Protein AF-A0A1V5UG12-F1 (afdb_monomer_lite)

Sequence (425 aa):
MTKGMKNSVKLSVIAFLTVFFVYCSAYAETGGLNLKAPSNLKEAYNMMQTAYKACMQSVTDFNEGKIDGGELDKKLQIYTYYKQQYEKIAKAGQSEAQASEAFRPAQQSETSAAPAVSADPKLQKKLDAILKYDPSVSAEPKITGGVGKFFRNLFGTHTMADIMSDGYVEFQKGNYAAASAKFEQARAKDPKNKNILYYLSLSKIKEGKSAEAEPIINSMHNQLKDEKWDSVFRSFTDPWVEADVAFKIGGFDSLDQYKQKIAAGNRKELHGDEYYEKYVNPRTYQYYSESARKEFESIAGIDCGGFVQRVYMDMCKKNGITPPFSYKVPGRQLQNYGIQLKDDGMIPPMTAKPGDFILLK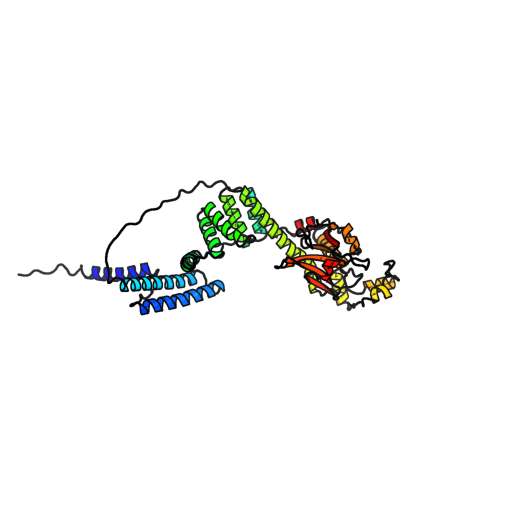EHDGWGHAFYFAGRDKDGTPLIVEASGEGKVLARPMPDRYYQWYQGTYKFKDMDKIREKMSQPN

Secondary structure (DSSP, 8-state):
-----S-SSSHHHHHHHHHHHHHHHHHHHHTT--PPPPSSHHHHHHHHHHHHHHHHHHHHHHHTTSS-HHHHHHHHHHHHHHHHHHHHHHHHTTTTS------PPPP-------------HHHHHHHHHHTTT-GGGGPPP---HHHHHHHHHHH----HHHHHHHHHHHHHTT-HHHHHHHHHHHHHH-TT-HHHHHHHHHHHHHTT-HHHHHHHHHHHHHHHHHHHHHHHHHHHHHHHHHTTPBB-TT-B--HHHHHHHHHTT------TTHIIIIIB-TTT--BS-HHHHHHHHHS--B-HHHHHHHHHHHHHHHTT---S-SS---GGGGGGGEEEPPP-SSSS-TT--TT-EEEE--TTSS-EEEEEEEE-TT-PEEEEEEETTTEEEEEEPPHHHHHHEEEEEEETTHHHHHHHHTS--

Radius of gyration: 35.94 Å; chains: 1; bounding box: 90×72×110 Å

pLDDT: mean 77.95, std 21.27, range [24.39, 97.81]

Structure (mmCIF, N/CA/C/O backbone):
data_AF-A0A1V5UG12-F1
#
_entry.id   AF-A0A1V5UG12-F1
#
loop_
_atom_site.group_PDB
_atom_site.id
_atom_site.type_symbol
_atom_site.label_atom_id
_atom_site.label_alt_id
_atom_site.label_comp_id
_atom_site.label_asym_id
_atom_site.label_entity_id
_atom_site.label_seq_id
_atom_site.pdbx_PDB_ins_code
_atom_site.Cartn_x
_atom_site.Cartn_y
_atom_site.Cartn_z
_atom_site.occupancy
_atom_site.B_iso_or_equiv
_atom_site.auth_seq_id
_atom_site.auth_comp_id
_atom_site.auth_asym_id
_atom_site.auth_atom_id
_atom_site.pdbx_PDB_model_num
ATOM 1 N N . MET A 1 1 ? -61.075 -52.792 74.453 1.00 34.62 1 MET A N 1
ATOM 2 C CA . MET A 1 1 ? -59.961 -53.484 73.768 1.00 34.62 1 MET A CA 1
ATOM 3 C C . MET A 1 1 ? -59.910 -53.034 72.308 1.00 34.62 1 MET A C 1
ATOM 5 O O . MET A 1 1 ? -60.938 -53.103 71.654 1.00 34.62 1 MET A O 1
ATOM 9 N N . THR A 1 2 ? -58.752 -52.478 71.904 1.00 30.69 2 THR A N 1
ATOM 10 C CA . THR A 1 2 ? -58.155 -52.301 70.542 1.00 30.69 2 THR A CA 1
ATOM 11 C C . THR A 1 2 ? -59.092 -51.993 69.356 1.00 30.69 2 THR A C 1
ATOM 13 O O . THR A 1 2 ? -59.850 -52.855 68.943 1.00 30.69 2 THR A O 1
ATOM 16 N N . LYS A 1 3 ? -59.143 -50.801 68.736 1.00 35.16 3 LYS A N 1
ATOM 17 C CA . LYS A 1 3 ? -58.109 -49.861 68.227 1.00 35.16 3 LYS A CA 1
ATOM 18 C C . LYS A 1 3 ? -57.291 -50.430 67.052 1.00 35.16 3 LYS A C 1
ATOM 20 O O . LYS A 1 3 ? -56.476 -51.317 67.263 1.00 35.16 3 LYS A O 1
ATOM 25 N N . GLY A 1 4 ? -57.431 -49.809 65.872 1.00 31.41 4 GLY A N 1
ATOM 26 C CA . GLY A 1 4 ? -56.395 -49.774 64.830 1.00 31.41 4 GLY A CA 1
ATOM 27 C C . GLY A 1 4 ? -56.895 -49.942 63.393 1.00 31.41 4 GLY A C 1
ATOM 28 O O . GLY A 1 4 ? -57.108 -51.066 62.979 1.00 31.41 4 GLY A O 1
ATOM 29 N N . MET A 1 5 ? -57.028 -48.839 62.636 1.00 30.72 5 MET A N 1
ATOM 30 C CA . MET A 1 5 ? -56.679 -48.730 61.198 1.00 30.72 5 MET A CA 1
ATOM 31 C C . MET A 1 5 ? -57.152 -47.385 60.616 1.00 30.72 5 MET A C 1
ATOM 33 O O . MET A 1 5 ? -58.231 -47.286 60.048 1.00 30.72 5 MET A O 1
ATOM 37 N N . LYS A 1 6 ? -56.319 -46.343 60.736 1.00 35.03 6 LYS A N 1
ATOM 38 C CA . LYS A 1 6 ? -56.279 -45.173 59.833 1.00 35.03 6 LYS A CA 1
ATOM 39 C C . LYS A 1 6 ? -54.870 -44.572 59.894 1.00 35.03 6 LYS A C 1
ATOM 41 O O . LYS A 1 6 ? -54.670 -43.611 60.621 1.00 35.03 6 LYS A O 1
ATOM 46 N N . ASN A 1 7 ? -53.877 -45.178 59.229 1.00 36.78 7 ASN A N 1
ATOM 47 C CA . ASN A 1 7 ? -52.569 -44.520 59.026 1.00 36.78 7 ASN A CA 1
ATOM 48 C C . ASN A 1 7 ? -51.673 -45.073 57.894 1.00 36.78 7 ASN A C 1
ATOM 50 O O . ASN A 1 7 ? -50.529 -44.650 57.778 1.00 36.78 7 ASN A O 1
ATOM 54 N N . SER A 1 8 ? -52.150 -45.955 57.012 1.00 34.28 8 SER A N 1
ATOM 55 C CA . SER A 1 8 ? -51.285 -46.574 55.988 1.00 34.28 8 SER A CA 1
ATOM 56 C C . SER A 1 8 ? -51.140 -45.795 54.671 1.00 34.28 8 SER A C 1
ATOM 58 O O . SER A 1 8 ? -50.310 -46.167 53.853 1.00 34.28 8 SER A O 1
ATOM 60 N N . VAL A 1 9 ? -51.865 -44.689 54.456 1.00 33.62 9 VAL A N 1
ATOM 61 C CA . VAL A 1 9 ? -51.801 -43.933 53.179 1.00 33.62 9 VAL A CA 1
ATOM 62 C C . VAL A 1 9 ? -50.837 -42.732 53.236 1.00 33.62 9 VAL A C 1
ATOM 64 O O . VAL A 1 9 ? -50.451 -42.194 52.205 1.00 33.62 9 VAL A O 1
ATOM 67 N N . LYS A 1 10 ? -50.364 -42.327 54.426 1.00 33.31 10 LYS A N 1
ATOM 68 C CA . LYS A 1 10 ? -49.471 -41.157 54.572 1.00 33.31 10 LYS A CA 1
ATOM 69 C C . LYS A 1 10 ? -47.968 -41.467 54.506 1.00 33.31 10 LYS A C 1
ATOM 71 O O . LYS A 1 10 ? -47.196 -40.541 54.285 1.00 33.31 10 LYS A O 1
ATOM 76 N N . LEU A 1 11 ? -47.534 -42.726 54.645 1.00 30.56 11 LEU A N 1
ATOM 77 C CA . LEU A 1 11 ? -46.097 -43.054 54.662 1.00 30.56 11 LEU A CA 1
ATOM 78 C C . LEU A 1 11 ? -45.460 -43.203 53.267 1.00 30.56 11 LEU A C 1
ATOM 80 O O . LEU A 1 11 ? -44.299 -42.839 53.102 1.00 30.56 11 LEU A O 1
ATOM 84 N N . SER A 1 12 ? -46.195 -43.656 52.245 1.00 31.23 12 SER A N 1
ATOM 85 C CA . SER A 1 12 ? -45.611 -43.842 50.901 1.00 31.23 12 SER A CA 1
ATOM 86 C C . SER A 1 12 ? -45.416 -42.539 50.120 1.00 31.23 12 SER A C 1
ATOM 88 O O . SER A 1 12 ? -44.538 -42.472 49.267 1.00 31.23 12 SER A O 1
ATOM 90 N N . VAL A 1 13 ? -46.167 -41.479 50.435 1.00 33.22 13 VAL A N 1
ATOM 91 C CA . VAL A 1 13 ? -46.025 -40.172 49.762 1.00 33.22 13 VAL A CA 1
ATOM 92 C C . VAL A 1 13 ? -44.826 -39.384 50.311 1.00 33.22 13 VAL A C 1
ATOM 94 O O . VAL A 1 13 ? -44.146 -38.693 49.558 1.00 33.22 13 VAL A O 1
ATOM 97 N N . ILE A 1 14 ? -44.488 -39.550 51.596 1.00 34.97 14 ILE A N 1
ATOM 98 C CA . ILE A 1 14 ? -43.355 -38.855 52.236 1.00 34.97 14 ILE A CA 1
ATOM 99 C C . ILE A 1 14 ? -42.009 -39.491 51.845 1.00 34.97 14 ILE A C 1
ATOM 101 O O . ILE A 1 14 ? -41.034 -38.766 51.646 1.00 34.97 14 ILE A O 1
ATOM 105 N N . ALA A 1 15 ? -41.954 -40.814 51.650 1.00 32.62 15 ALA A N 1
ATOM 106 C CA . ALA A 1 15 ? -40.751 -41.504 51.168 1.00 32.62 15 ALA A CA 1
ATOM 107 C C . ALA A 1 15 ? -40.440 -41.197 49.688 1.00 32.62 15 ALA A C 1
ATOM 109 O O . ALA A 1 15 ? -39.279 -41.030 49.322 1.00 32.62 15 ALA A O 1
ATOM 110 N N . PHE A 1 16 ? -41.465 -41.038 48.839 1.00 31.09 16 PHE A N 1
ATOM 111 C CA . PHE A 1 16 ? -41.259 -40.625 47.446 1.00 31.09 16 PHE A CA 1
ATOM 112 C C . PHE A 1 16 ? -40.846 -39.149 47.337 1.00 31.09 16 PHE A C 1
ATOM 114 O O . PHE A 1 16 ? -39.961 -38.824 46.552 1.00 31.09 16 PHE A O 1
ATOM 121 N N . LEU A 1 17 ? -41.402 -38.262 48.172 1.00 29.62 17 LEU A N 1
ATOM 122 C CA . LEU A 1 17 ? -41.025 -36.842 48.200 1.00 29.62 17 LEU A CA 1
ATOM 123 C C . LEU A 1 17 ? -39.612 -36.595 48.744 1.00 29.62 17 LEU A C 1
ATOM 125 O O . LEU A 1 17 ? -38.956 -35.672 48.278 1.00 29.62 17 LEU A O 1
ATOM 129 N N . THR A 1 18 ? -39.107 -37.418 49.669 1.00 31.84 18 THR A N 1
ATOM 130 C CA . THR A 1 18 ? -37.735 -37.278 50.198 1.00 31.84 18 THR A CA 1
ATOM 131 C C . THR A 1 18 ? -36.669 -37.791 49.227 1.00 31.84 18 THR A C 1
ATOM 133 O O . THR A 1 18 ? -35.637 -37.141 49.080 1.00 31.84 18 THR A O 1
ATOM 136 N N . VAL A 1 19 ? -36.927 -38.869 48.476 1.00 32.72 19 VAL A N 1
ATOM 137 C CA . VAL A 1 19 ? -36.011 -39.327 47.410 1.00 32.72 19 VAL A CA 1
ATOM 138 C C . VAL A 1 19 ? -36.023 -38.367 46.211 1.00 32.72 19 VAL A C 1
ATOM 140 O O . VAL A 1 19 ? -34.965 -38.089 45.647 1.00 32.72 19 VAL A O 1
ATOM 143 N N . PHE A 1 20 ? -37.176 -37.774 45.875 1.00 30.48 20 PHE A N 1
ATOM 144 C CA . PHE A 1 20 ? -37.269 -36.751 44.824 1.00 30.48 20 PHE A CA 1
ATOM 145 C C . PHE A 1 20 ? -36.605 -35.425 45.241 1.00 30.48 20 PHE A C 1
ATOM 147 O O . PHE A 1 20 ? -35.913 -34.817 44.432 1.00 30.48 20 PHE A O 1
ATOM 154 N N . PHE A 1 21 ? -36.713 -35.000 46.509 1.00 28.91 21 PHE A N 1
ATOM 155 C CA . PHE A 1 21 ? -36.033 -33.787 46.991 1.00 28.91 21 PHE A CA 1
ATOM 156 C C . PHE A 1 21 ? -34.509 -33.938 47.084 1.00 28.91 21 PHE A C 1
ATOM 158 O O . PHE A 1 21 ? -33.800 -32.977 46.793 1.00 28.91 21 PHE A O 1
ATOM 165 N N . VAL A 1 22 ? -33.983 -35.119 47.432 1.00 33.75 22 VAL A N 1
ATOM 166 C CA . VAL A 1 22 ? -32.527 -35.372 47.454 1.00 33.75 22 VAL A CA 1
ATOM 167 C C . VAL A 1 22 ? -31.949 -35.440 46.031 1.00 33.75 22 VAL A C 1
ATOM 169 O O . VAL A 1 22 ? -30.869 -34.907 45.787 1.00 33.75 22 VAL A O 1
ATOM 172 N N . TYR A 1 23 ? -32.688 -35.990 45.060 1.00 30.72 23 TYR A N 1
ATOM 173 C CA . TYR A 1 23 ? -32.267 -35.967 43.652 1.00 30.72 23 TYR A CA 1
ATOM 174 C C . TYR A 1 23 ? -32.403 -34.579 43.006 1.00 30.72 23 TYR A C 1
ATOM 176 O O . TYR A 1 23 ? -31.503 -34.165 42.277 1.00 30.72 23 TYR A O 1
ATOM 184 N N . CYS A 1 24 ? -33.466 -33.821 43.298 1.00 29.48 24 CYS A N 1
ATOM 185 C CA . CYS A 1 24 ? -33.651 -32.471 42.755 1.00 29.48 24 CYS A CA 1
ATOM 186 C C . CYS A 1 24 ? -32.691 -31.433 43.364 1.00 29.48 24 CYS A C 1
ATOM 188 O O . CYS A 1 24 ? -32.281 -30.511 42.661 1.00 29.48 24 CYS A O 1
ATOM 190 N N . SER A 1 25 ? -32.282 -31.585 44.629 1.00 31.62 25 SER A N 1
ATOM 191 C CA . SER A 1 25 ? -31.307 -30.678 45.261 1.00 31.62 25 SER A CA 1
ATOM 192 C C . SER A 1 25 ? -29.877 -30.894 44.748 1.00 31.62 25 SER A C 1
ATOM 194 O O . SER A 1 25 ? -29.175 -29.916 44.500 1.00 31.62 25 SER A O 1
ATOM 196 N N . ALA A 1 26 ? -29.474 -32.137 44.455 1.00 33.28 26 ALA A N 1
ATOM 197 C CA . ALA A 1 26 ? -28.205 -32.415 43.771 1.00 33.28 26 ALA A CA 1
ATOM 198 C C . ALA A 1 26 ? -28.208 -31.956 42.294 1.00 33.28 26 ALA A C 1
ATOM 200 O O . ALA A 1 26 ? -27.179 -31.517 41.771 1.00 33.28 26 ALA A O 1
ATOM 201 N N . TYR A 1 27 ? -29.367 -32.005 41.623 1.00 32.69 27 TYR A N 1
ATOM 202 C CA . TYR A 1 27 ? -29.536 -31.502 40.252 1.00 32.69 27 TYR A CA 1
ATOM 203 C C . TYR A 1 27 ? -29.405 -29.974 40.164 1.00 32.69 27 TYR A C 1
ATOM 205 O O . TYR A 1 27 ? -28.819 -29.458 39.212 1.00 32.69 27 TYR A O 1
ATOM 213 N N . ALA A 1 28 ? -29.908 -29.255 41.174 1.00 35.75 28 ALA A N 1
ATOM 214 C CA . ALA A 1 28 ? -29.846 -27.796 41.246 1.00 35.75 28 ALA A CA 1
ATOM 215 C C . ALA A 1 28 ? -28.428 -27.262 41.536 1.00 35.75 28 ALA A C 1
ATOM 217 O O . ALA A 1 28 ? -28.076 -26.194 41.042 1.00 35.75 28 ALA A O 1
ATOM 218 N N . GLU A 1 29 ? -27.590 -28.007 42.270 1.00 41.88 29 GLU A N 1
ATOM 219 C CA . GLU A 1 29 ? -26.195 -27.609 42.542 1.00 41.88 29 GLU A CA 1
ATOM 220 C C . GLU A 1 29 ? -25.208 -27.958 41.409 1.00 41.88 29 GLU A C 1
ATOM 222 O O . GLU A 1 29 ? -24.109 -27.405 41.366 1.00 41.88 29 GLU A O 1
ATOM 227 N N . THR A 1 30 ? -25.569 -28.854 40.482 1.00 43.44 30 THR A N 1
ATOM 228 C CA . THR A 1 30 ? -24.658 -29.357 39.429 1.00 43.44 30 THR A CA 1
ATOM 229 C C . THR A 1 30 ? -25.003 -28.895 38.013 1.00 43.44 30 THR A C 1
ATOM 231 O O . THR A 1 30 ? -24.333 -29.305 37.066 1.00 43.44 30 THR A O 1
ATOM 234 N N . GLY A 1 31 ? -26.042 -28.070 37.831 1.00 49.22 31 GLY A N 1
ATOM 235 C CA . GLY A 1 31 ? -26.446 -27.579 36.506 1.00 49.22 31 GLY A CA 1
ATOM 236 C C . GLY A 1 31 ? -26.787 -28.692 35.500 1.00 49.22 31 GLY A C 1
ATOM 237 O O . GLY A 1 31 ? -26.656 -28.485 34.298 1.00 49.22 31 GLY A O 1
ATOM 238 N N . GLY A 1 32 ? -27.176 -29.884 35.976 1.00 54.41 32 GLY A N 1
ATOM 239 C CA . GLY A 1 32 ? -27.466 -31.054 35.134 1.00 54.41 32 GLY A CA 1
ATOM 240 C C . GLY A 1 32 ? -26.254 -31.914 34.735 1.00 54.41 32 GLY A C 1
ATOM 241 O O . GLY A 1 32 ? -26.402 -32.806 33.903 1.00 54.41 32 GLY A O 1
ATOM 242 N N . LEU A 1 33 ? -25.063 -31.699 35.312 1.00 60.44 33 LEU A N 1
ATOM 243 C CA . LEU A 1 33 ? -23.822 -32.395 34.921 1.00 60.44 33 LEU A CA 1
ATOM 244 C C . LEU A 1 33 ? -23.592 -33.786 35.558 1.00 60.44 33 LEU A C 1
ATOM 246 O O . LEU A 1 33 ? -22.546 -34.381 35.310 1.00 60.44 33 LEU A O 1
ATOM 250 N N . ASN A 1 34 ? -24.527 -34.333 36.351 1.00 71.88 34 ASN A N 1
ATOM 251 C CA . ASN A 1 34 ? -24.410 -35.657 37.004 1.00 71.88 34 ASN A CA 1
ATOM 252 C C . ASN A 1 34 ? -23.025 -35.913 37.652 1.00 71.88 34 ASN A C 1
ATOM 254 O O . ASN A 1 34 ? -22.414 -36.970 37.481 1.00 71.88 34 ASN A O 1
ATOM 258 N N . LEU A 1 35 ? -22.498 -34.929 38.388 1.00 80.62 35 LEU A N 1
ATOM 259 C CA . LEU A 1 35 ? -21.167 -35.013 38.994 1.00 80.62 35 LEU A CA 1
ATOM 260 C C . LEU A 1 35 ? -21.209 -35.733 40.344 1.00 80.62 35 LEU A C 1
ATOM 262 O O . LEU A 1 35 ? -22.028 -35.424 41.208 1.00 80.62 35 LEU A O 1
ATOM 266 N N . LYS A 1 36 ? -20.286 -36.681 40.543 1.00 84.75 36 LYS A N 1
ATOM 267 C CA . LYS A 1 36 ? -20.120 -37.397 41.816 1.00 84.75 36 LYS A CA 1
ATOM 268 C C . LYS A 1 36 ? -19.455 -36.478 42.843 1.00 84.75 36 LYS A C 1
ATOM 270 O O . LYS A 1 36 ? -18.374 -35.959 42.565 1.00 84.75 36 LYS A O 1
ATOM 275 N N . ALA A 1 37 ? -20.053 -36.342 44.026 1.00 83.88 37 ALA A N 1
ATOM 276 C CA . ALA A 1 37 ? -19.435 -35.653 45.158 1.00 83.88 37 ALA A CA 1
ATOM 277 C C . ALA A 1 37 ? -18.263 -36.481 45.740 1.00 83.88 37 ALA A C 1
ATOM 279 O O . ALA A 1 37 ? -18.398 -37.700 45.888 1.00 83.88 37 ALA A O 1
ATOM 280 N N . PRO A 1 38 ? -17.116 -35.859 46.070 1.00 86.75 38 PRO A N 1
ATOM 281 C CA . PRO A 1 38 ? -15.991 -36.554 46.694 1.00 86.75 38 PRO A CA 1
ATOM 282 C C . PRO A 1 38 ? -16.315 -36.957 48.140 1.00 86.75 38 PRO A C 1
ATOM 284 O O . PRO A 1 38 ? -16.958 -36.206 48.867 1.00 86.75 38 PRO A O 1
ATOM 287 N N . SER A 1 39 ? -15.841 -38.127 48.579 1.00 81.88 39 SER A N 1
ATOM 288 C CA . SER A 1 39 ? -16.143 -38.670 49.915 1.00 81.88 39 SER A CA 1
ATOM 289 C C . SER A 1 39 ? -15.154 -38.247 51.008 1.00 81.88 39 SER A C 1
ATOM 291 O O . SER A 1 39 ? -15.446 -38.375 52.193 1.00 81.88 39 SER A O 1
ATOM 293 N N . ASN A 1 40 ? -13.968 -37.763 50.632 1.00 83.56 40 ASN A N 1
ATOM 294 C CA . ASN A 1 40 ? -12.911 -37.360 51.559 1.00 83.56 40 ASN A CA 1
ATOM 295 C C . ASN A 1 40 ? -11.975 -36.319 50.922 1.00 83.56 40 ASN A C 1
ATOM 297 O O . ASN A 1 40 ? -11.998 -36.107 49.709 1.00 83.56 40 ASN A O 1
ATOM 301 N N . LEU A 1 41 ? -11.125 -35.684 51.738 1.00 77.50 41 LEU A N 1
ATOM 302 C CA . LEU A 1 41 ? -10.246 -34.591 51.305 1.00 77.50 41 LEU A CA 1
ATOM 303 C C . LEU A 1 41 ? -9.285 -35.005 50.179 1.00 77.50 41 LEU A C 1
ATOM 305 O O . LEU A 1 41 ? -9.066 -34.241 49.240 1.00 77.50 41 LEU A O 1
ATOM 309 N N . LYS A 1 42 ? -8.741 -36.227 50.246 1.00 79.56 42 LYS A N 1
ATOM 310 C CA . LYS A 1 42 ? -7.825 -36.765 49.229 1.00 79.56 42 LYS A CA 1
ATOM 311 C C . LYS A 1 42 ? -8.541 -36.984 47.894 1.00 79.56 42 LYS A C 1
ATOM 313 O O . LYS A 1 42 ? -8.004 -36.624 46.850 1.00 79.56 42 LYS A O 1
ATOM 318 N N . GLU A 1 43 ? -9.756 -37.533 47.918 1.00 81.38 43 GLU A N 1
ATOM 319 C CA . GLU A 1 43 ? -10.595 -37.685 46.723 1.00 81.38 43 GLU A CA 1
ATOM 320 C C . GLU A 1 43 ? -10.980 -36.312 46.152 1.00 81.38 43 GLU A C 1
ATOM 322 O O . GLU A 1 43 ? -10.836 -36.093 44.952 1.00 81.38 43 GLU A O 1
ATOM 327 N N . ALA A 1 44 ? -11.358 -35.353 47.003 1.00 77.00 44 ALA A N 1
ATOM 328 C CA . ALA A 1 44 ? -11.701 -33.995 46.585 1.00 77.00 44 ALA A CA 1
ATOM 329 C C . ALA A 1 44 ? -10.524 -33.274 45.911 1.00 77.00 44 ALA A C 1
ATOM 331 O O . ALA A 1 44 ? -10.693 -32.684 44.845 1.00 77.00 44 ALA A O 1
ATOM 332 N N . TYR A 1 45 ? -9.321 -33.380 46.484 1.00 71.56 45 TYR A N 1
ATOM 333 C CA . TYR A 1 45 ? -8.102 -32.827 45.897 1.00 71.56 45 TYR A CA 1
ATOM 334 C C . TYR A 1 45 ? -7.791 -33.460 44.535 1.00 71.56 45 TYR A C 1
ATOM 336 O O . TYR A 1 45 ? -7.553 -32.747 43.562 1.00 71.56 45 TYR A O 1
ATOM 344 N N . ASN A 1 46 ? -7.851 -34.790 44.431 1.00 78.44 46 ASN A N 1
ATOM 345 C CA . ASN A 1 46 ? -7.562 -35.500 43.183 1.00 78.44 46 ASN A CA 1
ATOM 346 C C . ASN A 1 46 ? -8.574 -35.175 42.074 1.00 78.44 46 ASN A C 1
ATOM 348 O O . ASN A 1 46 ? -8.183 -34.969 40.922 1.00 78.44 46 ASN A O 1
ATOM 352 N N . MET A 1 47 ? -9.867 -35.099 42.405 1.00 83.19 47 MET A N 1
ATOM 353 C CA . MET A 1 47 ? -10.914 -34.724 41.450 1.00 83.19 47 MET A CA 1
ATOM 354 C C . MET A 1 47 ? -10.768 -33.264 41.009 1.00 83.19 47 MET A C 1
ATOM 356 O O . MET A 1 47 ? -10.863 -32.980 39.815 1.00 83.19 47 MET A O 1
ATOM 360 N N . MET A 1 48 ? -10.438 -32.355 41.933 1.00 85.81 48 MET A N 1
ATOM 361 C CA . MET A 1 48 ? -10.135 -30.957 41.616 1.00 85.81 48 MET A CA 1
ATOM 362 C C . MET A 1 48 ? -8.921 -30.839 40.684 1.00 85.81 48 MET A C 1
ATOM 364 O O . MET A 1 48 ? -9.011 -30.155 39.670 1.00 85.81 48 MET A O 1
ATOM 368 N N . GLN A 1 49 ? -7.809 -31.520 40.978 1.00 72.06 49 GLN A N 1
ATOM 369 C CA . GLN A 1 49 ? -6.597 -31.490 40.144 1.00 72.06 49 GLN A CA 1
ATOM 370 C C . GLN A 1 49 ? -6.829 -32.095 38.753 1.00 72.06 49 GLN A C 1
ATOM 372 O O . GLN A 1 49 ? -6.350 -31.571 37.747 1.00 72.06 49 GLN A O 1
ATOM 377 N N . THR A 1 50 ? -7.613 -33.170 38.672 1.00 81.50 50 THR A N 1
ATOM 378 C CA . THR A 1 50 ? -7.980 -33.792 37.392 1.00 81.50 50 THR A CA 1
ATOM 379 C C . THR A 1 50 ? -8.849 -32.853 36.558 1.00 81.50 50 THR A C 1
ATOM 381 O O . THR A 1 50 ? -8.574 -32.636 35.377 1.00 81.50 50 THR A O 1
ATOM 384 N N . ALA A 1 51 ? -9.862 -32.243 37.179 1.00 80.19 51 ALA A N 1
ATOM 385 C CA . ALA A 1 51 ? -10.718 -31.264 36.523 1.00 80.19 51 ALA A CA 1
ATOM 386 C C . ALA A 1 51 ? -9.939 -30.002 36.119 1.00 80.19 51 ALA A C 1
ATOM 388 O O . ALA A 1 51 ? -10.166 -29.478 35.034 1.00 80.19 51 ALA A O 1
ATOM 389 N N . TYR A 1 52 ? -8.973 -29.566 36.932 1.00 73.75 52 TYR A N 1
ATOM 390 C CA . TYR A 1 52 ? -8.064 -28.465 36.613 1.00 73.75 52 TYR A CA 1
ATOM 391 C C . TYR A 1 52 ? -7.246 -28.767 35.357 1.00 73.75 52 TYR A C 1
ATOM 393 O O . TYR A 1 52 ? -7.256 -27.981 34.415 1.00 73.75 52 TYR A O 1
ATOM 401 N N . LYS A 1 53 ? -6.599 -29.938 35.290 1.00 72.00 53 LYS A N 1
ATOM 402 C CA . LYS A 1 53 ? -5.807 -30.342 34.120 1.00 72.00 53 LYS A CA 1
ATOM 403 C C . LYS A 1 53 ? -6.661 -30.420 32.850 1.00 72.00 53 LYS A C 1
ATOM 405 O O . LYS A 1 53 ? -6.250 -29.920 31.808 1.00 72.00 53 LYS A O 1
ATOM 410 N N . ALA A 1 54 ? -7.857 -31.004 32.942 1.00 75.88 54 ALA A N 1
ATOM 411 C CA . ALA A 1 54 ? -8.795 -31.074 31.822 1.00 75.88 54 ALA A CA 1
ATOM 412 C C . ALA A 1 54 ? -9.291 -29.683 31.386 1.00 75.88 54 ALA A C 1
ATOM 414 O O . ALA A 1 54 ? -9.409 -29.418 30.190 1.00 75.88 54 ALA A O 1
ATOM 415 N N . CYS A 1 55 ? -9.539 -28.786 32.345 1.00 73.56 55 CYS A N 1
ATOM 416 C CA . CYS A 1 55 ? -9.901 -27.397 32.083 1.00 73.56 55 CYS A CA 1
ATOM 417 C C . CYS A 1 55 ? -8.767 -26.662 31.356 1.00 73.56 55 CYS A C 1
ATOM 419 O O . CYS A 1 55 ? -9.020 -26.024 30.341 1.00 73.56 55 CYS A O 1
ATOM 421 N N . MET A 1 56 ? -7.517 -26.801 31.809 1.00 69.25 56 MET A N 1
ATOM 422 C CA . MET A 1 56 ? -6.363 -26.156 31.173 1.00 69.25 56 MET A CA 1
ATOM 423 C C . MET A 1 56 ? -6.099 -26.675 29.756 1.00 69.25 56 MET A C 1
ATOM 425 O O . MET A 1 56 ? -5.801 -25.880 28.872 1.00 69.25 56 MET A O 1
ATOM 429 N N . GLN A 1 57 ? -6.268 -27.977 29.509 1.00 72.62 57 GLN A N 1
ATOM 430 C CA . GLN A 1 57 ? -6.179 -28.522 28.150 1.00 72.62 57 GLN A CA 1
ATOM 431 C C . GLN A 1 57 ? -7.273 -27.946 27.238 1.00 72.62 57 GLN A C 1
ATOM 433 O O . GLN A 1 57 ? -6.991 -27.547 26.114 1.00 72.62 57 GLN A O 1
ATOM 438 N N . SER A 1 58 ? -8.500 -27.821 27.750 1.00 66.94 58 SER A N 1
ATOM 439 C CA . SER A 1 58 ? -9.624 -27.264 26.984 1.00 66.94 58 SER A CA 1
ATOM 440 C C . SER A 1 58 ? -9.416 -25.782 26.644 1.00 66.94 58 SER A C 1
ATOM 442 O O . SER A 1 58 ? -9.875 -25.315 25.611 1.00 66.94 58 SER A O 1
ATOM 444 N N . VAL A 1 59 ? -8.685 -25.034 27.476 1.00 54.75 59 VAL A N 1
ATOM 445 C CA . VAL A 1 59 ? -8.294 -23.643 27.179 1.00 54.75 59 VAL A CA 1
ATOM 446 C C . VAL A 1 59 ? -7.348 -23.591 25.982 1.00 54.75 59 VAL A C 1
ATOM 448 O O . VAL A 1 59 ? -7.539 -22.769 25.087 1.00 54.75 59 VAL A O 1
ATOM 451 N N . THR A 1 60 ? -6.351 -24.477 25.944 1.00 55.78 60 THR A N 1
ATOM 452 C CA . THR A 1 60 ? -5.466 -24.619 24.781 1.00 55.78 60 THR A CA 1
ATOM 453 C C . THR A 1 60 ? -6.269 -24.983 23.534 1.00 55.78 60 THR A C 1
ATOM 455 O O . THR A 1 60 ? -6.151 -24.308 22.515 1.00 55.78 60 THR A O 1
ATOM 458 N N . ASP A 1 61 ? -7.159 -25.971 23.636 1.00 57.31 61 ASP A N 1
ATOM 459 C CA . ASP A 1 61 ? -7.972 -26.431 22.509 1.00 57.31 61 ASP A CA 1
ATOM 460 C C . ASP A 1 61 ? -8.937 -25.340 21.999 1.00 57.31 61 ASP A C 1
ATOM 462 O O . ASP A 1 61 ? -9.131 -25.200 20.792 1.00 57.31 61 ASP A O 1
ATOM 466 N N . PHE A 1 62 ? -9.493 -24.508 22.885 1.00 53.06 62 PHE A N 1
ATOM 467 C CA . PHE A 1 62 ? -10.335 -23.367 22.508 1.00 53.06 62 PHE A CA 1
ATOM 468 C C . PHE A 1 62 ? -9.538 -22.276 21.779 1.00 53.06 62 PHE A C 1
ATOM 470 O O . PHE A 1 62 ? -9.984 -21.757 20.755 1.00 53.06 62 PHE A O 1
ATOM 477 N N . ASN A 1 63 ? -8.337 -21.952 22.269 1.00 46.12 63 ASN A N 1
ATOM 478 C CA . ASN A 1 63 ? -7.452 -20.973 21.626 1.00 46.12 63 ASN A CA 1
ATOM 479 C C . ASN A 1 63 ? -7.001 -21.428 20.231 1.00 46.12 63 ASN A C 1
ATOM 481 O O . ASN A 1 63 ? -6.803 -20.600 19.344 1.00 46.12 63 ASN A O 1
ATOM 485 N N . GLU A 1 64 ? -6.886 -22.738 20.027 1.00 56.88 64 GLU A N 1
ATOM 486 C CA . GLU A 1 64 ? -6.583 -23.363 18.738 1.00 56.88 64 GLU A CA 1
ATOM 487 C C . GLU A 1 64 ? -7.832 -23.582 17.859 1.00 56.88 64 GLU A C 1
ATOM 489 O O . GLU A 1 64 ? -7.721 -24.097 16.749 1.00 56.88 64 GLU A O 1
ATOM 494 N N . GLY A 1 65 ? -9.024 -23.189 18.328 1.00 54.09 65 GLY A N 1
ATOM 495 C CA . GLY A 1 65 ? -10.286 -23.309 17.591 1.00 54.09 65 GLY A CA 1
ATOM 496 C C . GLY A 1 65 ? -10.824 -24.739 17.461 1.00 54.09 65 GLY A C 1
ATOM 497 O O . GLY A 1 65 ? -11.667 -24.989 16.603 1.00 54.09 65 GLY A O 1
ATOM 498 N N . LYS A 1 66 ? -10.342 -25.677 18.283 1.00 61.56 66 LYS A N 1
ATOM 499 C CA . LYS A 1 66 ? -10.724 -27.100 18.258 1.00 61.56 66 LYS A CA 1
ATOM 500 C C . LYS A 1 66 ? -12.032 -27.397 18.990 1.00 61.56 66 LYS A C 1
ATOM 502 O O . LYS A 1 66 ? -12.658 -28.409 18.696 1.00 61.56 66 LYS A O 1
ATOM 507 N N . ILE A 1 67 ? -12.416 -26.543 19.935 1.00 54.84 67 ILE A N 1
ATOM 508 C CA . ILE A 1 67 ? -13.665 -26.645 20.698 1.00 54.84 67 ILE A CA 1
ATOM 509 C C . ILE A 1 67 ? -14.374 -25.291 20.737 1.00 54.84 67 ILE A C 1
ATOM 511 O O . ILE A 1 67 ? -13.738 -24.244 20.573 1.00 54.84 67 ILE A O 1
ATOM 515 N N . ASP A 1 68 ? -15.684 -25.304 20.972 1.00 57.41 68 ASP A N 1
ATOM 516 C CA . ASP A 1 68 ? -16.467 -24.082 21.155 1.00 57.41 68 ASP A CA 1
ATOM 517 C C . ASP A 1 68 ? -16.480 -23.596 22.620 1.00 57.41 68 ASP A C 1
ATOM 519 O O . ASP A 1 68 ? -15.987 -24.252 23.544 1.00 57.41 68 ASP A O 1
ATOM 523 N N . GLY A 1 69 ? -17.032 -22.399 22.842 1.00 47.25 69 GLY A N 1
ATOM 524 C CA . GLY A 1 69 ? -17.110 -21.806 24.180 1.00 47.25 69 GLY A CA 1
ATOM 525 C C . GLY A 1 69 ? -18.013 -22.583 25.145 1.00 47.25 69 GLY A C 1
ATOM 526 O O . GLY A 1 69 ? -17.747 -22.600 26.344 1.00 47.25 69 GLY A O 1
ATOM 527 N N . GLY A 1 70 ? -19.039 -23.275 24.640 1.00 56.81 70 GLY A N 1
ATOM 528 C CA . GLY A 1 70 ? -19.946 -24.078 25.460 1.00 56.81 70 GLY A CA 1
ATOM 529 C C . GLY A 1 70 ? -19.285 -25.353 25.988 1.00 56.81 70 GLY A C 1
ATOM 530 O O . GLY A 1 70 ? -19.543 -25.772 27.119 1.00 56.81 70 GLY A O 1
ATOM 531 N N . GLU A 1 71 ? -18.401 -25.969 25.203 1.00 62.25 71 GLU A N 1
ATOM 532 C CA . GLU A 1 71 ? -17.592 -27.111 25.637 1.00 62.25 71 GLU A CA 1
ATOM 533 C C . GLU A 1 71 ? -16.558 -26.719 26.697 1.00 62.25 71 GLU A C 1
ATOM 535 O O . GLU A 1 71 ? -16.410 -27.426 27.702 1.00 62.25 71 GLU A O 1
ATOM 540 N N . LEU A 1 72 ? -15.904 -25.565 26.532 1.00 61.72 72 LEU A N 1
ATOM 541 C CA . LEU A 1 72 ? -15.005 -25.003 27.541 1.00 61.72 72 LEU A CA 1
ATOM 542 C C . LEU A 1 72 ? -15.750 -24.687 28.851 1.00 61.72 72 LEU A C 1
ATOM 544 O O . LEU A 1 72 ? -15.285 -25.063 29.932 1.00 61.72 72 LEU A O 1
ATOM 548 N N . ASP A 1 73 ? -16.936 -24.078 28.764 1.00 58.78 73 ASP A N 1
ATOM 549 C CA . ASP A 1 73 ? -17.768 -23.740 29.923 1.00 58.78 73 ASP A CA 1
ATOM 550 C C . ASP A 1 73 ? -18.155 -24.978 30.744 1.00 58.78 73 ASP A C 1
ATOM 552 O O . ASP A 1 73 ? -18.098 -24.950 31.976 1.00 58.78 73 ASP A O 1
ATOM 556 N N . LYS A 1 74 ? -18.471 -26.107 30.095 1.00 72.12 74 LYS A N 1
ATOM 557 C CA . LYS A 1 74 ? -18.747 -27.370 30.804 1.00 72.12 74 LYS A CA 1
ATOM 558 C C . LYS A 1 74 ? -17.540 -27.836 31.618 1.00 72.12 74 LYS A C 1
ATOM 560 O O . LYS A 1 74 ? -17.686 -28.239 32.771 1.00 72.12 74 LYS A O 1
ATOM 565 N N . LYS A 1 75 ? -16.332 -27.780 31.050 1.00 77.69 75 LYS A N 1
ATOM 566 C CA . LYS A 1 75 ? -15.096 -28.194 31.746 1.00 77.69 75 LYS A CA 1
ATOM 567 C C . LYS A 1 75 ? -14.772 -27.264 32.912 1.00 77.69 75 LYS A C 1
ATOM 569 O O . LYS A 1 75 ? -14.344 -27.727 33.972 1.00 77.69 75 LYS A O 1
ATOM 574 N N . LEU A 1 76 ? -15.067 -25.981 32.745 1.00 65.38 76 LEU A N 1
ATOM 575 C CA . LEU A 1 76 ? -14.925 -24.973 33.780 1.00 65.38 76 LEU A CA 1
ATOM 576 C C . LEU A 1 76 ? -15.910 -25.169 34.947 1.00 65.38 76 LEU A C 1
ATOM 578 O O . LEU A 1 76 ? -15.519 -25.067 36.115 1.00 65.38 76 LEU A O 1
ATOM 582 N N . GLN A 1 77 ? -17.171 -25.492 34.651 1.00 72.06 77 GLN A N 1
ATOM 583 C CA . GLN A 1 77 ? -18.189 -25.810 35.660 1.00 72.06 77 GLN A CA 1
ATOM 584 C C . GLN A 1 77 ? -17.782 -27.028 36.499 1.00 72.06 77 GLN A C 1
ATOM 586 O O . GLN A 1 77 ? -17.882 -26.988 37.726 1.00 72.06 77 GLN A O 1
ATOM 591 N N . ILE A 1 78 ? -17.233 -28.068 35.862 1.00 80.19 78 ILE A N 1
ATOM 592 C CA . ILE A 1 78 ? -16.733 -29.270 36.547 1.00 80.19 78 ILE A CA 1
ATOM 593 C C . ILE A 1 78 ? -15.583 -28.925 37.505 1.00 80.19 78 ILE A C 1
ATOM 595 O O . ILE A 1 78 ? -15.601 -29.344 38.664 1.00 80.19 78 ILE A O 1
ATOM 599 N N . TYR A 1 79 ? -14.593 -28.143 37.059 1.00 80.38 79 TYR A N 1
ATOM 600 C CA . TYR A 1 79 ? -13.495 -27.717 37.933 1.00 80.38 79 TYR A CA 1
ATOM 601 C C . TYR A 1 79 ? -13.992 -26.876 39.111 1.00 80.38 79 TYR A C 1
ATOM 603 O O . TYR A 1 79 ? -13.616 -27.133 40.256 1.00 80.38 79 TYR A O 1
ATOM 611 N N . THR A 1 80 ? -14.867 -25.906 38.846 1.00 72.81 80 THR A N 1
ATOM 612 C CA . THR A 1 80 ? -15.415 -25.018 39.879 1.00 72.81 80 THR A CA 1
ATOM 613 C C . THR A 1 80 ? -16.181 -25.808 40.937 1.00 72.81 80 THR A C 1
ATOM 615 O O . THR A 1 80 ? -15.976 -25.582 42.130 1.00 72.81 80 THR A O 1
ATOM 618 N N . TYR A 1 81 ? -16.990 -26.783 40.515 1.00 81.44 81 TYR A N 1
ATOM 619 C CA . TYR A 1 81 ? -17.677 -27.700 41.419 1.00 81.44 81 TYR A CA 1
ATOM 620 C C . TYR A 1 81 ? -16.684 -28.439 42.328 1.00 81.44 81 TYR A C 1
ATOM 622 O O . TYR A 1 81 ? -16.790 -28.361 43.552 1.00 81.44 81 TYR A O 1
ATOM 630 N N . TYR A 1 82 ? -15.669 -29.101 41.764 1.00 79.94 82 TYR A N 1
ATOM 631 C CA . TYR A 1 82 ? -14.717 -29.871 42.571 1.00 79.94 82 TYR A CA 1
ATOM 632 C C . TYR A 1 82 ? -13.830 -29.005 43.467 1.00 79.94 82 TYR A C 1
ATOM 634 O O . TYR A 1 82 ? -13.508 -29.423 44.579 1.00 79.94 82 TYR A O 1
ATOM 642 N N . LYS A 1 83 ? -13.496 -27.782 43.043 1.00 79.81 83 LYS A N 1
ATOM 643 C CA . LYS A 1 83 ? -12.808 -26.802 43.889 1.00 79.81 83 LYS A CA 1
ATOM 644 C C . LYS A 1 83 ? -13.661 -26.421 45.101 1.00 79.81 83 LYS A C 1
ATOM 646 O O . LYS A 1 83 ? -13.166 -26.453 46.223 1.00 79.81 83 LYS A O 1
ATOM 651 N N . GLN A 1 84 ? -14.949 -26.132 44.900 1.00 79.38 84 GLN A N 1
ATOM 652 C CA . GLN A 1 84 ? -15.870 -25.828 46.000 1.00 79.38 84 GLN A CA 1
ATOM 653 C C . GLN A 1 84 ? -16.031 -27.013 46.957 1.00 79.38 84 GLN A C 1
ATOM 655 O O . GLN A 1 84 ? -16.058 -26.815 48.168 1.00 79.38 84 GLN A O 1
ATOM 660 N N . GLN A 1 85 ? -16.106 -28.246 46.446 1.00 82.12 85 GLN A N 1
ATOM 661 C CA . GLN A 1 85 ? -16.172 -29.442 47.294 1.00 82.12 85 GLN A CA 1
ATOM 662 C C . GLN A 1 85 ? -14.879 -29.647 48.097 1.00 82.12 85 GLN A C 1
ATOM 664 O O . GLN A 1 85 ? -14.940 -29.931 49.291 1.00 82.12 85 GLN A O 1
ATOM 669 N N . TYR A 1 86 ? -13.712 -29.439 47.479 1.00 79.62 86 TYR A N 1
ATOM 670 C CA . TYR A 1 86 ? -12.426 -29.465 48.178 1.00 79.62 86 TYR A CA 1
ATOM 671 C C . TYR A 1 86 ? -12.361 -28.407 49.285 1.00 79.62 86 TYR A C 1
ATOM 673 O O . TYR A 1 86 ? -12.028 -28.741 50.416 1.00 79.62 86 TYR A O 1
ATOM 681 N N . GLU A 1 87 ? -12.747 -27.161 49.001 1.00 80.94 87 GLU A N 1
ATOM 682 C CA . GLU A 1 87 ? -12.778 -26.084 49.996 1.00 80.94 87 GLU A CA 1
ATOM 683 C C . GLU A 1 87 ? -13.772 -26.371 51.133 1.00 80.94 87 GLU A C 1
ATOM 685 O O . GLU A 1 87 ? -13.454 -26.122 52.295 1.00 80.94 87 GLU A O 1
ATOM 690 N N . LYS A 1 88 ? -14.953 -26.931 50.828 1.00 81.62 88 LYS A N 1
ATOM 691 C CA . LYS A 1 88 ? -15.944 -27.356 51.832 1.00 81.62 88 LYS A CA 1
ATOM 692 C C . LYS A 1 88 ? -15.375 -28.438 52.755 1.00 81.62 88 LYS A C 1
ATOM 694 O O . LYS A 1 88 ? -15.467 -28.302 53.971 1.00 81.62 88 LYS A O 1
ATOM 699 N N . ILE A 1 89 ? -14.752 -29.479 52.199 1.00 81.50 89 ILE A N 1
ATOM 700 C CA . ILE A 1 89 ? -14.188 -30.594 52.978 1.00 81.50 89 ILE A CA 1
ATOM 701 C C . ILE A 1 89 ? -12.934 -30.155 53.751 1.00 81.50 89 ILE A C 1
ATOM 703 O O . ILE A 1 89 ? -12.754 -30.549 54.900 1.00 81.50 89 ILE A O 1
ATOM 707 N N . ALA A 1 90 ? -12.096 -29.294 53.167 1.00 74.38 90 ALA A N 1
ATOM 708 C CA . ALA A 1 90 ? -10.925 -28.724 53.831 1.00 74.38 90 ALA A CA 1
ATOM 709 C C . ALA A 1 90 ? -11.317 -27.843 55.029 1.00 74.38 90 ALA A C 1
ATOM 711 O O . ALA A 1 90 ? -10.686 -27.928 56.079 1.00 74.38 90 ALA A O 1
ATOM 712 N N . LYS A 1 91 ? -12.393 -27.052 54.901 1.00 74.38 91 LYS A N 1
ATOM 713 C CA . LYS A 1 91 ? -12.956 -26.256 56.005 1.00 74.38 91 LYS A CA 1
ATOM 714 C C . LYS A 1 91 ? -13.653 -27.123 57.055 1.00 74.38 91 LYS A C 1
ATOM 716 O O . LYS A 1 91 ? -13.515 -26.849 58.243 1.00 74.38 91 LYS A O 1
ATOM 721 N N . ALA A 1 92 ? -14.343 -28.191 56.650 1.00 64.56 92 ALA A N 1
ATOM 722 C CA . ALA A 1 92 ? -14.948 -29.151 57.576 1.00 64.56 92 ALA A CA 1
ATOM 723 C C . ALA A 1 92 ? -13.890 -29.901 58.410 1.00 64.56 92 ALA A C 1
ATOM 725 O O . ALA A 1 92 ? -14.098 -30.113 59.598 1.00 64.56 92 ALA A O 1
ATOM 726 N N . GLY A 1 93 ? -12.721 -30.208 57.832 1.00 52.28 93 GLY A N 1
ATOM 727 C CA . GLY A 1 93 ? -11.568 -30.769 58.552 1.00 52.28 93 GLY A CA 1
ATOM 728 C C . GLY A 1 93 ? -10.842 -29.786 59.485 1.00 52.28 93 GLY A C 1
ATOM 729 O O . GLY A 1 93 ? -9.998 -30.207 60.268 1.00 52.28 93 GLY A O 1
ATOM 730 N N . GLN A 1 94 ? -11.165 -28.491 59.416 1.00 47.09 94 GLN A N 1
ATOM 731 C CA . GLN A 1 94 ? -10.670 -27.444 60.323 1.00 47.09 94 GLN A CA 1
ATOM 732 C C . GLN A 1 94 ? -11.716 -27.017 61.368 1.00 47.09 94 GLN A C 1
ATOM 734 O O . GLN A 1 94 ? -11.408 -26.216 62.244 1.00 47.09 94 GLN A O 1
ATOM 739 N N . SER A 1 95 ? -12.934 -27.565 61.308 1.00 40.78 95 SER A N 1
ATOM 740 C CA . SER A 1 95 ? -14.080 -27.155 62.130 1.00 40.78 95 SER A CA 1
ATOM 741 C C . SER A 1 95 ? -14.426 -28.175 63.226 1.00 40.78 95 SER A C 1
ATOM 743 O O . SER A 1 95 ? -15.598 -28.407 63.506 1.00 40.78 95 SER A O 1
ATOM 745 N N . GLU A 1 96 ? -13.410 -28.761 63.873 1.00 39.03 96 GLU A N 1
ATOM 746 C CA . GLU A 1 96 ? -13.535 -29.312 65.238 1.00 39.03 96 GLU A CA 1
ATOM 747 C C . GLU A 1 96 ? -13.160 -28.283 66.324 1.00 39.03 96 GLU A C 1
ATOM 749 O O . GLU A 1 96 ? -13.188 -28.585 67.514 1.00 39.03 96 GLU A O 1
ATOM 754 N N . ALA A 1 97 ? -12.889 -27.027 65.952 1.00 36.31 97 ALA A N 1
ATOM 755 C CA . ALA A 1 97 ? -12.731 -25.934 66.903 1.00 36.31 97 ALA A CA 1
ATOM 756 C C . ALA A 1 97 ? -13.517 -24.688 66.463 1.00 36.31 97 ALA A C 1
ATOM 758 O O . ALA A 1 97 ? -13.129 -23.972 65.548 1.00 36.31 97 ALA A O 1
ATOM 759 N N . GLN A 1 98 ? -14.579 -24.437 67.231 1.00 30.88 98 GLN A N 1
ATOM 760 C CA . GLN A 1 98 ? -15.316 -23.184 67.418 1.00 30.88 98 GLN A CA 1
ATOM 761 C C . GLN A 1 98 ? -16.428 -22.810 66.424 1.00 30.88 98 GLN A C 1
ATOM 763 O O . GLN A 1 98 ? -16.276 -22.724 65.211 1.00 30.88 98 GLN A O 1
ATOM 768 N N . ALA A 1 99 ? -17.587 -22.577 67.044 1.00 30.44 99 ALA A N 1
ATOM 769 C CA . ALA A 1 99 ? -18.879 -22.236 66.481 1.00 30.44 99 ALA A CA 1
ATOM 770 C C . ALA A 1 99 ? -19.184 -20.730 66.602 1.00 30.44 99 ALA A C 1
ATOM 772 O O . ALA A 1 99 ? -18.582 -20.036 67.420 1.00 30.44 99 ALA A O 1
ATOM 773 N N . SER A 1 100 ? -20.239 -20.319 65.881 1.00 30.27 100 SER A N 1
ATOM 774 C CA . SER A 1 100 ? -20.944 -19.015 65.862 1.00 30.27 100 SER A CA 1
ATOM 775 C C . SER A 1 100 ? -20.167 -17.864 65.196 1.00 30.27 100 SER A C 1
ATOM 777 O O . SER A 1 100 ? -18.963 -17.765 65.346 1.00 30.27 100 SER A O 1
ATOM 779 N N . GLU A 1 101 ? -20.751 -16.997 64.363 1.00 27.22 101 GLU A N 1
ATOM 780 C CA . GLU A 1 101 ? -22.061 -16.343 64.461 1.00 27.22 101 GLU A CA 1
ATOM 781 C C . GLU A 1 101 ? -22.508 -15.773 63.085 1.00 27.22 101 GLU A C 1
ATOM 783 O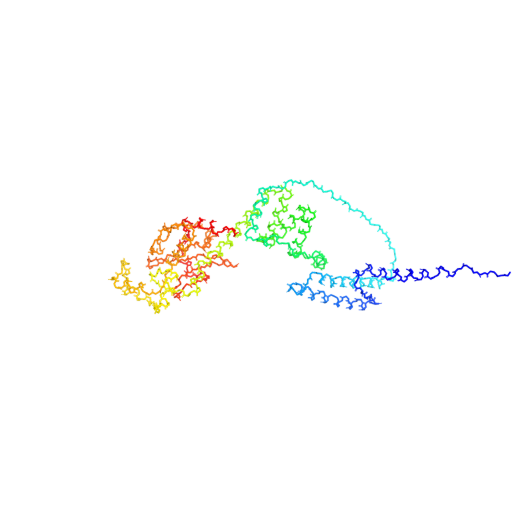 O . GLU A 1 101 ? -21.698 -15.568 62.181 1.00 27.22 101 GLU A O 1
ATOM 788 N N . ALA A 1 102 ? -23.812 -15.544 62.907 1.00 28.91 102 ALA A N 1
ATOM 789 C CA . ALA A 1 102 ? -24.464 -15.127 61.658 1.00 28.91 102 ALA A CA 1
ATOM 790 C C . ALA A 1 102 ? -24.508 -13.597 61.463 1.00 28.91 102 ALA A C 1
ATOM 792 O O . ALA A 1 102 ? -24.666 -12.898 62.452 1.00 28.91 102 ALA A O 1
ATOM 793 N N . PHE A 1 103 ? -24.543 -13.081 60.217 1.00 24.39 103 PHE A N 1
ATOM 794 C CA . PHE A 1 103 ? -25.293 -11.851 59.869 1.00 24.39 103 PHE A CA 1
ATOM 795 C C . PHE A 1 103 ? -25.616 -11.716 58.354 1.00 24.39 103 PHE A C 1
ATOM 797 O O . PHE A 1 103 ? -24.934 -12.267 57.496 1.00 24.39 103 PHE A O 1
ATOM 804 N N . ARG A 1 104 ? -26.730 -11.017 58.080 1.00 24.42 104 ARG A N 1
ATOM 805 C CA . ARG A 1 104 ? -27.585 -10.924 56.866 1.00 24.42 104 ARG A CA 1
ATOM 806 C C . ARG A 1 104 ? -26.996 -10.221 55.614 1.00 24.42 104 ARG A C 1
ATOM 808 O O . ARG A 1 104 ? -26.091 -9.407 55.752 1.00 24.42 104 ARG A O 1
ATOM 815 N N . PRO A 1 105 ? -27.592 -10.434 54.412 1.00 25.06 105 PRO A N 1
ATOM 816 C CA . PRO A 1 105 ? -27.220 -9.754 53.165 1.00 25.06 105 PRO A CA 1
ATOM 817 C C . PRO A 1 105 ? -27.826 -8.342 53.041 1.00 25.06 105 PRO A C 1
ATOM 819 O O . PRO A 1 105 ? -28.992 -8.129 53.375 1.00 25.06 105 PRO A O 1
ATOM 822 N N . ALA A 1 106 ? -27.046 -7.395 52.510 1.00 24.62 106 ALA A N 1
ATOM 823 C CA . ALA A 1 106 ? -27.490 -6.044 52.164 1.00 24.62 106 ALA A CA 1
ATOM 824 C C . ALA A 1 106 ? -27.855 -5.935 50.670 1.00 24.62 106 ALA A C 1
ATOM 826 O O . ALA A 1 106 ? -27.128 -6.416 49.802 1.00 24.62 106 ALA A O 1
ATOM 827 N N . GLN A 1 107 ? -28.989 -5.280 50.401 1.00 31.11 107 GLN A N 1
ATOM 828 C CA . GLN A 1 107 ? -29.452 -4.826 49.086 1.00 31.11 107 GLN A CA 1
ATOM 829 C C . GLN A 1 107 ? -28.539 -3.736 48.499 1.00 31.11 107 GLN A C 1
ATOM 831 O O . GLN A 1 107 ? -28.167 -2.805 49.208 1.00 31.11 107 GLN A O 1
ATOM 836 N N . GLN A 1 108 ? -28.316 -3.781 47.183 1.00 26.62 108 GLN A N 1
ATOM 837 C CA . GLN A 1 108 ? -27.973 -2.637 46.320 1.00 26.62 108 GLN A CA 1
ATOM 838 C C . GLN A 1 108 ? -28.656 -2.889 44.965 1.00 26.62 108 GLN A C 1
ATOM 840 O O . GLN A 1 108 ? -28.366 -3.882 44.307 1.00 26.62 108 GLN A O 1
ATOM 845 N N . SER A 1 109 ? -29.800 -2.255 44.701 1.00 26.84 109 SER A N 1
ATOM 846 C CA . SER A 1 109 ? -30.020 -0.882 44.203 1.00 26.84 109 SER A CA 1
ATOM 847 C C . SER A 1 109 ? -30.047 -0.853 42.674 1.00 26.84 109 SER A C 1
ATOM 849 O O . SER A 1 109 ? -29.009 -0.881 42.018 1.00 26.84 109 SER A O 1
ATOM 851 N N . GLU A 1 110 ? -31.265 -0.809 42.140 1.00 30.31 110 GLU A N 1
ATOM 852 C CA . GLU A 1 110 ? -31.579 -0.576 40.734 1.00 30.31 110 GLU A CA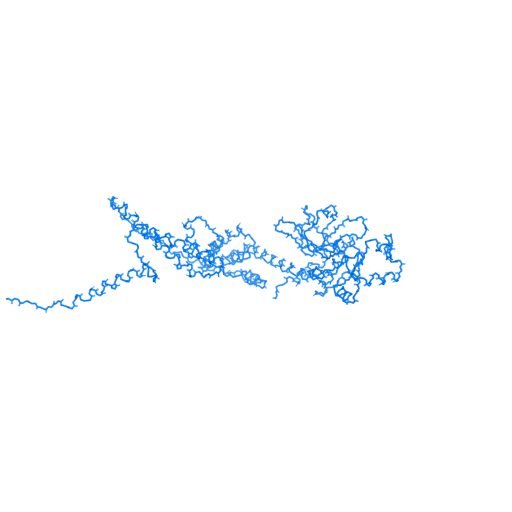 1
ATOM 853 C C . GLU A 1 110 ? -31.040 0.792 40.298 1.00 30.31 110 GLU A C 1
ATOM 855 O O . GLU A 1 110 ? -31.436 1.834 40.827 1.00 30.31 110 GLU A O 1
ATOM 860 N N . THR A 1 111 ? -30.128 0.803 39.329 1.00 29.42 111 THR A N 1
ATOM 861 C CA . THR A 1 111 ? -29.681 2.033 38.677 1.00 29.42 111 THR A CA 1
ATOM 862 C C . THR A 1 111 ? -30.611 2.362 37.515 1.00 29.42 111 THR A C 1
ATOM 864 O O . THR A 1 111 ? -30.622 1.698 36.482 1.00 29.42 111 THR A O 1
ATOM 867 N N . SER A 1 112 ? -31.389 3.420 37.735 1.00 31.95 112 SER A N 1
ATOM 868 C CA . SER A 1 112 ? -32.118 4.249 36.773 1.00 31.95 112 SER A CA 1
ATOM 869 C C . SER A 1 112 ? -31.454 4.330 35.388 1.00 31.95 112 SER A C 1
ATOM 871 O O . SER A 1 112 ? -30.353 4.870 35.255 1.00 31.95 112 SER A O 1
ATOM 873 N N . ALA A 1 113 ? -32.171 3.889 34.351 1.00 32.09 113 ALA A N 1
ATOM 874 C CA . ALA A 1 113 ? -31.835 4.152 32.956 1.00 32.09 113 ALA A CA 1
ATOM 875 C C . ALA A 1 113 ? -31.891 5.665 32.680 1.00 32.09 113 ALA A C 1
ATOM 877 O O . ALA A 1 113 ? -32.946 6.292 32.786 1.00 32.09 113 ALA A O 1
ATOM 878 N N . ALA A 1 114 ? -30.745 6.255 32.341 1.00 34.97 114 ALA A N 1
ATOM 879 C CA . ALA A 1 114 ? -30.688 7.617 31.828 1.00 34.97 114 ALA A CA 1
ATOM 880 C C . ALA A 1 114 ? -31.421 7.701 30.469 1.00 34.97 114 ALA A C 1
ATOM 882 O O . ALA A 1 114 ? -31.411 6.725 29.712 1.00 34.97 114 ALA A O 1
ATOM 883 N N . PRO A 1 115 ? -32.048 8.843 30.129 1.00 35.50 115 PRO A N 1
ATOM 884 C CA . PRO A 1 115 ? -32.746 8.995 28.860 1.00 35.50 115 PRO A CA 1
ATOM 885 C C . PRO A 1 115 ? -31.769 8.843 27.690 1.00 35.50 115 PRO A C 1
ATOM 887 O O . PRO A 1 115 ? -30.671 9.399 27.713 1.00 35.50 115 PRO A O 1
ATOM 890 N N . ALA A 1 116 ? -32.188 8.113 26.656 1.00 41.06 116 ALA A N 1
ATOM 891 C CA . ALA A 1 116 ? -31.445 7.975 25.411 1.00 41.06 116 ALA A CA 1
ATOM 892 C C . ALA A 1 116 ? -31.253 9.355 24.761 1.00 41.06 116 ALA A C 1
ATOM 894 O O . ALA A 1 116 ? -32.178 9.920 24.175 1.00 41.06 116 ALA A O 1
ATOM 895 N N . VAL A 1 117 ? -30.046 9.906 24.877 1.00 50.47 117 VAL A N 1
ATOM 896 C CA . VAL A 1 117 ? -29.635 11.094 24.131 1.00 50.47 117 VAL A CA 1
ATOM 897 C C . VAL A 1 117 ? -29.553 10.694 22.658 1.00 50.47 117 VAL A C 1
ATOM 899 O O . VAL A 1 117 ? -28.916 9.703 22.306 1.00 50.47 117 VAL A O 1
ATOM 902 N N . SER A 1 118 ? -30.259 11.434 21.801 1.00 51.72 118 SER A N 1
ATOM 903 C CA . SER A 1 118 ? -30.312 11.209 20.353 1.00 51.72 118 SER A CA 1
ATOM 904 C C . SER A 1 118 ? -28.901 11.092 19.764 1.00 51.72 118 SER A C 1
ATOM 906 O O . SER A 1 118 ? -28.162 12.074 19.742 1.00 51.72 118 SER A O 1
ATOM 908 N N . ALA A 1 119 ? -28.553 9.908 19.252 1.00 68.00 119 ALA A N 1
ATOM 909 C CA . ALA A 1 119 ? -27.302 9.652 18.540 1.00 68.00 119 ALA A CA 1
ATOM 910 C C . ALA A 1 119 ? -27.119 10.635 17.369 1.00 68.00 119 ALA A C 1
ATOM 912 O O . ALA A 1 119 ? -28.075 10.905 16.644 1.00 68.00 119 ALA A O 1
ATOM 913 N N . ASP A 1 120 ? -25.900 11.148 17.167 1.00 84.50 120 ASP A N 1
ATOM 914 C CA . ASP A 1 120 ? -25.566 12.038 16.047 1.00 84.50 120 ASP A CA 1
ATOM 915 C C . ASP A 1 120 ? -25.661 11.285 14.703 1.00 84.50 120 ASP A C 1
ATOM 917 O O . ASP A 1 120 ? -24.798 10.448 14.400 1.00 84.50 120 ASP A O 1
ATOM 921 N N . PRO A 1 121 ? -26.668 11.579 13.853 1.00 86.50 121 PRO A N 1
ATOM 922 C CA . PRO A 1 121 ? -26.891 10.822 12.624 1.00 86.50 121 PRO A CA 1
ATOM 923 C C . PRO A 1 121 ? -25.766 10.993 11.597 1.00 86.50 121 PRO A C 1
ATOM 925 O O . PRO A 1 121 ? -25.555 10.118 10.756 1.00 86.50 121 PRO A O 1
ATOM 928 N N . LYS A 1 122 ? -25.026 12.113 11.639 1.00 91.44 122 LYS A N 1
ATOM 929 C CA . LYS A 1 122 ? -23.919 12.363 10.706 1.00 91.44 122 LYS A CA 1
ATOM 930 C C . LYS A 1 122 ? -22.721 11.489 11.050 1.00 91.44 122 LYS A C 1
ATOM 932 O O . LYS A 1 122 ? -22.125 10.904 10.146 1.00 91.44 122 LYS A O 1
ATOM 937 N N . LEU A 1 123 ? -22.382 11.384 12.335 1.00 91.12 123 LEU A N 1
ATOM 938 C CA . LEU A 1 123 ? -21.286 10.525 12.784 1.00 91.12 123 LEU A CA 1
ATOM 939 C C . LEU A 1 123 ? -21.624 9.045 12.634 1.00 91.12 123 LEU A C 1
ATOM 941 O O . LEU A 1 123 ? -20.761 8.289 12.193 1.00 91.12 123 LEU A O 1
ATOM 945 N N . GLN A 1 124 ? -22.874 8.648 12.890 1.00 89.00 124 GLN A N 1
ATOM 946 C CA . GLN A 1 124 ? -23.313 7.279 12.619 1.00 89.00 124 GLN A CA 1
ATOM 947 C C . GLN A 1 124 ? -23.123 6.928 11.139 1.00 89.00 124 GLN A C 1
ATOM 949 O O . GLN A 1 124 ? -22.492 5.929 10.825 1.00 89.00 124 GLN A O 1
ATOM 954 N N . LYS A 1 125 ? -23.534 7.810 10.218 1.00 91.56 125 LYS A N 1
ATOM 955 C CA . LYS A 1 125 ? -23.330 7.597 8.778 1.00 91.56 125 LYS A CA 1
ATOM 956 C C . LYS A 1 125 ? -21.848 7.493 8.386 1.00 91.56 125 LYS A C 1
ATOM 958 O O . LYS A 1 125 ? -21.512 6.716 7.494 1.00 91.56 125 LYS A O 1
ATOM 963 N N . LYS A 1 126 ? -20.957 8.269 9.022 1.00 91.19 126 LYS A N 1
ATOM 964 C CA . LYS A 1 126 ? -19.499 8.140 8.817 1.00 91.19 126 LYS A CA 1
ATOM 965 C C . LYS A 1 126 ? -18.986 6.783 9.311 1.00 91.19 126 LYS A C 1
ATOM 967 O O . LYS A 1 126 ? -18.175 6.163 8.632 1.00 91.19 126 LYS A O 1
ATOM 972 N N . LEU A 1 127 ? -19.469 6.321 10.462 1.00 90.06 127 LEU A N 1
ATOM 973 C CA . LEU A 1 127 ? -19.110 5.023 11.027 1.00 90.06 127 LEU A CA 1
ATOM 974 C C . LEU A 1 127 ? -19.645 3.859 10.174 1.00 90.06 127 LEU A C 1
ATOM 976 O O . LEU A 1 127 ? -18.919 2.906 9.919 1.00 90.06 127 LEU A O 1
ATOM 980 N N . ASP A 1 128 ? -20.857 3.968 9.634 1.00 89.56 128 ASP A N 1
ATOM 981 C CA . ASP A 1 128 ? -21.421 2.973 8.715 1.00 89.56 128 ASP A CA 1
ATOM 982 C C . ASP A 1 128 ? -20.628 2.913 7.396 1.00 89.56 128 ASP A C 1
ATOM 984 O O . ASP A 1 128 ? -20.465 1.849 6.800 1.00 89.56 128 ASP A O 1
ATOM 988 N N . ALA A 1 129 ? -20.086 4.047 6.934 1.00 89.88 129 ALA A N 1
ATOM 989 C CA . ALA A 1 129 ? -19.224 4.081 5.753 1.00 89.88 129 ALA A CA 1
ATOM 990 C C . ALA A 1 129 ? -17.909 3.308 5.957 1.00 89.88 129 ALA A C 1
ATOM 992 O O . ALA A 1 129 ? -17.383 2.759 4.991 1.00 89.88 129 ALA A O 1
ATOM 993 N N . ILE A 1 130 ? -17.410 3.210 7.195 1.00 90.00 130 ILE A N 1
ATOM 994 C CA . ILE A 1 130 ? -16.223 2.409 7.528 1.00 90.00 130 ILE A CA 1
ATOM 995 C C . ILE A 1 130 ? -16.476 0.918 7.275 1.00 90.00 130 ILE A C 1
ATOM 997 O O . ILE A 1 130 ? -15.594 0.224 6.773 1.00 90.00 130 ILE A O 1
ATOM 1001 N N . LEU A 1 131 ? -17.696 0.433 7.506 1.00 89.19 131 LEU A N 1
ATOM 1002 C CA . LEU A 1 131 ? -18.048 -0.973 7.274 1.00 89.19 131 LEU A CA 1
ATOM 1003 C C . LEU A 1 131 ? -18.029 -1.371 5.798 1.00 89.19 131 LEU A C 1
ATOM 1005 O O . LEU A 1 131 ? -17.944 -2.554 5.489 1.00 89.19 131 LEU A O 1
ATOM 1009 N N . LYS A 1 132 ? -18.066 -0.401 4.879 1.00 89.31 132 LYS A N 1
ATOM 1010 C CA . LYS A 1 132 ? -17.884 -0.671 3.448 1.00 89.31 132 LYS A CA 1
ATOM 1011 C C . LYS A 1 132 ? -16.433 -1.005 3.099 1.00 89.31 132 LYS A C 1
ATOM 1013 O O . LYS A 1 132 ? -16.190 -1.681 2.107 1.00 89.31 132 LYS A O 1
ATOM 1018 N N . TYR A 1 133 ? -15.476 -0.519 3.889 1.00 86.81 133 TYR A N 1
ATOM 1019 C CA . TYR A 1 133 ? -14.069 -0.883 3.731 1.00 86.81 133 TYR A CA 1
ATOM 1020 C C . TYR A 1 133 ? -13.803 -2.275 4.291 1.00 86.81 133 TYR A C 1
ATOM 1022 O O . TYR A 1 133 ? -13.172 -3.093 3.628 1.00 86.81 133 TYR A O 1
ATOM 1030 N N . ASP A 1 134 ? -14.282 -2.527 5.508 1.00 83.94 134 ASP A N 1
ATOM 1031 C CA . ASP A 1 134 ? -14.067 -3.785 6.211 1.00 83.94 134 ASP A CA 1
ATOM 1032 C C . ASP A 1 134 ? -15.242 -4.075 7.167 1.00 83.94 134 ASP A C 1
ATOM 1034 O O . ASP A 1 134 ? -15.301 -3.522 8.271 1.00 83.94 134 ASP A O 1
ATOM 1038 N N . PRO A 1 135 ? -16.188 -4.951 6.775 1.00 85.56 135 PRO A N 1
ATOM 1039 C CA . PRO A 1 135 ? -17.311 -5.333 7.630 1.00 85.56 135 PRO A CA 1
ATOM 1040 C C . PRO A 1 135 ? -16.876 -6.021 8.932 1.00 85.56 135 PRO A C 1
ATOM 1042 O O . PRO A 1 135 ? -17.573 -5.917 9.946 1.00 85.56 135 PRO A O 1
ATOM 1045 N N . SER A 1 136 ? -15.719 -6.699 8.929 1.00 82.88 136 SER A N 1
ATOM 1046 C CA . SER A 1 136 ? -15.222 -7.466 10.079 1.00 82.88 136 SER A CA 1
ATOM 1047 C C . SER A 1 136 ? -14.851 -6.576 11.266 1.00 82.88 136 SER A C 1
ATOM 1049 O O . SER A 1 136 ? -14.845 -7.029 12.408 1.00 82.88 136 SER A O 1
ATOM 1051 N N . VAL A 1 137 ? -14.643 -5.279 11.026 1.00 84.19 137 VAL A N 1
ATOM 1052 C CA . VAL A 1 137 ? -14.423 -4.274 12.071 1.00 84.19 137 VAL A CA 1
ATOM 1053 C C . VAL A 1 137 ? -15.588 -4.217 13.062 1.00 84.19 137 VAL A C 1
ATOM 1055 O O . VAL A 1 137 ? -15.361 -3.967 14.243 1.00 84.19 137 VAL A O 1
ATOM 1058 N N . SER A 1 138 ? -16.812 -4.506 12.613 1.00 82.94 138 SER A N 1
ATOM 1059 C CA . SER A 1 138 ? -18.007 -4.577 13.468 1.00 82.94 138 SER A CA 1
ATOM 1060 C C . SER A 1 138 ? -18.299 -5.960 14.044 1.00 82.94 138 SER A C 1
ATOM 1062 O O . SER A 1 138 ? -19.332 -6.131 14.691 1.00 82.94 138 SER A O 1
ATOM 1064 N N . ALA A 1 139 ? -17.437 -6.952 13.793 1.00 77.62 139 ALA A N 1
ATOM 1065 C CA . ALA A 1 139 ? -17.654 -8.299 14.291 1.00 77.62 139 ALA A CA 1
ATOM 1066 C C . ALA A 1 139 ? -17.706 -8.295 15.819 1.00 77.62 139 ALA A C 1
ATOM 1068 O O . ALA A 1 139 ? -16.885 -7.656 16.485 1.00 77.62 139 ALA A O 1
ATOM 1069 N N . GLU A 1 140 ? -18.669 -9.033 16.362 1.00 71.56 140 GLU A N 1
ATOM 1070 C CA . GLU A 1 140 ? -18.808 -9.178 17.803 1.00 71.56 140 GLU A CA 1
ATOM 1071 C C . GLU A 1 140 ? -17.504 -9.746 18.378 1.00 71.56 140 GLU A C 1
ATOM 1073 O O . GLU A 1 140 ? -17.007 -10.769 17.885 1.00 71.56 140 GLU A O 1
ATOM 1078 N N . PRO A 1 141 ? -16.915 -9.109 19.406 1.00 65.12 141 PRO A N 1
ATOM 1079 C CA . PRO A 1 141 ? -15.779 -9.689 20.095 1.00 65.12 141 PRO A CA 1
ATOM 1080 C C . PRO A 1 141 ? -16.211 -11.049 20.634 1.00 65.12 141 PRO A C 1
ATOM 1082 O O . PRO A 1 141 ? -17.272 -11.146 21.251 1.00 65.12 141 PRO A O 1
ATOM 1085 N N . LYS A 1 142 ? -15.409 -12.098 20.407 1.00 59.38 142 LYS A N 1
ATOM 1086 C CA . LYS A 1 142 ? -15.710 -13.442 20.922 1.00 59.38 142 LYS A CA 1
ATOM 1087 C C . LYS A 1 142 ? -15.994 -13.341 22.423 1.00 59.38 142 LYS A C 1
ATOM 1089 O O . LYS A 1 142 ? -15.095 -13.044 23.208 1.00 59.38 142 LYS A O 1
ATOM 1094 N N . ILE A 1 143 ? -17.256 -13.538 22.799 1.00 50.47 143 ILE A N 1
ATOM 1095 C CA . ILE A 1 143 ? -17.729 -13.346 24.167 1.00 50.47 143 ILE A CA 1
ATOM 1096 C C . ILE A 1 143 ? -17.169 -14.488 25.012 1.00 50.47 143 ILE A C 1
ATOM 1098 O O . ILE A 1 143 ? -17.624 -15.623 24.918 1.00 50.47 143 ILE A O 1
ATOM 1102 N N . THR A 1 144 ? -16.188 -14.188 25.859 1.00 50.22 144 THR A N 1
ATOM 1103 C CA . THR A 1 144 ? -15.635 -15.131 26.845 1.00 50.22 144 THR A CA 1
ATOM 1104 C C . THR A 1 144 ? -16.247 -14.920 28.232 1.00 50.22 144 THR A C 1
ATOM 1106 O O . THR A 1 144 ? -15.692 -15.380 29.223 1.00 50.22 144 THR A O 1
ATOM 1109 N N . GLY A 1 145 ? -17.378 -14.211 28.335 1.00 43.41 145 GLY A N 1
ATOM 1110 C CA . GLY A 1 145 ? -17.898 -13.593 29.565 1.00 43.41 145 GLY A CA 1
ATOM 1111 C C . GLY A 1 145 ? -17.959 -14.464 30.835 1.00 43.41 145 GLY A C 1
ATOM 1112 O O . GLY A 1 145 ? -17.807 -13.924 31.933 1.00 43.41 145 GLY A O 1
ATOM 1113 N N . GLY A 1 146 ? -18.122 -15.788 30.726 1.00 45.94 146 GLY A N 1
ATOM 1114 C CA . GLY A 1 146 ? -18.005 -16.718 31.863 1.00 45.94 146 GLY A CA 1
ATOM 1115 C C . GLY A 1 146 ? -16.552 -17.049 32.234 1.00 45.94 146 GLY A C 1
ATOM 1116 O O . GLY A 1 146 ? -16.146 -16.948 33.394 1.00 45.94 146 GLY A O 1
ATOM 1117 N N . VAL A 1 147 ? -15.751 -17.362 31.221 1.00 47.59 147 VAL A N 1
ATOM 1118 C CA . VAL A 1 147 ? -14.336 -17.740 31.293 1.00 47.59 147 VAL A CA 1
ATOM 1119 C C . VAL A 1 147 ? -13.465 -16.571 31.771 1.00 47.59 147 VAL A C 1
ATOM 1121 O O . VAL A 1 147 ? -12.698 -16.721 32.722 1.00 47.59 147 VAL A O 1
ATOM 1124 N N . GLY A 1 148 ? -13.646 -15.369 31.216 1.00 50.34 148 GLY A N 1
ATOM 1125 C CA . GLY A 1 148 ? -12.885 -14.176 31.605 1.00 50.34 148 GLY A CA 1
ATOM 1126 C C . GLY A 1 148 ? -13.081 -13.798 33.076 1.00 50.34 148 GLY A C 1
ATOM 1127 O O . GLY A 1 148 ? -12.125 -13.473 33.776 1.00 50.34 148 GLY A O 1
ATOM 1128 N N . LYS A 1 149 ? -14.304 -13.931 33.616 1.00 51.22 149 LYS A N 1
ATOM 1129 C CA . LYS A 1 149 ? -14.585 -13.694 35.047 1.00 51.22 149 LYS A CA 1
ATOM 1130 C C . LYS A 1 149 ? -13.855 -14.678 35.961 1.00 51.22 149 LYS A C 1
ATOM 1132 O O . LYS A 1 149 ? -13.401 -14.290 37.036 1.00 51.22 149 LYS A O 1
ATOM 1137 N N . PHE A 1 150 ? -13.714 -15.924 35.529 1.00 49.88 150 PHE A N 1
ATOM 1138 C CA . PHE A 1 150 ? -12.985 -16.951 36.257 1.00 49.88 150 PHE A CA 1
ATOM 1139 C C . PHE A 1 150 ? -11.463 -16.736 36.216 1.00 49.88 150 PHE A C 1
ATOM 1141 O O . PHE A 1 150 ? -10.827 -16.762 37.270 1.00 49.88 150 PHE A O 1
ATOM 1148 N N . PHE A 1 151 ? -10.881 -16.443 35.046 1.00 50.81 151 PHE A N 1
ATOM 1149 C CA . PHE A 1 151 ? -9.443 -16.159 34.924 1.00 50.81 151 PHE A CA 1
ATOM 1150 C C . PHE A 1 151 ? -9.039 -14.876 35.664 1.00 50.81 151 PHE A C 1
ATOM 1152 O O . PHE A 1 151 ? -8.008 -14.864 36.337 1.00 50.81 151 PHE A O 1
ATOM 1159 N N . ARG A 1 152 ? -9.894 -13.842 35.656 1.00 55.78 152 ARG A N 1
ATOM 1160 C CA . ARG A 1 152 ? -9.736 -12.638 36.495 1.00 55.78 152 ARG A CA 1
ATOM 1161 C C . ARG A 1 152 ? -9.614 -12.972 37.980 1.00 55.78 152 ARG A C 1
ATOM 1163 O O . ARG A 1 152 ? -8.740 -12.434 38.652 1.00 55.78 152 ARG A O 1
ATOM 1170 N N . ASN A 1 153 ? -10.456 -13.881 38.472 1.00 51.44 153 ASN A N 1
ATOM 1171 C CA . ASN A 1 153 ? -10.458 -14.293 39.876 1.00 51.44 153 ASN A CA 1
ATOM 1172 C C . ASN A 1 153 ? -9.283 -15.216 40.244 1.00 51.44 153 ASN A C 1
ATOM 1174 O O . ASN A 1 153 ? -8.929 -15.279 41.418 1.00 51.44 153 ASN A O 1
ATOM 1178 N N . LEU A 1 154 ? -8.687 -15.936 39.285 1.00 49.44 154 LEU A N 1
ATOM 1179 C CA . LEU A 1 154 ? -7.524 -16.797 39.541 1.00 49.44 154 LEU A CA 1
ATOM 1180 C C . LEU A 1 154 ? -6.173 -16.089 39.375 1.00 49.44 154 LEU A C 1
ATOM 1182 O O . LEU A 1 154 ? -5.251 -16.396 40.124 1.00 49.44 154 LEU A O 1
ATOM 1186 N N . PHE A 1 155 ? -6.036 -15.185 38.401 1.00 51.72 155 PHE A N 1
ATOM 1187 C CA . PHE A 1 155 ? -4.729 -14.666 37.970 1.00 51.72 155 PHE A CA 1
ATOM 1188 C C . PHE A 1 155 ? -4.600 -13.139 38.046 1.00 51.72 155 PHE A C 1
ATOM 1190 O O . PHE A 1 155 ? -3.541 -12.603 37.725 1.00 51.72 155 PHE A O 1
ATOM 1197 N N . GLY A 1 156 ? -5.659 -12.420 38.439 1.00 48.00 156 GLY A N 1
ATOM 1198 C CA . GLY A 1 156 ? -5.616 -10.976 38.709 1.00 48.00 156 GLY A CA 1
ATOM 1199 C C . GLY A 1 156 ? -5.292 -10.077 37.508 1.00 48.00 156 GLY A C 1
ATOM 1200 O O . GLY A 1 156 ? -5.113 -8.874 37.682 1.00 48.00 156 GLY A O 1
ATOM 1201 N N . THR A 1 157 ? -5.215 -10.617 36.290 1.00 52.28 157 THR A N 1
ATOM 1202 C CA . THR A 1 157 ? -4.840 -9.872 35.083 1.00 52.28 157 THR A CA 1
ATOM 1203 C C . THR A 1 157 ? -5.943 -9.963 34.035 1.00 52.28 157 THR A C 1
ATOM 1205 O O . THR A 1 157 ? -6.430 -11.040 33.706 1.00 52.28 157 THR A O 1
ATOM 1208 N N . HIS A 1 158 ? -6.369 -8.809 33.517 1.00 58.59 158 HIS A N 1
ATOM 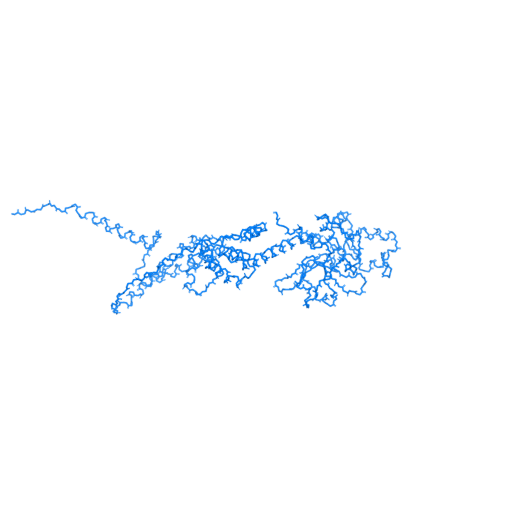1209 C CA . HIS A 1 158 ? -7.305 -8.740 32.396 1.00 58.59 158 HIS A CA 1
ATOM 1210 C C . HIS A 1 158 ? -6.541 -8.899 31.076 1.00 58.59 158 HIS A C 1
ATOM 1212 O O . HIS A 1 158 ? -5.714 -8.038 30.734 1.00 58.59 158 HIS A O 1
ATOM 1218 N N . THR A 1 159 ? -6.845 -9.943 30.302 1.00 67.50 159 THR A N 1
ATOM 1219 C CA . THR A 1 159 ? -6.368 -10.040 28.914 1.00 67.50 159 THR A CA 1
ATOM 1220 C C . THR A 1 159 ? -7.080 -9.007 28.031 1.00 67.50 159 THR A C 1
ATOM 1222 O O . THR A 1 159 ? -8.089 -8.422 28.428 1.00 67.50 159 THR A O 1
ATOM 1225 N N . MET A 1 160 ? -6.561 -8.740 26.827 1.00 70.56 160 MET A N 1
ATOM 1226 C CA . MET A 1 160 ? -7.239 -7.843 25.877 1.00 70.56 160 MET A CA 1
ATOM 1227 C C . MET A 1 160 ? -8.646 -8.350 25.522 1.00 70.56 160 MET A C 1
ATOM 1229 O O . MET A 1 160 ? -9.597 -7.570 25.502 1.00 70.56 160 MET A O 1
ATOM 1233 N N . ALA A 1 161 ? -8.784 -9.661 25.312 1.00 66.69 161 ALA A N 1
ATOM 1234 C CA . ALA A 1 161 ? -10.062 -10.299 25.014 1.00 66.69 161 ALA A CA 1
ATOM 1235 C C . ALA A 1 161 ? -11.081 -10.100 26.149 1.00 66.69 161 ALA A C 1
ATOM 1237 O O . ALA A 1 161 ? -12.242 -9.805 25.880 1.00 66.69 161 ALA A O 1
ATOM 1238 N N . ASP A 1 162 ? -10.641 -10.160 27.412 1.00 69.94 162 ASP A N 1
ATOM 1239 C CA . ASP A 1 162 ? -11.522 -9.938 28.565 1.00 69.94 162 ASP A CA 1
ATOM 1240 C C . ASP A 1 162 ? -12.026 -8.495 28.646 1.00 69.94 162 ASP A C 1
ATOM 1242 O O . ASP A 1 162 ? -13.194 -8.263 28.953 1.00 69.94 162 ASP A O 1
ATOM 1246 N N . ILE A 1 163 ? -11.156 -7.514 28.380 1.00 77.06 163 ILE A N 1
ATOM 1247 C CA . ILE A 1 163 ? -11.533 -6.091 28.391 1.00 77.06 163 ILE A CA 1
ATOM 1248 C C . ILE A 1 163 ? -12.529 -5.808 27.264 1.00 77.06 163 ILE A C 1
ATOM 1250 O O . ILE A 1 163 ? -13.527 -5.120 27.483 1.00 77.06 163 ILE A O 1
ATOM 1254 N N . MET A 1 164 ? -12.281 -6.379 26.084 1.00 79.19 164 MET A N 1
ATOM 1255 C CA . MET A 1 164 ? -13.173 -6.274 24.933 1.00 79.19 164 MET A CA 1
ATOM 1256 C C . MET A 1 164 ? -14.532 -6.921 25.189 1.00 79.19 164 MET A C 1
ATOM 1258 O O . MET A 1 164 ? -15.559 -6.299 24.921 1.00 79.19 164 MET A O 1
ATOM 1262 N N . SER A 1 165 ? -14.554 -8.127 25.764 1.00 75.88 165 SER A N 1
ATOM 1263 C CA . SER A 1 165 ? -15.797 -8.814 26.119 1.00 75.88 165 SER A CA 1
ATOM 1264 C C . SER A 1 165 ? -16.579 -8.052 27.192 1.00 75.88 165 SER A C 1
ATOM 1266 O O . SER A 1 165 ? -17.796 -7.941 27.073 1.00 75.88 165 SER A O 1
ATOM 1268 N N . ASP A 1 166 ? -15.915 -7.510 28.220 1.00 80.44 166 ASP A N 1
ATOM 1269 C CA . ASP A 1 166 ? -16.571 -6.690 29.249 1.00 80.44 166 ASP A CA 1
ATOM 1270 C C . ASP A 1 166 ? -17.194 -5.427 28.636 1.00 80.44 166 ASP A C 1
ATOM 1272 O O . ASP A 1 166 ? -18.348 -5.106 28.919 1.00 80.44 166 ASP A O 1
ATOM 1276 N N . GLY A 1 167 ? -16.444 -4.716 27.785 1.00 85.88 167 GLY A N 1
ATOM 1277 C CA . GLY A 1 167 ? -16.934 -3.518 27.103 1.00 85.88 167 GLY A CA 1
ATOM 1278 C C . GLY A 1 167 ? -18.137 -3.810 26.213 1.00 85.88 167 GLY A C 1
ATOM 1279 O O . GLY A 1 167 ? -19.125 -3.079 26.254 1.00 85.88 167 GLY A O 1
ATOM 1280 N N . TYR A 1 168 ? -18.096 -4.919 25.474 1.00 83.25 168 TYR A N 1
ATOM 1281 C CA . TYR A 1 168 ? -19.197 -5.350 24.619 1.00 83.25 168 TYR A CA 1
ATOM 1282 C C . TYR A 1 168 ? -20.448 -5.753 25.416 1.00 83.25 168 TYR A C 1
ATOM 1284 O O . TYR A 1 168 ? -21.561 -5.397 25.037 1.00 83.25 168 TYR A O 1
ATOM 1292 N N . VAL A 1 169 ? -20.292 -6.424 26.561 1.00 81.81 169 VAL A N 1
ATOM 1293 C CA . VAL A 1 169 ? -21.418 -6.744 27.455 1.00 81.81 169 VAL A CA 1
ATOM 1294 C C . VAL A 1 169 ? -22.079 -5.473 27.995 1.00 81.81 169 VAL A C 1
ATOM 1296 O O . VAL A 1 169 ? -23.304 -5.376 27.993 1.00 81.81 169 VAL A O 1
ATOM 1299 N N . GLU A 1 170 ? -21.300 -4.483 28.436 1.00 82.94 170 GLU A N 1
ATOM 1300 C CA . GLU A 1 170 ? -21.857 -3.198 28.881 1.00 82.94 170 GLU A CA 1
ATOM 1301 C C . GLU A 1 170 ? -22.518 -2.430 27.731 1.00 82.94 170 GLU A C 1
ATOM 1303 O O . GLU A 1 170 ? -23.576 -1.827 27.918 1.00 82.94 170 GLU A O 1
ATOM 1308 N N . PHE A 1 171 ? -21.956 -2.518 26.524 1.00 85.44 171 PHE A N 1
ATOM 1309 C CA . PHE A 1 171 ? -22.551 -1.947 25.321 1.00 85.44 171 PHE A CA 1
ATOM 1310 C C . PHE A 1 171 ? -23.934 -2.550 25.032 1.00 85.44 171 PHE A C 1
ATOM 1312 O O . PHE A 1 171 ? -24.890 -1.807 24.817 1.00 85.44 171 PHE A O 1
ATOM 1319 N N . GLN A 1 172 ? -24.061 -3.880 25.094 1.00 83.50 172 GLN A N 1
ATOM 1320 C CA . GLN A 1 172 ? -25.326 -4.596 24.888 1.00 83.50 172 GLN A CA 1
ATOM 1321 C C . GLN A 1 172 ? -26.383 -4.258 25.948 1.00 83.50 172 GLN A C 1
ATOM 1323 O O . GLN A 1 172 ? -27.571 -4.184 25.643 1.00 83.50 172 GLN A O 1
ATOM 1328 N N . LYS A 1 173 ? -25.963 -3.986 27.188 1.00 83.12 173 LYS A N 1
ATOM 1329 C CA . LYS A 1 173 ? -26.857 -3.514 28.260 1.00 83.12 173 LYS A CA 1
ATOM 1330 C C . LYS A 1 173 ? -27.318 -2.061 28.082 1.00 83.12 173 LYS A C 1
ATOM 1332 O O . LYS A 1 173 ? -28.128 -1.592 28.873 1.00 83.12 173 LYS A O 1
ATOM 1337 N N . GLY A 1 174 ? -26.789 -1.333 27.097 1.00 82.94 174 GLY A N 1
ATOM 1338 C CA . GLY A 1 174 ? -27.038 0.099 26.921 1.00 82.94 174 GLY A CA 1
ATOM 1339 C C . GLY A 1 174 ? -26.232 0.996 27.869 1.00 82.94 174 GLY A C 1
ATOM 1340 O O . GLY A 1 174 ? -26.431 2.210 27.883 1.00 82.94 174 GLY A O 1
ATOM 1341 N N . ASN A 1 175 ? -25.289 0.434 28.632 1.00 89.75 175 ASN A N 1
ATOM 1342 C CA . ASN A 1 175 ? -24.424 1.171 29.552 1.00 89.75 175 ASN A CA 1
ATOM 1343 C C . ASN A 1 175 ? -23.239 1.791 28.795 1.00 89.75 175 ASN A C 1
ATOM 1345 O O . ASN A 1 175 ? -22.077 1.443 29.019 1.00 89.75 175 ASN A O 1
ATOM 1349 N N . TYR A 1 176 ? -23.518 2.719 27.876 1.00 92.62 176 TYR A N 1
ATOM 1350 C CA . TYR A 1 176 ? -22.521 3.222 26.923 1.00 92.62 176 TYR A CA 1
ATOM 1351 C C . TYR A 1 176 ? -21.323 3.919 27.579 1.00 92.62 176 TYR A C 1
ATOM 1353 O O . TYR A 1 176 ? -20.204 3.757 27.103 1.00 92.62 176 TYR A O 1
ATOM 1361 N N . ALA A 1 177 ? -21.511 4.608 28.708 1.00 93.75 177 ALA A N 1
ATOM 1362 C CA . ALA A 1 177 ? -20.400 5.197 29.460 1.00 93.75 177 ALA A CA 1
ATOM 1363 C C . ALA A 1 177 ? -19.441 4.128 30.024 1.00 93.75 177 ALA A C 1
ATOM 1365 O O . ALA A 1 177 ? -18.218 4.268 29.939 1.00 93.75 177 ALA A O 1
ATOM 1366 N N . ALA A 1 178 ? -19.985 3.025 30.555 1.00 89.94 178 ALA A N 1
ATOM 1367 C CA . ALA A 1 178 ? -19.188 1.907 31.060 1.00 89.94 178 ALA A CA 1
ATOM 1368 C C . ALA A 1 178 ? -18.495 1.149 29.916 1.00 89.94 178 ALA A C 1
ATOM 1370 O O . ALA A 1 178 ? -17.318 0.800 30.032 1.00 89.94 178 ALA A O 1
ATOM 1371 N N . ALA A 1 179 ? -19.191 0.964 28.791 1.00 91.31 179 ALA A N 1
ATOM 1372 C CA . ALA A 1 179 ? -18.633 0.380 27.577 1.00 91.31 179 ALA A CA 1
ATOM 1373 C C . ALA A 1 179 ? -17.459 1.212 27.032 1.00 91.31 179 ALA A C 1
ATOM 1375 O O . ALA A 1 179 ? -16.362 0.683 26.852 1.00 91.31 179 ALA A O 1
ATOM 1376 N N . SER A 1 180 ? -17.650 2.527 26.859 1.00 95.12 180 SER A N 1
ATOM 1377 C CA . SER A 1 180 ? -16.609 3.473 26.436 1.00 95.12 180 SER A CA 1
ATOM 1378 C C . SER A 1 180 ? -15.362 3.366 27.316 1.00 95.12 180 SER A C 1
ATOM 1380 O O . SER A 1 180 ? -14.256 3.246 26.796 1.00 95.12 180 SER A O 1
ATOM 1382 N N . ALA A 1 181 ? -15.518 3.343 28.646 1.00 94.12 181 ALA A N 1
ATOM 1383 C CA . ALA A 1 181 ? -14.388 3.228 29.570 1.00 94.12 181 ALA A CA 1
ATOM 1384 C C . ALA A 1 181 ? -13.594 1.920 29.386 1.00 94.12 181 ALA A C 1
ATOM 1386 O O . ALA A 1 181 ? -12.365 1.923 29.472 1.00 94.12 181 ALA A O 1
ATOM 1387 N N . LYS A 1 182 ? -14.272 0.802 29.101 1.00 90.31 182 LYS A N 1
ATOM 1388 C CA . LYS A 1 182 ? -13.620 -0.485 28.816 1.00 90.31 182 LYS A CA 1
ATOM 1389 C C . LYS A 1 182 ? -12.896 -0.468 27.473 1.00 90.31 182 LYS A C 1
ATOM 1391 O O . LYS A 1 182 ? -11.742 -0.882 27.407 1.00 90.31 182 LYS A O 1
ATOM 1396 N N . PHE A 1 183 ? -13.515 0.067 26.424 1.00 92.69 183 PHE A N 1
ATOM 1397 C CA . PHE A 1 183 ? -12.854 0.174 25.124 1.00 92.69 183 PHE A CA 1
ATOM 1398 C C . PHE A 1 183 ? -11.671 1.153 25.137 1.00 92.69 183 PHE A C 1
ATOM 1400 O O . PHE A 1 183 ? -10.696 0.917 24.433 1.00 92.69 183 PHE A O 1
ATOM 1407 N N . GLU A 1 184 ? -11.676 2.188 25.982 1.00 94.31 184 GLU A N 1
ATOM 1408 C CA . GLU A 1 184 ? -10.490 3.031 26.206 1.00 94.31 184 GLU A CA 1
ATOM 1409 C C . GLU A 1 184 ? -9.335 2.254 26.859 1.00 94.31 184 GLU A C 1
ATOM 1411 O O . GLU A 1 184 ? -8.185 2.378 26.435 1.00 94.31 184 GLU A O 1
ATOM 1416 N N . GLN A 1 185 ? -9.627 1.392 27.841 1.00 90.56 185 GLN A N 1
ATOM 1417 C CA . GLN A 1 185 ? -8.616 0.501 28.429 1.00 90.56 185 GLN A CA 1
ATOM 1418 C C . GLN A 1 185 ? -8.048 -0.474 27.393 1.00 90.56 185 GLN A C 1
ATOM 1420 O O . GLN A 1 185 ? -6.852 -0.766 27.411 1.00 90.56 185 GLN A O 1
ATOM 1425 N N . ALA A 1 186 ? -8.891 -0.969 26.485 1.00 87.00 186 ALA A N 1
ATOM 1426 C CA . ALA A 1 186 ? -8.461 -1.810 25.376 1.00 87.00 186 ALA A CA 1
ATOM 1427 C C . ALA A 1 186 ? -7.580 -1.010 24.396 1.00 87.00 186 ALA A C 1
ATOM 1429 O O . ALA A 1 186 ? -6.472 -1.429 24.062 1.00 87.00 186 ALA A O 1
ATOM 1430 N N . ARG A 1 187 ? -8.006 0.200 24.014 1.00 90.94 187 ARG A N 1
ATOM 1431 C CA . ARG A 1 187 ? -7.263 1.089 23.108 1.00 90.94 187 ARG A CA 1
ATOM 1432 C C . ARG A 1 187 ? -5.878 1.430 23.646 1.00 90.94 187 ARG A C 1
ATOM 1434 O O . ARG A 1 187 ? -4.940 1.529 22.868 1.00 90.94 187 ARG A O 1
ATOM 1441 N N . ALA A 1 188 ? -5.724 1.565 24.962 1.00 88.44 188 ALA A N 1
ATOM 1442 C CA . ALA A 1 188 ? -4.427 1.829 25.577 1.00 88.44 188 ALA A CA 1
ATOM 1443 C C . ALA A 1 188 ? -3.393 0.711 25.338 1.00 88.44 188 ALA A C 1
ATOM 1445 O O . ALA A 1 188 ? -2.200 1.005 25.324 1.00 88.44 188 ALA A O 1
ATOM 1446 N N . LYS A 1 189 ? -3.819 -0.550 25.141 1.00 84.19 189 LYS A N 1
ATOM 1447 C CA . LYS A 1 189 ? -2.887 -1.652 24.831 1.00 84.19 189 LYS A CA 1
ATOM 1448 C C . LYS A 1 189 ? -2.785 -1.969 23.338 1.00 84.19 189 LYS A C 1
ATOM 1450 O O . LYS A 1 189 ? -1.749 -2.470 22.920 1.00 84.19 189 LYS A O 1
ATOM 1455 N N . ASP A 1 190 ? -3.818 -1.681 22.547 1.00 81.25 190 ASP A N 1
ATOM 1456 C CA . ASP A 1 190 ? -3.774 -1.809 21.083 1.00 81.25 190 ASP A CA 1
ATOM 1457 C C . ASP A 1 190 ? -4.457 -0.604 20.402 1.00 81.25 190 ASP A C 1
ATOM 1459 O O . ASP A 1 190 ? -5.639 -0.655 20.043 1.00 81.25 190 ASP A O 1
ATOM 1463 N N . PRO A 1 191 ? -3.728 0.517 20.230 1.00 86.50 191 PRO A N 1
ATOM 1464 C CA . PRO A 1 191 ? -4.307 1.772 19.751 1.00 86.50 191 PRO A CA 1
ATOM 1465 C C . PRO A 1 191 ? -4.802 1.746 18.301 1.00 86.50 191 PRO A C 1
ATOM 1467 O O . PRO A 1 191 ? -5.540 2.647 17.903 1.00 86.50 191 PRO A O 1
ATOM 1470 N N . LYS A 1 192 ? -4.377 0.758 17.501 1.00 85.44 192 LYS A N 1
ATOM 1471 C CA . LYS A 1 192 ? -4.697 0.639 16.066 1.00 85.44 192 LYS A CA 1
ATOM 1472 C C . LYS A 1 192 ? -5.713 -0.466 15.769 1.00 85.44 192 LYS A C 1
ATOM 1474 O O . LYS A 1 192 ? -6.025 -0.724 14.603 1.00 85.44 192 LYS A O 1
ATOM 1479 N N . ASN A 1 193 ? -6.234 -1.130 16.800 1.00 85.50 193 ASN A N 1
ATOM 1480 C CA . ASN A 1 193 ? -7.217 -2.185 16.624 1.00 85.50 193 ASN A CA 1
ATOM 1481 C C . ASN A 1 193 ? -8.553 -1.618 16.137 1.00 85.50 193 ASN A C 1
ATOM 1483 O O . ASN A 1 193 ? -9.283 -0.961 16.881 1.00 85.50 193 ASN A O 1
ATOM 1487 N N . LYS A 1 194 ? -8.909 -1.918 14.892 1.00 89.31 194 LYS A N 1
ATOM 1488 C CA . LYS A 1 194 ? -10.114 -1.372 14.263 1.00 89.31 194 LYS A CA 1
ATOM 1489 C C . LYS A 1 194 ? -11.396 -1.748 15.017 1.00 89.31 194 LYS A C 1
ATOM 1491 O O . LYS A 1 194 ? -12.270 -0.902 15.170 1.00 89.31 194 LYS A O 1
ATOM 1496 N N . ASN A 1 195 ? -11.482 -2.963 15.563 1.00 89.50 195 ASN A N 1
ATOM 1497 C CA . ASN A 1 195 ? -12.647 -3.415 16.329 1.00 89.50 195 ASN A CA 1
ATOM 1498 C C . ASN A 1 195 ? -12.815 -2.621 17.638 1.00 89.50 195 ASN A C 1
ATOM 1500 O O . ASN A 1 195 ? -13.919 -2.175 17.953 1.00 89.50 195 ASN A O 1
ATOM 1504 N N . ILE A 1 196 ? -11.710 -2.343 18.347 1.00 90.88 196 ILE A N 1
ATOM 1505 C CA . ILE A 1 196 ? -11.705 -1.459 19.528 1.00 90.88 196 ILE A CA 1
ATOM 1506 C C . ILE A 1 196 ? -12.190 -0.057 19.147 1.00 90.88 196 ILE A C 1
ATOM 1508 O O . ILE A 1 196 ? -13.090 0.488 19.786 1.00 90.88 196 ILE A O 1
ATOM 1512 N N . LEU A 1 197 ? -11.593 0.534 18.107 1.00 94.31 197 LEU A N 1
ATOM 1513 C CA . LEU A 1 197 ? -11.900 1.899 17.674 1.00 94.31 197 LEU A CA 1
ATOM 1514 C C . LEU A 1 197 ? -13.361 2.038 17.224 1.00 94.31 197 LEU A C 1
ATOM 1516 O O . LEU A 1 197 ? -13.995 3.055 17.515 1.00 94.31 197 LEU A O 1
ATOM 1520 N N . TYR A 1 198 ? -13.911 1.010 16.576 1.00 94.38 198 TYR A N 1
ATOM 1521 C CA . TYR A 1 198 ? -15.308 0.950 16.160 1.00 94.38 198 TYR A CA 1
ATOM 1522 C C . TYR A 1 198 ? -16.271 0.975 17.342 1.00 94.38 198 TYR A C 1
ATOM 1524 O O . TYR A 1 198 ? -17.092 1.891 17.438 1.00 94.38 198 TYR A O 1
ATOM 1532 N N . TYR A 1 199 ? -16.147 0.030 18.277 1.00 93.75 199 TYR A N 1
ATOM 1533 C CA . TYR A 1 199 ? -17.060 -0.025 19.417 1.00 93.75 199 TYR A CA 1
ATOM 1534 C C . TYR A 1 199 ? -16.877 1.145 20.383 1.00 93.75 199 TYR A C 1
ATOM 1536 O O . TYR A 1 199 ? -17.863 1.620 20.950 1.00 93.75 199 TYR A O 1
ATOM 1544 N N . LEU A 1 200 ? -15.659 1.676 20.524 1.00 95.81 200 LEU A N 1
ATOM 1545 C CA . LEU A 1 200 ? -15.416 2.910 21.269 1.00 95.81 200 LEU A CA 1
ATOM 1546 C C . LEU A 1 200 ? -16.158 4.097 20.643 1.00 95.81 200 LEU A C 1
ATOM 1548 O O . LEU A 1 200 ? -16.862 4.823 21.343 1.00 95.81 200 LEU A O 1
ATOM 1552 N N . SER A 1 201 ? -16.037 4.276 19.324 1.00 95.62 201 SER A N 1
ATOM 1553 C CA . SER A 1 201 ? -16.720 5.353 18.596 1.00 95.62 201 SER A CA 1
ATOM 1554 C C . SER A 1 201 ? -18.237 5.225 18.708 1.00 95.62 201 SER A C 1
ATOM 1556 O O . SER A 1 201 ? -18.918 6.202 19.015 1.00 95.62 201 SER A O 1
ATOM 1558 N N . LEU A 1 202 ? -18.766 4.012 18.522 1.00 94.50 202 LEU A N 1
ATOM 1559 C CA . LEU A 1 202 ? -20.196 3.729 18.620 1.00 94.50 202 LEU A CA 1
ATOM 1560 C C . LEU A 1 202 ? -20.737 3.982 20.035 1.00 94.50 202 LEU A C 1
ATOM 1562 O O . LEU A 1 202 ? -21.807 4.570 20.187 1.00 94.50 202 LEU A O 1
ATOM 1566 N N . SER A 1 203 ? -19.988 3.584 21.068 1.00 95.06 203 SER A N 1
ATOM 1567 C CA . SER A 1 203 ? -20.341 3.841 22.472 1.00 95.06 203 SER A CA 1
ATOM 1568 C C . SER A 1 203 ? -20.383 5.342 22.762 1.00 95.06 203 SER A C 1
ATOM 1570 O O . SER A 1 203 ? -21.375 5.832 23.294 1.00 95.06 203 SER A O 1
ATOM 1572 N N . LYS A 1 204 ? -19.366 6.099 22.327 1.00 95.38 204 LYS A N 1
ATOM 1573 C CA . LYS A 1 204 ? -19.320 7.559 22.500 1.00 95.38 204 LYS A CA 1
ATOM 1574 C C . LYS A 1 204 ? -20.451 8.280 21.759 1.00 95.38 204 LYS A C 1
ATOM 1576 O O . LYS A 1 204 ? -21.033 9.203 22.323 1.00 95.38 204 LYS A O 1
ATOM 1581 N N . ILE A 1 205 ? -20.815 7.851 20.544 1.00 94.00 205 ILE A N 1
ATOM 1582 C CA . ILE A 1 205 ? -21.980 8.395 19.816 1.00 94.00 205 ILE A CA 1
ATOM 1583 C C . ILE A 1 205 ? -23.263 8.183 20.628 1.00 94.00 205 ILE A C 1
ATOM 1585 O O . ILE A 1 205 ? -24.042 9.119 20.800 1.00 94.00 205 ILE A O 1
ATOM 1589 N N . LYS A 1 206 ? -23.482 6.967 21.142 1.00 91.25 206 LYS A N 1
ATOM 1590 C CA . LYS A 1 206 ? -24.690 6.616 21.905 1.00 91.25 206 LYS A CA 1
ATOM 1591 C C . LYS A 1 206 ? -24.743 7.255 23.299 1.00 91.25 206 LYS A C 1
ATOM 1593 O O . LYS A 1 206 ? -25.826 7.425 23.845 1.00 91.25 206 LYS A O 1
ATOM 1598 N N . GLU A 1 207 ? -23.597 7.646 23.851 1.00 92.25 207 GLU A N 1
ATOM 1599 C CA . GLU A 1 207 ? -23.479 8.457 25.071 1.00 92.25 207 GLU A CA 1
ATOM 1600 C C . GLU A 1 207 ? -23.721 9.963 24.815 1.00 92.25 207 GLU A C 1
ATOM 1602 O O . GLU A 1 207 ? -23.846 10.739 25.759 1.00 92.25 207 GLU A O 1
ATOM 1607 N N . GLY A 1 208 ? -23.779 10.406 23.552 1.00 91.00 208 GLY A N 1
ATOM 1608 C CA . GLY A 1 208 ? -23.877 11.825 23.183 1.00 91.00 208 GLY A CA 1
ATOM 1609 C C . GLY A 1 208 ? -22.533 12.568 23.148 1.00 91.00 208 GLY A C 1
ATOM 1610 O O . GLY A 1 208 ? -22.499 13.788 22.995 1.00 91.00 208 GLY A O 1
ATOM 1611 N N . LYS A 1 209 ? -21.405 11.855 23.243 1.00 93.56 209 LYS A N 1
ATOM 1612 C CA . LYS A 1 209 ? -20.035 12.399 23.194 1.00 93.56 209 LYS A CA 1
ATOM 1613 C C . LYS A 1 209 ? -19.480 12.453 21.767 1.00 93.56 209 LYS A C 1
ATOM 1615 O O . LYS A 1 209 ? -18.386 11.963 21.480 1.00 93.56 209 LYS A O 1
ATOM 1620 N N . SER A 1 210 ? -20.223 13.078 20.857 1.00 92.75 210 SER A N 1
ATOM 1621 C CA . SER A 1 210 ? -19.872 13.178 19.430 1.00 92.75 210 SER A CA 1
ATOM 1622 C C . SER A 1 210 ? -18.488 13.784 19.173 1.00 92.75 210 SER A C 1
ATOM 1624 O O . SER A 1 210 ? -17.737 13.270 18.345 1.00 92.75 210 SER A O 1
ATOM 1626 N N . ALA A 1 211 ? -18.116 14.826 19.924 1.00 93.25 211 ALA A N 1
ATOM 1627 C CA . ALA A 1 211 ? -16.822 15.498 19.784 1.00 93.25 211 ALA A CA 1
ATOM 1628 C C . ALA A 1 211 ? -15.627 14.574 20.086 1.00 93.25 211 ALA A C 1
ATOM 1630 O O . ALA A 1 211 ? -14.555 14.735 19.509 1.00 93.25 211 ALA A O 1
ATOM 1631 N N . GLU A 1 212 ? -15.811 13.582 20.961 1.00 94.31 212 GLU A N 1
ATOM 1632 C CA . GLU A 1 212 ? -14.781 12.591 21.273 1.00 94.31 212 GLU A CA 1
ATOM 1633 C C . GLU A 1 212 ? -14.775 11.416 20.281 1.00 94.31 212 GLU A C 1
ATOM 1635 O O . GLU A 1 212 ? -13.738 10.784 20.085 1.00 94.31 212 GLU A O 1
ATOM 1640 N N . ALA A 1 213 ? -15.916 11.106 19.655 1.00 94.81 213 ALA A N 1
ATOM 1641 C CA . ALA A 1 213 ? -16.031 10.028 18.672 1.00 94.81 213 ALA A CA 1
ATOM 1642 C C . ALA A 1 213 ? -15.428 10.411 17.311 1.00 94.81 213 ALA A C 1
ATOM 1644 O O . ALA A 1 213 ? -14.737 9.607 16.688 1.00 94.81 213 ALA A O 1
ATOM 1645 N N . GLU A 1 214 ? -15.657 11.643 16.849 1.00 95.12 214 GLU A N 1
ATOM 1646 C CA . GLU A 1 214 ? -15.216 12.105 15.529 1.00 95.12 214 GLU A CA 1
ATOM 1647 C C . GLU A 1 214 ? -13.718 11.882 15.224 1.00 95.12 214 GLU A C 1
ATOM 1649 O O . GLU A 1 214 ? -13.421 11.308 14.171 1.00 95.12 214 GLU A O 1
ATOM 1654 N N . PRO A 1 215 ? -12.754 12.257 16.091 1.00 95.06 215 PRO A N 1
ATOM 1655 C CA . PRO A 1 215 ? -11.339 12.016 15.804 1.00 95.06 215 PRO A CA 1
ATOM 1656 C C . PRO A 1 215 ? -10.997 10.522 15.700 1.00 95.06 215 PRO A C 1
ATOM 1658 O O . PRO A 1 215 ? -10.124 10.149 14.916 1.00 95.06 215 PRO A O 1
ATOM 1661 N N . ILE A 1 216 ? -11.700 9.656 16.436 1.00 95.38 216 ILE A N 1
ATOM 1662 C CA . ILE A 1 216 ? -11.497 8.201 16.406 1.00 95.38 216 ILE A CA 1
ATOM 1663 C C . ILE A 1 216 ? -11.991 7.629 15.073 1.00 95.38 216 ILE A C 1
ATOM 1665 O O . ILE A 1 216 ? -11.268 6.879 14.416 1.00 95.38 216 ILE A O 1
ATOM 1669 N N . ILE A 1 217 ? -13.180 8.050 14.635 1.00 94.81 217 ILE A N 1
ATOM 1670 C CA . ILE A 1 217 ? -13.769 7.666 13.345 1.00 94.81 217 ILE A CA 1
ATOM 1671 C C . ILE A 1 217 ? -12.867 8.115 12.194 1.00 94.81 217 ILE A C 1
ATOM 1673 O O . ILE A 1 217 ? -12.563 7.322 11.306 1.00 94.81 217 ILE A O 1
ATOM 1677 N N . ASN A 1 218 ? -12.390 9.363 12.224 1.00 93.31 218 ASN A N 1
ATOM 1678 C CA . ASN A 1 218 ? -11.497 9.894 11.193 1.00 93.31 218 ASN A CA 1
ATOM 1679 C C . ASN A 1 218 ? -10.161 9.131 11.149 1.00 93.31 218 ASN A C 1
ATOM 1681 O O . ASN A 1 218 ? -9.669 8.825 10.063 1.00 93.31 218 ASN A O 1
ATOM 1685 N N . SER A 1 219 ? -9.594 8.787 12.311 1.00 91.75 219 SER A N 1
ATOM 1686 C CA . SER A 1 219 ? -8.373 7.975 12.402 1.00 91.75 219 SER A CA 1
ATOM 1687 C C . SER A 1 219 ? -8.563 6.596 11.761 1.00 91.75 219 SER A C 1
ATOM 1689 O O . SER A 1 219 ? -7.785 6.201 10.895 1.00 91.75 219 SER A O 1
ATOM 1691 N N . MET A 1 220 ? -9.645 5.897 12.114 1.00 93.44 220 MET A N 1
ATOM 1692 C CA . MET A 1 220 ? -9.966 4.572 11.577 1.00 93.44 220 MET A CA 1
ATOM 1693 C C . MET A 1 220 ? -10.251 4.605 10.070 1.00 93.44 220 MET A C 1
ATOM 1695 O O . MET A 1 220 ? -9.767 3.749 9.333 1.00 93.44 220 MET A O 1
ATOM 1699 N N . HIS A 1 221 ? -10.986 5.614 9.598 1.00 91.81 221 HIS A N 1
ATOM 1700 C CA . HIS A 1 221 ? -11.222 5.824 8.171 1.00 91.81 221 HIS A CA 1
ATOM 1701 C C . HIS A 1 221 ? -9.903 6.006 7.406 1.00 91.81 221 HIS A C 1
ATOM 1703 O O . HIS A 1 221 ? -9.696 5.374 6.373 1.00 91.81 221 HIS A O 1
ATOM 1709 N N . ASN A 1 222 ? -8.991 6.836 7.919 1.00 89.88 222 ASN A N 1
ATOM 1710 C CA . ASN A 1 222 ? -7.689 7.055 7.289 1.00 89.88 222 ASN A CA 1
ATOM 1711 C C . ASN A 1 222 ? -6.829 5.787 7.295 1.00 89.88 222 ASN A C 1
ATOM 1713 O O . ASN A 1 222 ? -6.232 5.473 6.271 1.00 89.88 222 ASN A O 1
ATOM 1717 N N . GLN A 1 223 ? -6.820 5.034 8.400 1.00 89.50 223 GLN A N 1
ATOM 1718 C CA . GLN A 1 223 ? -6.115 3.755 8.486 1.00 89.50 223 GLN A CA 1
ATOM 1719 C C . GLN A 1 223 ? -6.601 2.773 7.413 1.00 89.50 223 GLN A C 1
ATOM 1721 O O . GLN A 1 223 ? -5.791 2.223 6.678 1.00 89.50 223 GLN A O 1
ATOM 1726 N N . LEU A 1 224 ? -7.914 2.577 7.283 1.00 90.94 224 LEU A N 1
ATOM 1727 C CA . LEU A 1 224 ? -8.486 1.655 6.294 1.00 90.94 224 LEU A CA 1
ATOM 1728 C C . LEU A 1 224 ? -8.263 2.117 4.854 1.00 90.94 224 LEU A C 1
ATOM 1730 O O . LEU A 1 224 ? -8.021 1.301 3.964 1.00 90.94 224 LEU A O 1
ATOM 1734 N N . LYS A 1 225 ? -8.318 3.428 4.619 1.00 91.19 225 LYS A N 1
ATOM 1735 C CA . LYS A 1 225 ? -8.012 4.018 3.317 1.00 91.19 225 LYS A CA 1
ATOM 1736 C C . LYS A 1 225 ? -6.550 3.797 2.919 1.00 91.19 225 LYS A C 1
ATOM 1738 O O . LYS A 1 225 ? -6.286 3.491 1.756 1.00 91.19 225 LYS A O 1
ATOM 1743 N N . ASP A 1 226 ? -5.626 3.932 3.868 1.00 89.00 226 ASP A N 1
ATOM 1744 C CA . ASP A 1 226 ? -4.202 3.669 3.654 1.00 89.00 226 ASP A CA 1
ATOM 1745 C C . ASP A 1 226 ? -3.947 2.159 3.453 1.00 89.00 226 ASP A C 1
ATOM 1747 O O . ASP A 1 226 ? -3.304 1.783 2.482 1.00 89.00 226 ASP A O 1
ATOM 1751 N N . GLU A 1 227 ? -4.560 1.268 4.242 1.00 89.00 227 GLU A N 1
ATOM 1752 C CA . GLU A 1 227 ? -4.468 -0.191 4.030 1.00 89.00 227 GLU A CA 1
ATOM 1753 C C . GLU A 1 227 ? -5.000 -0.618 2.645 1.00 89.00 227 GLU A C 1
ATOM 1755 O O . GLU A 1 227 ? -4.396 -1.439 1.945 1.00 89.00 227 GLU A O 1
ATOM 1760 N N . LYS A 1 228 ? -6.126 -0.036 2.209 1.00 92.25 228 LYS A N 1
ATOM 1761 C CA . LYS A 1 228 ? -6.675 -0.256 0.865 1.00 92.25 228 LYS A CA 1
ATOM 1762 C C . LYS A 1 228 ? -5.717 0.248 -0.210 1.00 92.25 228 LYS A C 1
ATOM 1764 O O . LYS A 1 228 ? -5.524 -0.436 -1.217 1.00 92.25 228 LYS A O 1
ATOM 1769 N N . TRP A 1 229 ? -5.131 1.428 -0.003 1.00 94.75 229 TRP A N 1
ATOM 1770 C CA . TRP A 1 229 ? -4.147 1.991 -0.919 1.00 94.75 229 TRP A CA 1
ATOM 1771 C C . TRP A 1 229 ? -2.935 1.076 -1.073 1.00 94.75 229 TRP A C 1
ATOM 1773 O O . TRP A 1 229 ? -2.522 0.814 -2.198 1.00 94.75 229 TRP A O 1
ATOM 1783 N N . ASP A 1 230 ? -2.405 0.550 0.026 1.00 92.19 230 ASP A N 1
ATOM 1784 C CA . ASP A 1 230 ? -1.226 -0.312 0.005 1.00 92.19 230 ASP A CA 1
ATOM 1785 C C . ASP A 1 230 ? -1.475 -1.565 -0.842 1.00 92.19 230 ASP A C 1
ATOM 1787 O O . ASP A 1 230 ? -0.659 -1.924 -1.692 1.00 92.19 230 ASP A O 1
ATOM 1791 N N . SER A 1 231 ? -2.651 -2.185 -0.693 1.00 92.94 231 SER A N 1
ATOM 1792 C CA . SER A 1 231 ? -3.074 -3.309 -1.537 1.00 92.94 231 SER A CA 1
ATOM 1793 C C . SER A 1 231 ? -3.192 -2.921 -3.016 1.00 92.94 231 SER A C 1
ATOM 1795 O O . SER A 1 231 ? -2.728 -3.653 -3.894 1.00 92.94 231 SER A O 1
ATOM 1797 N N . VAL A 1 232 ? -3.777 -1.756 -3.310 1.00 95.38 232 VAL A N 1
ATOM 1798 C CA . VAL A 1 232 ? -3.890 -1.243 -4.680 1.00 95.38 232 VAL A CA 1
ATOM 1799 C C . VAL A 1 232 ? -2.516 -0.993 -5.286 1.00 95.38 232 VAL A C 1
ATOM 1801 O O . VAL A 1 232 ? -2.263 -1.443 -6.401 1.00 95.38 232 VAL A O 1
ATOM 1804 N N . PHE A 1 233 ? -1.632 -0.294 -4.580 1.00 96.88 233 PHE A N 1
ATOM 1805 C CA . PHE A 1 233 ? -0.294 0.027 -5.055 1.00 96.88 233 PHE A CA 1
ATOM 1806 C C . PHE A 1 233 ? 0.485 -1.250 -5.381 1.00 96.88 233 PHE A C 1
ATOM 1808 O O . PHE A 1 233 ? 1.009 -1.384 -6.488 1.00 96.88 233 PHE A O 1
ATOM 1815 N N . ARG A 1 234 ? 0.440 -2.239 -4.479 1.00 96.19 234 ARG A N 1
ATOM 1816 C CA . ARG A 1 234 ? 1.037 -3.559 -4.706 1.00 96.19 234 ARG A CA 1
ATOM 1817 C C . ARG A 1 234 ? 0.498 -4.261 -5.946 1.00 96.19 234 ARG A C 1
ATOM 1819 O O . ARG A 1 234 ? 1.274 -4.855 -6.685 1.00 96.19 234 ARG A O 1
ATOM 1826 N N . SER A 1 235 ? -0.791 -4.118 -6.261 1.00 96.19 235 SER A N 1
ATOM 1827 C CA . SER A 1 235 ? -1.357 -4.690 -7.495 1.00 96.19 235 SER A CA 1
ATOM 1828 C C . SER A 1 235 ? -0.731 -4.142 -8.788 1.00 96.19 235 SER A C 1
ATOM 1830 O O . SER A 1 235 ? -0.848 -4.781 -9.832 1.00 96.19 235 SER A O 1
ATOM 1832 N N . PHE A 1 236 ? -0.055 -2.987 -8.738 1.00 97.25 236 PHE A N 1
ATOM 1833 C CA . PHE A 1 236 ? 0.697 -2.444 -9.872 1.00 97.25 236 PHE A CA 1
ATOM 1834 C C . PHE A 1 236 ? 2.179 -2.812 -9.860 1.00 97.25 236 PHE A C 1
ATOM 1836 O O . PHE A 1 236 ? 2.793 -2.797 -10.924 1.00 97.25 236 PHE A O 1
ATOM 1843 N N . THR A 1 237 ? 2.769 -3.115 -8.702 1.00 97.50 237 THR A N 1
ATOM 1844 C CA . THR A 1 237 ? 4.206 -3.400 -8.579 1.00 97.50 237 THR A CA 1
ATOM 1845 C C . THR A 1 237 ? 4.526 -4.887 -8.526 1.00 97.50 237 THR A C 1
ATOM 1847 O O . THR A 1 237 ? 5.473 -5.319 -9.178 1.00 97.50 237 THR A O 1
ATOM 1850 N N . ASP A 1 238 ? 3.733 -5.677 -7.801 1.00 97.25 238 ASP A N 1
ATOM 1851 C CA . ASP A 1 238 ? 3.962 -7.111 -7.592 1.00 97.25 238 ASP A CA 1
ATOM 1852 C C . ASP A 1 238 ? 4.055 -7.882 -8.925 1.00 97.25 238 ASP A C 1
ATOM 1854 O O . ASP A 1 238 ? 5.002 -8.655 -9.077 1.00 97.25 238 ASP A O 1
ATOM 1858 N N . PRO A 1 239 ? 3.233 -7.598 -9.963 1.00 97.62 239 PRO A N 1
ATOM 1859 C CA . PRO A 1 239 ? 3.365 -8.269 -11.259 1.00 97.62 239 PRO A CA 1
ATOM 1860 C C . PRO A 1 239 ? 4.725 -8.090 -11.952 1.00 97.62 239 PRO A C 1
ATOM 1862 O O . PRO A 1 239 ? 5.100 -8.919 -12.780 1.00 97.62 239 PRO A O 1
ATOM 1865 N N . TRP A 1 240 ? 5.464 -7.016 -11.654 1.00 97.00 240 TRP A N 1
ATOM 1866 C CA . TRP A 1 240 ? 6.812 -6.797 -12.192 1.00 97.00 240 TRP A CA 1
ATOM 1867 C C . TRP A 1 240 ? 7.863 -7.624 -11.455 1.00 97.00 240 TRP A C 1
ATOM 1869 O O . TRP A 1 240 ? 8.793 -8.129 -12.082 1.00 97.00 240 TRP A O 1
ATOM 1879 N N . VAL A 1 241 ? 7.702 -7.773 -10.138 1.00 95.81 241 VAL A N 1
ATOM 1880 C CA . VAL A 1 241 ? 8.558 -8.623 -9.301 1.00 95.81 241 VAL A CA 1
ATOM 1881 C C . VAL A 1 241 ? 8.340 -10.093 -9.670 1.00 95.81 241 VAL A C 1
ATOM 1883 O O . VAL A 1 241 ? 9.296 -10.820 -9.915 1.00 95.81 241 VAL A O 1
ATOM 1886 N N . GLU A 1 242 ? 7.081 -10.518 -9.782 1.00 96.44 242 GLU A N 1
ATOM 1887 C CA . GLU A 1 242 ? 6.694 -11.894 -10.120 1.00 96.44 242 GLU A CA 1
ATOM 1888 C C . GLU A 1 242 ? 7.134 -12.313 -11.526 1.00 96.44 242 GLU A C 1
ATOM 1890 O O . GLU A 1 242 ? 7.525 -13.458 -11.742 1.00 96.44 242 GLU A O 1
ATOM 1895 N N . ALA A 1 243 ? 7.092 -11.389 -12.490 1.00 94.00 243 ALA A N 1
ATOM 1896 C CA . ALA A 1 243 ? 7.546 -11.650 -13.853 1.00 94.00 243 ALA A CA 1
ATOM 1897 C C . ALA A 1 243 ? 9.079 -11.668 -13.997 1.00 94.00 243 ALA A C 1
ATOM 1899 O O . ALA A 1 243 ? 9.567 -11.880 -15.111 1.00 94.00 243 ALA A O 1
ATOM 1900 N N . ASP A 1 244 ? 9.824 -11.442 -12.906 1.00 92.00 244 ASP A N 1
ATOM 1901 C CA . ASP A 1 244 ? 11.290 -11.399 -12.883 1.00 92.00 244 ASP A CA 1
ATOM 1902 C C . ASP A 1 244 ? 11.825 -10.453 -13.974 1.00 92.00 244 ASP A C 1
ATOM 1904 O O . ASP A 1 244 ? 12.681 -10.804 -14.796 1.00 92.00 244 ASP A O 1
ATOM 1908 N N . VAL A 1 245 ? 11.219 -9.256 -14.048 1.00 94.44 245 VAL A N 1
ATOM 1909 C CA . VAL A 1 245 ? 11.492 -8.293 -15.118 1.00 94.44 245 VAL A CA 1
ATOM 1910 C C . VAL A 1 245 ? 12.940 -7.846 -15.032 1.00 94.44 245 VAL A C 1
ATOM 1912 O O . VAL A 1 245 ? 13.372 -7.319 -14.009 1.00 94.44 245 VAL A O 1
ATOM 1915 N N . ALA A 1 246 ? 13.669 -8.026 -16.132 1.00 92.31 246 ALA A N 1
ATOM 1916 C CA . ALA A 1 246 ? 15.094 -7.743 -16.199 1.00 92.31 246 ALA A CA 1
ATOM 1917 C C . ALA A 1 246 ? 15.375 -6.239 -16.073 1.00 92.31 246 ALA A C 1
ATOM 1919 O O . ALA A 1 246 ? 14.782 -5.424 -16.791 1.00 92.31 246 ALA A O 1
ATOM 1920 N N . PHE A 1 247 ? 16.326 -5.890 -15.207 1.00 90.81 247 PHE A N 1
ATOM 1921 C CA . PHE A 1 247 ? 16.885 -4.545 -15.169 1.00 90.81 247 PHE A CA 1
ATOM 1922 C C . PHE A 1 247 ? 17.745 -4.308 -16.412 1.00 90.81 247 PHE A C 1
ATOM 1924 O O . PHE A 1 247 ? 18.615 -5.111 -16.747 1.00 90.81 247 PHE A O 1
ATOM 1931 N N . LYS A 1 248 ? 17.515 -3.184 -17.089 1.00 88.62 248 LYS A N 1
ATOM 1932 C CA . LYS A 1 248 ? 18.296 -2.744 -18.245 1.00 88.62 248 LYS A CA 1
ATOM 1933 C C . LYS A 1 248 ? 18.401 -1.232 -18.242 1.00 88.62 248 LYS A C 1
ATOM 1935 O O . LYS A 1 248 ? 17.392 -0.567 -18.451 1.00 88.62 248 LYS A O 1
ATOM 1940 N N . ILE A 1 249 ? 19.616 -0.700 -18.104 1.00 85.56 249 ILE A N 1
ATOM 1941 C CA . ILE A 1 249 ? 19.898 0.733 -18.281 1.00 85.56 249 ILE A CA 1
ATOM 1942 C C . ILE A 1 249 ? 19.345 1.179 -19.637 1.00 85.56 249 ILE A C 1
ATOM 1944 O O . ILE A 1 249 ? 19.533 0.496 -20.639 1.00 85.56 249 ILE A O 1
ATOM 1948 N N . GLY A 1 250 ? 18.613 2.294 -19.667 1.00 83.19 250 GLY A N 1
ATOM 1949 C CA . GLY A 1 250 ? 17.955 2.750 -20.895 1.00 83.19 250 GLY A CA 1
ATOM 1950 C C . GLY A 1 250 ? 16.556 2.159 -21.119 1.00 83.19 250 GLY A C 1
ATOM 1951 O O . GLY A 1 250 ? 15.741 2.811 -21.765 1.00 83.19 250 GLY A O 1
ATOM 1952 N N . GLY A 1 251 ? 16.255 0.991 -20.543 1.00 89.94 251 GLY A N 1
ATOM 1953 C CA . GLY A 1 251 ? 15.032 0.227 -20.781 1.00 89.94 251 GLY A CA 1
ATOM 1954 C C . GLY A 1 251 ? 13.764 0.948 -20.331 1.00 89.94 251 GLY A C 1
ATOM 1955 O O . GLY A 1 251 ? 13.751 1.651 -19.322 1.00 89.94 251 GLY A O 1
ATOM 1956 N N . PHE A 1 252 ? 12.682 0.769 -21.086 1.00 92.50 252 PHE A N 1
ATOM 1957 C CA . PHE A 1 252 ? 11.402 1.426 -20.818 1.00 92.50 252 PHE A CA 1
ATOM 1958 C C . PHE A 1 252 ? 10.204 0.575 -21.246 1.00 92.50 252 PHE A C 1
ATOM 1960 O O . PHE A 1 252 ? 9.171 1.120 -21.633 1.00 92.50 252 PHE A O 1
ATOM 1967 N N . ASP A 1 253 ? 10.308 -0.751 -21.219 1.00 94.69 253 ASP A N 1
ATOM 1968 C CA . ASP A 1 253 ? 9.188 -1.609 -21.611 1.00 94.69 253 ASP A CA 1
ATOM 1969 C C . ASP A 1 253 ? 7.998 -1.454 -20.657 1.00 94.69 253 ASP A C 1
ATOM 1971 O O . ASP A 1 253 ? 8.162 -1.269 -19.455 1.00 94.69 253 ASP A O 1
ATOM 1975 N N . SER A 1 254 ? 6.777 -1.539 -21.187 1.00 95.19 254 SER A N 1
ATOM 1976 C CA . SER A 1 254 ? 5.620 -1.916 -20.364 1.00 95.19 254 SER A CA 1
ATOM 1977 C C . SER A 1 254 ? 5.695 -3.403 -19.999 1.00 95.19 254 SER A C 1
ATOM 1979 O O . SER A 1 254 ? 6.357 -4.181 -20.689 1.00 95.19 254 SER A O 1
ATOM 1981 N N . LEU A 1 255 ? 4.980 -3.824 -18.953 1.00 95.88 255 LEU A N 1
ATOM 1982 C CA . LEU A 1 255 ? 4.974 -5.229 -18.536 1.00 95.88 255 LEU A CA 1
ATOM 1983 C C . LEU A 1 255 ? 4.494 -6.168 -19.657 1.00 95.88 255 LEU A C 1
ATOM 1985 O O . LEU A 1 255 ? 5.056 -7.246 -19.846 1.00 95.88 255 LEU A O 1
ATOM 1989 N N . ASP A 1 256 ? 3.500 -5.745 -20.439 1.00 96.38 256 ASP A N 1
ATOM 1990 C CA . ASP A 1 256 ? 2.989 -6.523 -21.572 1.00 96.38 256 ASP A CA 1
ATOM 1991 C C . ASP A 1 256 ? 4.024 -6.643 -22.695 1.00 96.38 256 ASP A C 1
ATOM 1993 O O . ASP A 1 256 ? 4.251 -7.738 -23.210 1.00 96.38 256 ASP A O 1
ATOM 1997 N N . GLN A 1 257 ? 4.705 -5.543 -23.038 1.00 96.00 257 GLN A N 1
ATOM 1998 C CA . GLN A 1 257 ? 5.791 -5.562 -24.024 1.00 96.00 257 GLN A CA 1
ATOM 1999 C C . GLN A 1 257 ? 6.938 -6.466 -23.574 1.00 96.00 257 GLN A C 1
ATOM 2001 O O . GLN A 1 257 ? 7.447 -7.247 -24.375 1.00 96.00 257 GLN A O 1
ATOM 2006 N N . TYR A 1 258 ? 7.315 -6.399 -22.294 1.00 95.81 258 TYR A N 1
ATOM 2007 C CA . TYR A 1 258 ? 8.328 -7.281 -21.725 1.00 95.81 258 TYR A CA 1
ATOM 2008 C C . TYR A 1 258 ? 7.932 -8.751 -21.911 1.00 95.81 258 TYR A C 1
ATOM 2010 O O . TYR A 1 258 ? 8.685 -9.526 -22.500 1.00 95.81 258 TYR A O 1
ATOM 2018 N N . LYS A 1 259 ? 6.717 -9.127 -21.491 1.00 96.06 259 LYS A N 1
ATOM 2019 C CA . LYS A 1 259 ? 6.202 -10.500 -21.625 1.00 96.06 259 LYS A CA 1
ATOM 2020 C C . LYS A 1 259 ? 6.189 -10.975 -23.080 1.00 96.06 259 LYS A C 1
ATOM 2022 O O . LYS A 1 259 ? 6.619 -12.092 -23.354 1.00 96.06 259 LYS A O 1
ATOM 2027 N N . GLN A 1 260 ? 5.754 -10.126 -24.012 1.00 96.81 260 GLN A N 1
ATOM 2028 C CA . GLN A 1 260 ? 5.743 -10.438 -25.446 1.00 96.81 260 GLN A CA 1
ATOM 2029 C C . GLN A 1 260 ? 7.151 -10.684 -25.996 1.00 96.81 260 GLN A C 1
ATOM 2031 O O . GLN A 1 260 ? 7.370 -11.671 -26.695 1.00 96.81 260 GLN A O 1
ATOM 2036 N N . LYS A 1 261 ? 8.119 -9.827 -25.656 1.00 95.38 261 LYS A N 1
ATOM 2037 C CA . LYS A 1 261 ? 9.512 -9.974 -26.100 1.00 95.38 261 LYS A CA 1
ATOM 2038 C C . LYS A 1 261 ? 10.153 -11.256 -25.572 1.00 95.38 261 LYS A C 1
ATOM 2040 O O . LYS A 1 261 ? 10.825 -11.952 -26.326 1.00 95.38 261 LYS A O 1
ATOM 2045 N N . ILE A 1 262 ? 9.921 -11.596 -24.304 1.00 94.81 262 ILE A N 1
ATOM 2046 C CA . ILE A 1 262 ? 10.428 -12.849 -23.727 1.00 94.81 262 ILE A CA 1
ATOM 2047 C C . ILE A 1 262 ? 9.797 -14.065 -24.406 1.00 94.81 262 ILE A C 1
ATOM 2049 O O . ILE A 1 262 ? 10.510 -15.000 -24.759 1.00 94.81 262 ILE A O 1
ATOM 2053 N N . ALA A 1 263 ? 8.486 -14.039 -24.653 1.00 95.00 263 ALA A N 1
ATOM 2054 C CA . ALA A 1 263 ? 7.804 -15.114 -25.371 1.00 95.00 263 ALA A CA 1
ATOM 2055 C C . ALA A 1 263 ? 8.308 -15.281 -26.818 1.00 95.00 263 ALA A C 1
ATOM 2057 O O . ALA A 1 263 ? 8.323 -16.394 -27.335 1.00 95.00 263 ALA A O 1
ATOM 2058 N N . ALA A 1 264 ? 8.761 -14.196 -27.454 1.00 95.31 264 ALA A N 1
ATOM 2059 C CA . ALA A 1 264 ? 9.371 -14.214 -28.783 1.00 95.31 264 ALA A CA 1
ATOM 2060 C C . ALA A 1 264 ? 10.839 -14.696 -28.797 1.00 95.31 264 ALA A C 1
ATOM 2062 O O . ALA A 1 264 ? 11.447 -14.758 -29.863 1.00 95.31 264 ALA A O 1
ATOM 2063 N N . GLY A 1 265 ? 11.415 -15.044 -27.640 1.00 92.12 265 GLY A N 1
ATOM 2064 C CA . GLY A 1 265 ? 12.798 -15.511 -27.528 1.00 92.12 265 GLY A CA 1
ATOM 2065 C C . GLY A 1 265 ? 13.844 -14.394 -27.486 1.00 92.12 265 GLY A C 1
ATOM 2066 O O . GLY A 1 265 ? 15.031 -14.667 -27.669 1.00 92.12 265 GLY A O 1
ATOM 2067 N N . ASN A 1 266 ? 13.447 -13.140 -27.237 1.00 91.25 266 ASN A N 1
ATOM 2068 C CA . ASN A 1 266 ? 14.404 -12.040 -27.126 1.00 91.25 266 ASN A CA 1
ATOM 2069 C C . ASN A 1 266 ? 15.281 -12.219 -25.879 1.00 91.25 266 ASN A C 1
ATOM 2071 O O . ASN A 1 266 ? 14.803 -12.605 -24.808 1.00 91.25 266 ASN A O 1
ATOM 2075 N N . ARG A 1 267 ? 16.570 -11.874 -25.990 1.00 88.19 267 ARG A N 1
ATOM 2076 C CA . ARG A 1 267 ? 17.487 -11.933 -24.843 1.00 88.19 267 ARG A CA 1
ATOM 2077 C C . ARG A 1 267 ? 17.089 -10.914 -23.763 1.00 88.19 267 ARG A C 1
ATOM 2079 O O . ARG A 1 267 ? 16.572 -9.841 -24.074 1.00 88.19 267 ARG A O 1
ATOM 2086 N N . LYS A 1 268 ? 17.339 -11.250 -22.493 1.00 84.31 268 LYS A N 1
ATOM 2087 C CA . LYS A 1 268 ? 17.150 -10.358 -21.330 1.00 84.31 268 LYS A CA 1
ATOM 2088 C C . LYS A 1 268 ? 18.388 -9.499 -21.079 1.00 84.31 268 LYS A C 1
ATOM 2090 O O . LYS A 1 268 ? 18.287 -8.289 -20.878 1.00 84.31 268 LYS A O 1
ATOM 2095 N N . GLU A 1 269 ? 19.541 -10.154 -21.120 1.00 78.50 269 GLU A N 1
ATOM 2096 C CA . GLU A 1 269 ? 20.815 -9.629 -20.648 1.00 78.50 269 GLU A CA 1
ATOM 2097 C C . GLU A 1 269 ? 21.389 -8.552 -21.570 1.00 78.50 269 GLU A C 1
ATOM 2099 O O . GLU A 1 269 ? 21.237 -8.580 -22.796 1.00 78.50 269 GLU A O 1
ATOM 2104 N N . LEU A 1 270 ? 22.043 -7.591 -20.930 1.00 77.25 270 LEU A N 1
ATOM 2105 C CA . LEU A 1 270 ? 22.886 -6.573 -21.528 1.00 77.25 270 LEU A CA 1
ATOM 2106 C C . LEU A 1 270 ? 24.060 -6.414 -20.567 1.00 77.25 270 LEU A C 1
ATOM 2108 O O . LEU A 1 270 ? 23.832 -6.097 -19.396 1.00 77.25 270 LEU A O 1
ATOM 2112 N N . HIS A 1 271 ? 25.286 -6.673 -21.017 1.00 71.94 271 HIS A N 1
ATOM 2113 C CA . HIS A 1 271 ? 26.442 -6.404 -20.165 1.00 71.94 271 HIS A CA 1
ATOM 2114 C C . HIS A 1 271 ? 26.517 -4.892 -19.891 1.00 71.94 271 HIS A C 1
ATOM 2116 O O . HIS A 1 271 ? 26.108 -4.078 -20.722 1.00 71.94 271 HIS A O 1
ATOM 2122 N N . GLY A 1 272 ? 26.921 -4.507 -18.676 1.00 64.19 272 GLY A N 1
ATOM 2123 C CA . GLY A 1 272 ? 26.799 -3.119 -18.208 1.00 64.19 272 GLY A CA 1
ATOM 2124 C C . GLY A 1 272 ? 27.606 -2.106 -19.034 1.00 64.19 272 GLY A C 1
ATOM 2125 O O . GLY A 1 272 ? 27.208 -0.949 -19.148 1.00 64.19 272 GLY A O 1
ATOM 2126 N N . ASP A 1 273 ? 28.700 -2.558 -19.639 1.00 73.94 273 ASP A N 1
ATOM 2127 C CA . ASP A 1 273 ? 29.538 -1.848 -20.610 1.00 73.94 273 ASP A CA 1
ATOM 2128 C C . ASP A 1 273 ? 28.874 -1.732 -21.993 1.00 73.94 273 ASP A C 1
ATOM 2130 O O . ASP A 1 273 ? 28.921 -0.671 -22.620 1.00 73.94 273 ASP A O 1
ATOM 2134 N N . GLU A 1 274 ? 28.154 -2.772 -22.424 1.00 82.56 274 GLU A N 1
ATOM 2135 C CA . GLU A 1 274 ? 27.531 -2.852 -23.749 1.00 82.56 274 GLU A CA 1
ATOM 2136 C C . GLU A 1 274 ? 26.600 -1.661 -24.035 1.00 82.56 274 GLU A C 1
ATOM 2138 O O . GLU A 1 274 ? 26.530 -1.190 -25.170 1.00 82.56 274 GLU A O 1
ATOM 2143 N N . TYR A 1 275 ? 25.896 -1.131 -23.024 1.00 84.94 275 TYR A N 1
ATOM 2144 C CA . TYR A 1 275 ? 24.967 -0.012 -23.226 1.00 84.94 275 TYR A CA 1
ATOM 2145 C C . TYR A 1 275 ? 25.655 1.230 -23.806 1.00 84.94 275 TYR A C 1
ATOM 2147 O O . TYR A 1 275 ? 25.227 1.769 -24.833 1.00 84.94 275 TYR A O 1
ATOM 2155 N N . TYR A 1 276 ? 26.730 1.671 -23.154 1.00 85.69 276 TYR A N 1
ATOM 2156 C CA . TYR A 1 276 ? 27.443 2.886 -23.537 1.00 85.69 276 TYR A CA 1
ATOM 2157 C C . TYR A 1 276 ? 28.479 2.650 -24.632 1.00 85.69 276 TYR A C 1
ATOM 2159 O O . TYR A 1 276 ? 28.830 3.589 -25.336 1.00 85.69 276 TYR A O 1
ATOM 2167 N N . GLU A 1 277 ? 28.954 1.418 -24.808 1.00 87.12 277 GLU A N 1
ATOM 2168 C CA . GLU A 1 277 ? 29.872 1.081 -25.898 1.00 87.12 277 GLU A CA 1
ATOM 2169 C C . GLU A 1 277 ? 29.156 0.948 -27.242 1.00 87.12 277 GLU A C 1
ATOM 2171 O O . GLU A 1 277 ? 29.685 1.366 -28.272 1.00 87.12 277 GLU A O 1
ATOM 2176 N N . LYS A 1 278 ? 27.947 0.374 -27.244 1.00 88.88 278 LYS A N 1
ATOM 2177 C CA . LYS A 1 278 ? 27.269 -0.034 -28.478 1.00 88.88 278 LYS A CA 1
ATOM 2178 C C . LYS A 1 278 ? 26.044 0.796 -28.824 1.00 88.88 278 LYS A C 1
ATOM 2180 O O . LYS A 1 278 ? 25.762 0.986 -30.007 1.00 88.88 278 LYS A O 1
ATOM 2185 N N . TYR A 1 279 ? 25.304 1.291 -27.832 1.00 90.44 279 TYR A N 1
ATOM 2186 C CA . TYR A 1 279 ? 23.981 1.862 -28.091 1.00 90.44 279 TYR A CA 1
ATOM 2187 C C . TYR A 1 279 ? 23.926 3.372 -27.919 1.00 90.44 279 TYR A C 1
ATOM 2189 O O . TYR A 1 279 ? 23.421 4.040 -28.821 1.00 90.44 279 TYR A O 1
ATOM 2197 N N . VAL A 1 280 ? 24.446 3.921 -26.817 1.00 86.81 280 VAL A N 1
ATOM 2198 C CA . VAL A 1 280 ? 24.255 5.337 -26.462 1.00 86.81 280 VAL A CA 1
ATOM 2199 C C . VAL A 1 280 ? 25.565 6.024 -26.098 1.00 86.81 280 VAL A C 1
ATOM 2201 O O . VAL A 1 280 ? 26.305 5.555 -25.243 1.00 86.81 280 VAL A O 1
ATOM 2204 N N . ASN A 1 281 ? 25.806 7.207 -26.665 1.00 84.94 281 ASN A N 1
ATOM 2205 C CA . ASN A 1 281 ? 26.947 8.035 -26.288 1.00 84.94 281 ASN A CA 1
ATOM 2206 C C . ASN A 1 281 ? 26.744 8.618 -24.872 1.00 84.94 281 ASN A C 1
ATOM 2208 O O . ASN A 1 281 ? 25.811 9.400 -24.677 1.00 84.94 281 ASN A O 1
ATOM 2212 N N . PRO A 1 282 ? 27.623 8.336 -23.893 1.00 78.44 282 PRO A N 1
ATOM 2213 C CA . PRO A 1 282 ? 27.435 8.776 -22.506 1.00 78.44 282 PRO A CA 1
ATOM 2214 C C . PRO A 1 282 ? 27.555 10.296 -22.305 1.00 78.44 282 PRO A C 1
ATOM 2216 O O . PRO A 1 282 ? 27.145 10.812 -21.270 1.00 78.44 282 PRO A O 1
ATOM 2219 N N . ARG A 1 283 ? 28.113 11.041 -23.272 1.00 80.25 283 ARG A N 1
ATOM 2220 C CA . ARG A 1 283 ? 28.230 12.509 -23.200 1.00 80.25 283 ARG A CA 1
ATOM 2221 C C . ARG A 1 283 ? 27.009 13.225 -23.768 1.00 80.25 283 ARG A C 1
ATOM 2223 O O . ARG A 1 283 ? 26.639 14.277 -23.257 1.00 80.25 283 ARG A O 1
ATOM 2230 N N . THR A 1 284 ? 26.419 12.693 -24.840 1.00 82.19 284 THR A N 1
ATOM 2231 C CA . THR A 1 284 ? 25.289 13.332 -25.545 1.00 82.19 284 THR A CA 1
ATOM 2232 C C . THR A 1 284 ? 23.946 12.662 -25.273 1.00 82.19 284 THR A C 1
ATOM 2234 O O . THR A 1 284 ? 22.912 13.251 -25.572 1.00 82.19 284 THR A O 1
ATOM 2237 N N . TYR A 1 285 ? 23.950 11.446 -24.720 1.00 75.62 285 TYR A N 1
ATOM 2238 C CA . TYR A 1 285 ? 22.781 10.590 -24.495 1.00 75.62 285 TYR A CA 1
ATOM 2239 C C . TYR A 1 285 ? 21.978 10.272 -25.764 1.00 75.62 285 TYR A C 1
ATOM 2241 O O . TYR A 1 285 ? 20.811 9.889 -25.698 1.00 75.62 285 TYR A O 1
ATOM 2249 N N . GLN A 1 286 ? 22.605 10.416 -26.931 1.00 85.31 286 GLN A N 1
ATOM 2250 C CA . GLN A 1 286 ? 22.024 10.055 -28.218 1.00 85.31 286 GLN A CA 1
ATOM 2251 C C . GLN A 1 286 ? 22.461 8.646 -28.612 1.00 85.31 286 GLN A C 1
ATOM 2253 O O . GLN A 1 286 ? 23.591 8.236 -28.330 1.00 85.31 286 GLN A O 1
ATOM 2258 N N . TYR A 1 287 ? 21.571 7.922 -29.291 1.00 89.62 287 TYR A N 1
ATOM 2259 C CA . TYR A 1 287 ? 21.925 6.645 -29.897 1.00 89.62 287 TYR A CA 1
ATOM 2260 C C . TYR A 1 287 ? 23.004 6.841 -30.967 1.00 89.62 287 TYR A C 1
ATOM 2262 O O . TYR A 1 287 ? 22.952 7.814 -31.720 1.00 89.62 287 TYR A O 1
ATOM 2270 N N . TYR A 1 288 ? 23.950 5.905 -31.072 1.00 92.94 288 TYR A N 1
ATOM 2271 C CA . TYR A 1 288 ? 24.998 5.966 -32.099 1.00 92.94 288 TYR A CA 1
ATOM 2272 C C . TYR A 1 288 ? 24.444 5.869 -33.528 1.00 92.94 288 TYR A C 1
ATOM 2274 O O . TYR A 1 288 ? 25.043 6.398 -34.463 1.00 92.94 288 TYR A O 1
ATOM 2282 N N . SER A 1 289 ? 23.301 5.203 -33.705 1.00 94.38 289 SER A N 1
ATOM 2283 C CA . SER A 1 289 ? 22.595 5.076 -34.980 1.00 94.38 289 SER A CA 1
ATOM 2284 C C . SER A 1 289 ? 21.153 4.597 -34.772 1.00 94.38 289 SER A C 1
ATOM 2286 O O . SER A 1 289 ? 20.789 4.093 -33.707 1.00 94.38 289 SER A O 1
ATOM 2288 N N . GLU A 1 290 ? 20.326 4.701 -35.814 1.00 94.38 290 GLU A N 1
ATOM 2289 C CA . GLU A 1 290 ? 18.964 4.145 -35.810 1.00 94.38 290 GLU A CA 1
ATOM 2290 C C . GLU A 1 290 ? 18.964 2.608 -35.713 1.00 94.38 290 GLU A C 1
ATOM 2292 O O . GLU A 1 290 ? 18.067 2.023 -35.110 1.00 94.38 290 GLU A O 1
ATOM 2297 N N . SER A 1 291 ? 19.979 1.930 -36.267 1.00 94.44 291 SER A N 1
ATOM 2298 C CA . SER A 1 291 ? 20.119 0.476 -36.121 1.00 94.44 291 SER A CA 1
ATOM 2299 C C . SER A 1 291 ? 20.460 0.084 -34.686 1.00 94.44 291 SER A C 1
ATOM 2301 O O . SER A 1 291 ? 19.834 -0.833 -34.161 1.00 94.44 291 SER A O 1
ATOM 2303 N N . ALA A 1 292 ? 21.369 0.813 -34.030 1.00 92.31 292 ALA A N 1
ATOM 2304 C CA . ALA A 1 292 ? 21.683 0.605 -32.620 1.00 92.31 292 ALA A CA 1
ATOM 2305 C C . ALA A 1 292 ? 20.440 0.821 -31.748 1.00 92.31 292 ALA A C 1
ATOM 2307 O O . ALA A 1 292 ? 20.129 -0.001 -30.891 1.00 92.31 292 ALA A O 1
ATOM 2308 N N . ARG A 1 293 ? 19.663 1.878 -32.016 1.00 91.69 293 ARG A N 1
ATOM 2309 C CA . ARG A 1 293 ? 18.390 2.116 -31.330 1.00 91.69 293 ARG A CA 1
ATOM 2310 C C . ARG A 1 293 ? 17.419 0.942 -31.480 1.00 91.69 293 ARG A C 1
ATOM 2312 O O . ARG A 1 293 ? 16.921 0.448 -30.475 1.00 91.69 293 ARG A O 1
ATOM 2319 N N . LYS A 1 294 ? 17.165 0.482 -32.709 1.00 91.62 294 LYS A N 1
ATOM 2320 C CA . LYS A 1 294 ? 16.252 -0.644 -32.973 1.00 91.62 294 LYS A CA 1
ATOM 2321 C C . LYS A 1 294 ? 16.724 -1.939 -32.325 1.00 91.62 294 LYS A C 1
ATOM 2323 O O . LYS A 1 294 ? 15.910 -2.685 -31.788 1.00 91.62 294 LYS A O 1
ATOM 2328 N N . GLU A 1 295 ? 18.027 -2.201 -32.366 1.00 91.12 295 GLU A N 1
ATOM 2329 C CA . GLU A 1 295 ? 18.610 -3.359 -31.699 1.00 91.12 295 GLU A CA 1
ATOM 2330 C C . GLU A 1 295 ? 18.401 -3.262 -30.186 1.00 91.12 295 GLU A C 1
ATOM 2332 O O . GLU A 1 295 ? 17.849 -4.190 -29.605 1.00 91.12 295 GLU A O 1
ATOM 2337 N N . PHE A 1 296 ? 18.731 -2.130 -29.558 1.00 91.38 296 PHE A N 1
ATOM 2338 C CA . PHE A 1 296 ? 18.502 -1.908 -28.130 1.00 91.38 296 PHE A CA 1
ATOM 2339 C C . PHE A 1 296 ? 17.028 -2.084 -27.742 1.00 91.38 296 PHE A C 1
ATOM 2341 O O . PHE A 1 296 ? 16.711 -2.837 -26.820 1.00 91.38 296 PHE A O 1
ATOM 2348 N N . GLU A 1 297 ? 16.123 -1.436 -28.481 1.00 90.06 297 GLU A N 1
ATOM 2349 C CA . GLU A 1 297 ? 14.675 -1.501 -28.265 1.00 90.06 297 GLU A CA 1
ATOM 2350 C C . GLU A 1 297 ? 14.110 -2.914 -28.476 1.00 90.06 297 GLU A C 1
ATOM 2352 O O . GLU A 1 297 ? 13.034 -3.212 -27.958 1.00 90.06 297 GLU A O 1
ATOM 2357 N N . SER A 1 298 ? 14.809 -3.809 -29.183 1.00 90.25 298 SER A N 1
ATOM 2358 C CA . SER A 1 298 ? 14.402 -5.213 -29.309 1.00 90.25 298 SER A CA 1
ATOM 2359 C C . SER A 1 298 ? 14.651 -6.021 -28.030 1.00 90.25 298 SER A C 1
ATOM 2361 O O . SER A 1 298 ? 13.931 -6.982 -27.751 1.00 90.25 298 SER A O 1
ATOM 2363 N N . ILE A 1 299 ? 15.621 -5.623 -27.204 1.00 90.50 299 ILE A N 1
ATOM 2364 C CA . ILE A 1 299 ? 16.021 -6.381 -26.019 1.00 90.50 299 ILE A CA 1
ATOM 2365 C C . ILE A 1 299 ? 15.075 -6.048 -24.858 1.00 90.50 299 ILE A C 1
ATOM 2367 O O . ILE A 1 299 ? 14.826 -4.883 -24.560 1.00 90.50 299 ILE A O 1
ATOM 2371 N N . ALA A 1 300 ? 14.563 -7.062 -24.162 1.00 91.31 300 ALA A N 1
ATOM 2372 C CA . ALA A 1 300 ? 13.561 -6.870 -23.113 1.00 91.31 300 ALA A CA 1
ATOM 2373 C C . ALA A 1 300 ? 14.150 -6.230 -21.842 1.00 91.31 300 ALA A C 1
ATOM 2375 O O . ALA A 1 300 ? 15.247 -6.603 -21.418 1.00 91.31 300 ALA A O 1
ATOM 2376 N N . GLY A 1 301 ? 13.429 -5.306 -21.202 1.00 92.94 301 GLY A N 1
ATOM 2377 C CA . GLY A 1 301 ? 13.782 -4.841 -19.856 1.00 92.94 301 GLY A CA 1
ATOM 2378 C C . GLY A 1 301 ? 13.292 -3.445 -19.487 1.00 92.94 301 GLY A C 1
ATOM 2379 O O . GLY A 1 301 ? 12.669 -2.731 -20.276 1.00 92.94 301 GLY A O 1
ATOM 2380 N N . ILE A 1 302 ? 13.610 -3.054 -18.256 1.00 92.94 302 ILE A N 1
ATOM 2381 C CA . ILE A 1 302 ? 13.244 -1.760 -17.681 1.00 92.94 302 ILE A CA 1
ATOM 2382 C C . ILE A 1 302 ? 14.375 -1.224 -16.805 1.00 92.94 302 ILE A C 1
ATOM 2384 O O . ILE A 1 302 ? 15.083 -2.006 -16.178 1.00 92.94 302 ILE A O 1
ATOM 2388 N N . ASP A 1 303 ? 14.557 0.091 -16.736 1.00 90.12 303 ASP A N 1
ATOM 2389 C CA . ASP A 1 303 ? 15.434 0.690 -15.728 1.00 90.12 303 ASP A CA 1
ATOM 2390 C C . ASP A 1 303 ? 14.654 1.232 -14.523 1.00 90.12 303 ASP A C 1
ATOM 2392 O O . ASP A 1 303 ? 13.426 1.205 -14.472 1.00 90.12 303 ASP A O 1
ATOM 2396 N N . CYS A 1 304 ? 15.382 1.723 -13.524 1.00 90.06 304 CYS A N 1
ATOM 2397 C CA . CYS A 1 304 ? 14.836 2.215 -12.262 1.00 90.06 304 CYS A CA 1
ATOM 2398 C C . CYS A 1 304 ? 13.854 3.387 -12.448 1.00 90.06 304 CYS A C 1
ATOM 2400 O O . CYS A 1 304 ? 12.701 3.322 -12.015 1.00 90.06 304 CYS A O 1
ATOM 2402 N N . GLY A 1 305 ? 14.264 4.426 -13.182 1.00 91.12 305 GLY A N 1
ATOM 2403 C CA . GLY A 1 305 ? 13.408 5.567 -13.508 1.00 91.12 305 GLY A CA 1
ATOM 2404 C C . GLY A 1 305 ? 12.231 5.187 -14.403 1.00 91.12 305 GLY A C 1
ATOM 2405 O O . GLY A 1 305 ? 11.130 5.715 -14.237 1.00 91.12 305 GLY A O 1
ATOM 2406 N N . GLY A 1 306 ? 12.440 4.270 -15.342 1.00 93.06 306 GLY A N 1
ATOM 2407 C CA . GLY A 1 306 ? 11.429 3.733 -16.236 1.00 93.06 306 GLY A CA 1
ATOM 2408 C C . GLY A 1 306 ? 10.374 2.930 -15.492 1.00 93.06 306 GLY A C 1
ATOM 2409 O O . GLY A 1 306 ? 9.191 3.097 -15.770 1.00 93.06 306 GLY A O 1
ATOM 2410 N N . PHE A 1 307 ? 10.770 2.135 -14.499 1.00 95.56 307 PHE A N 1
ATOM 2411 C CA . PHE A 1 307 ? 9.856 1.390 -13.637 1.00 95.56 307 PHE A CA 1
ATOM 2412 C C . PHE A 1 307 ? 8.916 2.326 -12.878 1.00 95.56 307 PHE A C 1
ATOM 2414 O O . PHE A 1 307 ? 7.696 2.187 -12.984 1.00 95.56 307 PHE A O 1
ATOM 2421 N N . VAL A 1 308 ? 9.465 3.352 -12.218 1.00 96.31 308 VAL A N 1
ATOM 2422 C CA . VAL A 1 308 ? 8.661 4.383 -11.540 1.00 96.31 308 VAL A CA 1
ATOM 2423 C C . VAL A 1 308 ? 7.698 5.074 -12.511 1.00 96.31 308 VAL A C 1
ATOM 2425 O O . VAL A 1 308 ? 6.538 5.329 -12.200 1.00 96.31 308 VAL A O 1
ATOM 2428 N N . GLN A 1 309 ? 8.144 5.358 -13.728 1.00 95.88 309 GLN A N 1
ATOM 2429 C CA . GLN A 1 309 ? 7.290 5.966 -14.742 1.00 95.88 309 GLN A CA 1
ATOM 2430 C C . GLN A 1 309 ? 6.170 5.028 -15.211 1.00 95.88 309 GLN A C 1
ATOM 2432 O O . GLN A 1 309 ? 5.015 5.446 -15.278 1.00 95.88 309 GLN A O 1
ATOM 2437 N N . ARG A 1 310 ? 6.476 3.764 -15.517 1.00 96.12 310 ARG A N 1
ATOM 2438 C CA . ARG A 1 310 ? 5.513 2.803 -16.072 1.00 96.12 310 ARG A CA 1
ATOM 2439 C C . ARG A 1 310 ? 4.393 2.474 -15.101 1.00 96.12 310 ARG A C 1
ATOM 2441 O O . ARG A 1 310 ? 3.229 2.583 -15.476 1.00 96.12 310 ARG A O 1
ATOM 2448 N N . VAL A 1 311 ? 4.724 2.189 -13.846 1.00 97.12 311 VAL A N 1
ATOM 2449 C CA . VAL A 1 311 ? 3.712 1.936 -12.812 1.00 97.12 311 VAL A CA 1
ATOM 2450 C C . VAL A 1 311 ? 2.827 3.179 -12.619 1.00 97.12 311 VAL A C 1
ATOM 2452 O O . VAL A 1 311 ? 1.603 3.058 -12.556 1.00 97.12 311 VAL A O 1
ATOM 2455 N N . TYR A 1 312 ? 3.393 4.394 -12.605 1.00 97.56 312 TYR A N 1
ATOM 2456 C CA . TYR A 1 312 ? 2.593 5.623 -12.512 1.00 97.56 312 TYR A CA 1
ATOM 2457 C C . TYR A 1 312 ? 1.695 5.854 -13.736 1.00 97.56 312 TYR A C 1
ATOM 2459 O O . TYR A 1 312 ? 0.552 6.290 -13.586 1.00 97.56 312 TYR A O 1
ATOM 2467 N N . MET A 1 313 ? 2.173 5.548 -14.945 1.00 96.75 313 MET A N 1
ATOM 2468 C CA . MET A 1 313 ? 1.361 5.614 -16.165 1.00 96.75 313 MET A CA 1
ATOM 2469 C C . MET A 1 313 ? 0.184 4.645 -16.110 1.00 96.75 313 MET A C 1
ATOM 2471 O O . MET A 1 313 ? -0.926 5.025 -16.481 1.00 96.75 313 MET A O 1
ATOM 2475 N N . ASP A 1 314 ? 0.403 3.429 -15.616 1.00 95.94 314 ASP A N 1
ATOM 2476 C CA . ASP A 1 314 ? -0.651 2.425 -15.478 1.00 95.94 314 ASP A CA 1
ATOM 2477 C C . ASP A 1 314 ? -1.694 2.858 -14.440 1.00 95.94 314 ASP A C 1
ATOM 2479 O O . ASP A 1 314 ? -2.902 2.772 -14.695 1.00 95.94 314 ASP A O 1
ATOM 2483 N N . MET A 1 315 ? -1.247 3.424 -13.313 1.00 96.81 315 MET A N 1
ATOM 2484 C CA . MET A 1 315 ? -2.127 4.058 -12.328 1.00 96.81 315 MET A CA 1
ATOM 2485 C C . MET A 1 315 ? -2.944 5.201 -12.947 1.00 96.81 315 MET A C 1
ATOM 2487 O O . MET A 1 315 ? -4.162 5.255 -12.770 1.00 96.81 315 MET A O 1
ATOM 2491 N N . CYS A 1 316 ? -2.309 6.094 -13.710 1.00 96.88 316 CYS A N 1
ATOM 2492 C CA . CYS A 1 316 ? -2.983 7.184 -14.416 1.00 96.88 316 CYS A CA 1
ATOM 2493 C C . CYS A 1 316 ? -4.054 6.652 -15.383 1.00 96.88 316 CYS A C 1
ATOM 2495 O O . CYS A 1 316 ? -5.224 7.036 -15.291 1.00 96.88 316 CYS A O 1
ATOM 2497 N N . LYS A 1 317 ? -3.679 5.705 -16.253 1.00 94.69 317 LYS A N 1
ATOM 2498 C CA . LYS A 1 317 ? -4.556 5.097 -17.263 1.00 94.69 317 LYS A CA 1
ATOM 2499 C C . LYS A 1 317 ? -5.782 4.446 -16.629 1.00 94.69 317 LYS A C 1
ATOM 2501 O O . LYS A 1 317 ? -6.901 4.704 -17.070 1.00 94.69 317 LYS A O 1
ATOM 2506 N N . LYS A 1 318 ? -5.594 3.664 -15.560 1.00 95.12 318 LYS A N 1
ATOM 2507 C CA . LYS A 1 318 ? -6.694 3.001 -14.838 1.00 95.12 318 LYS A CA 1
ATOM 2508 C C . LYS A 1 318 ? -7.686 3.994 -14.218 1.00 95.12 318 LYS A C 1
ATOM 2510 O O . LYS A 1 318 ? -8.834 3.640 -13.983 1.00 95.12 318 LYS A O 1
ATOM 2515 N N . ASN A 1 319 ? -7.270 5.242 -13.997 1.00 95.12 319 ASN A N 1
ATOM 2516 C CA . ASN A 1 319 ? -8.083 6.297 -13.389 1.00 95.12 319 ASN A CA 1
ATOM 2517 C C . ASN A 1 319 ? -8.581 7.367 -14.375 1.00 95.12 319 ASN A C 1
ATOM 2519 O O . ASN A 1 319 ? -9.139 8.384 -13.933 1.00 95.12 319 ASN A O 1
ATOM 2523 N N . GLY A 1 320 ? -8.379 7.163 -15.683 1.00 95.75 320 GLY A N 1
ATOM 2524 C CA . GLY A 1 320 ? -8.727 8.140 -16.717 1.00 95.75 320 GLY A CA 1
ATOM 2525 C C . GLY A 1 320 ? -7.957 9.457 -16.571 1.00 95.75 320 GLY A C 1
ATOM 2526 O O . GLY A 1 320 ? -8.512 10.527 -16.810 1.00 95.75 320 GLY A O 1
ATOM 2527 N N . ILE A 1 321 ? -6.715 9.391 -16.090 1.00 95.94 321 ILE A N 1
ATOM 2528 C CA . ILE A 1 321 ? -5.804 10.530 -15.947 1.00 95.94 321 ILE A CA 1
ATOM 2529 C C . ILE A 1 321 ? -4.749 10.415 -17.047 1.00 95.94 321 ILE A C 1
ATOM 2531 O O . ILE A 1 321 ? -4.191 9.341 -17.267 1.00 95.94 321 ILE A O 1
ATOM 2535 N N . THR A 1 322 ? -4.474 11.515 -17.743 1.00 95.62 322 THR A N 1
ATOM 2536 C CA . THR A 1 322 ? -3.393 11.563 -18.732 1.00 95.62 322 THR A CA 1
ATOM 2537 C C . THR A 1 322 ? -2.054 11.665 -18.000 1.00 95.62 322 THR A C 1
ATOM 2539 O O . THR A 1 322 ? -1.859 12.636 -17.268 1.00 95.62 322 THR A O 1
ATOM 2542 N N . PRO A 1 323 ? -1.124 10.706 -18.167 1.00 94.25 323 PRO A N 1
ATOM 2543 C CA . PRO A 1 323 ? 0.190 10.805 -17.548 1.00 94.25 323 PRO A CA 1
ATOM 2544 C C . PRO A 1 323 ? 0.982 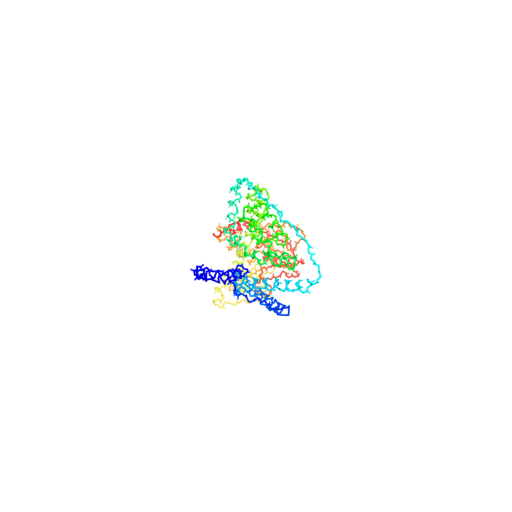11.980 -18.147 1.00 94.25 323 PRO A C 1
ATOM 2546 O O . PRO A 1 323 ? 0.833 12.283 -19.332 1.00 94.25 323 PRO A O 1
ATOM 2549 N N . PRO A 1 324 ? 1.867 12.628 -17.371 1.00 93.00 324 PRO A N 1
ATOM 2550 C CA . PRO A 1 324 ? 2.599 13.809 -17.819 1.00 93.00 324 PRO A CA 1
ATOM 2551 C C . PRO A 1 324 ? 3.805 13.476 -18.713 1.00 93.00 324 PRO A C 1
ATOM 2553 O O . PRO A 1 324 ? 4.550 14.372 -19.101 1.00 93.00 324 PRO A O 1
ATOM 2556 N N . PHE A 1 325 ? 4.011 12.199 -19.032 1.00 90.69 325 PHE A N 1
ATOM 2557 C CA . PHE A 1 325 ? 5.051 11.717 -19.929 1.00 90.69 325 PHE A CA 1
ATOM 2558 C C . PHE A 1 325 ? 4.507 10.578 -20.798 1.00 90.69 325 PHE A C 1
ATOM 2560 O O . PHE A 1 325 ? 3.710 9.750 -20.353 1.00 90.69 325 PHE A O 1
ATOM 2567 N N . SER A 1 326 ? 4.941 10.550 -22.058 1.00 86.62 326 SER A N 1
ATOM 2568 C CA . SER A 1 326 ? 4.633 9.504 -23.048 1.00 86.62 326 SER A CA 1
ATOM 2569 C C . SER A 1 326 ? 5.874 8.713 -23.478 1.00 86.62 326 SER A C 1
ATOM 2571 O O . SER A 1 326 ? 5.771 7.741 -24.224 1.00 86.62 326 SER A O 1
ATOM 2573 N N . TYR A 1 327 ? 7.043 9.118 -22.988 1.00 86.62 327 TYR A N 1
ATOM 2574 C CA . TYR A 1 327 ? 8.351 8.543 -23.265 1.00 86.62 327 TYR A CA 1
ATOM 2575 C C . TYR A 1 327 ? 9.185 8.536 -21.984 1.00 86.62 327 TYR A C 1
ATOM 2577 O O . TYR A 1 327 ? 8.812 9.154 -20.985 1.00 86.62 327 TYR A O 1
ATOM 2585 N N . LYS A 1 328 ? 10.324 7.845 -22.026 1.00 87.50 328 LYS A N 1
ATOM 2586 C CA . LYS A 1 328 ? 11.232 7.749 -20.891 1.00 87.50 328 LYS A CA 1
ATOM 2587 C C . LYS A 1 328 ? 11.878 9.099 -20.585 1.00 87.50 328 LYS A C 1
ATOM 2589 O O . LYS A 1 328 ? 12.685 9.606 -21.362 1.00 87.50 328 LYS A O 1
ATOM 2594 N N . VAL A 1 329 ? 11.578 9.635 -19.414 1.00 88.25 329 VAL A N 1
ATOM 2595 C CA . VAL A 1 329 ? 12.259 10.785 -18.823 1.00 88.25 329 VAL A CA 1
ATOM 2596 C C . VAL A 1 329 ? 13.457 10.290 -17.994 1.00 88.25 329 VAL A C 1
ATOM 2598 O O . VAL A 1 329 ? 13.339 9.257 -17.329 1.00 88.25 329 VAL A O 1
ATOM 2601 N N . PRO A 1 330 ? 14.611 10.985 -17.993 1.00 84.88 330 PRO A N 1
ATOM 2602 C CA . PRO A 1 330 ? 15.715 10.662 -17.087 1.00 84.88 330 PRO A CA 1
ATOM 2603 C C . PRO A 1 330 ? 15.273 10.675 -15.616 1.00 84.88 330 PRO A C 1
ATOM 2605 O O . PRO A 1 330 ? 14.546 11.579 -15.200 1.00 84.88 330 PRO A O 1
ATOM 2608 N N . GLY A 1 331 ? 15.739 9.715 -14.811 1.00 82.75 331 GLY A N 1
ATOM 2609 C CA . GLY A 1 331 ? 15.338 9.556 -13.407 1.00 82.75 331 GLY A CA 1
ATOM 2610 C C . GLY A 1 331 ? 15.521 10.832 -12.579 1.00 82.75 331 GLY A C 1
ATOM 2611 O O . GLY A 1 331 ? 14.598 11.269 -11.894 1.00 82.75 331 GLY A O 1
ATOM 2612 N N . ARG A 1 332 ? 16.652 11.530 -12.744 1.00 81.62 332 ARG A N 1
ATOM 2613 C CA . ARG A 1 332 ? 16.918 12.823 -12.085 1.00 81.62 332 ARG A CA 1
ATOM 2614 C C . ARG A 1 332 ? 15.891 13.909 -12.432 1.00 81.62 332 ARG A C 1
ATOM 2616 O O . ARG A 1 332 ? 15.640 14.800 -11.626 1.00 81.62 332 ARG A O 1
ATOM 2623 N N . GLN A 1 333 ? 15.300 13.866 -13.625 1.00 88.75 333 GLN A N 1
ATOM 2624 C CA . GLN A 1 333 ? 14.305 14.849 -14.061 1.00 88.75 333 GLN A CA 1
ATOM 2625 C C . GLN A 1 333 ? 12.896 14.545 -13.533 1.00 88.75 333 GLN A C 1
ATOM 2627 O O . GLN A 1 333 ? 12.024 15.410 -13.634 1.00 88.75 333 GLN A O 1
ATOM 2632 N N . LEU A 1 334 ? 12.661 13.378 -12.916 1.00 91.19 334 LEU A N 1
ATOM 2633 C CA . LEU A 1 334 ? 11.362 13.037 -12.323 1.00 91.19 334 LEU A CA 1
ATOM 2634 C C . LEU A 1 334 ? 10.941 14.013 -11.220 1.00 91.19 334 LEU A C 1
ATOM 2636 O O . LEU A 1 334 ? 9.745 14.240 -11.042 1.00 91.19 334 LEU A O 1
ATOM 2640 N N . GLN A 1 335 ? 11.893 14.680 -10.558 1.00 92.06 335 GLN A N 1
ATOM 2641 C CA . GLN A 1 335 ? 11.599 15.745 -9.592 1.00 92.06 335 GLN A CA 1
ATOM 2642 C C . GLN A 1 335 ? 10.732 16.872 -10.188 1.00 92.06 335 GLN A C 1
ATOM 2644 O O . GLN A 1 335 ? 9.917 17.447 -9.478 1.00 92.06 335 GLN A O 1
ATOM 2649 N N . ASN A 1 336 ? 10.832 17.151 -11.497 1.00 93.44 336 ASN A N 1
ATOM 2650 C CA . ASN A 1 336 ? 10.046 18.199 -12.171 1.00 93.44 336 ASN A CA 1
ATOM 2651 C C . ASN A 1 336 ? 8.556 17.821 -12.319 1.00 93.44 336 ASN A C 1
ATOM 2653 O O . ASN A 1 336 ? 7.689 18.676 -12.537 1.00 93.44 336 ASN A O 1
ATOM 2657 N N . TYR A 1 337 ? 8.259 16.527 -12.200 1.00 95.12 337 TYR A N 1
ATOM 2658 C CA . TYR A 1 337 ? 6.921 15.943 -12.280 1.00 95.12 337 TYR A CA 1
ATOM 2659 C C . TYR A 1 337 ? 6.358 15.592 -10.898 1.00 95.12 337 TYR A C 1
ATOM 2661 O O . TYR A 1 337 ? 5.172 15.272 -10.774 1.00 95.12 337 TYR A O 1
ATOM 2669 N N . GLY A 1 338 ? 7.197 15.676 -9.866 1.00 94.44 338 GLY A N 1
ATOM 2670 C CA . GLY A 1 338 ? 6.843 15.446 -8.479 1.00 94.44 338 GLY A CA 1
ATOM 2671 C C . GLY A 1 338 ? 6.749 16.730 -7.661 1.00 94.44 338 GLY A C 1
ATOM 2672 O O . GLY A 1 338 ? 7.144 17.815 -8.080 1.00 94.44 338 GLY A O 1
ATOM 2673 N N . ILE A 1 339 ? 6.212 16.580 -6.461 1.00 96.56 339 ILE A N 1
ATOM 2674 C CA . ILE A 1 339 ? 6.266 17.542 -5.369 1.00 96.56 339 ILE A CA 1
ATOM 2675 C C . ILE A 1 339 ? 7.121 16.881 -4.296 1.00 96.56 339 ILE A C 1
ATOM 2677 O O . ILE A 1 339 ? 6.805 15.767 -3.868 1.00 96.56 339 ILE A O 1
ATOM 2681 N N . GLN A 1 340 ? 8.213 17.530 -3.894 1.00 96.75 340 GLN A N 1
ATOM 2682 C CA . GLN A 1 340 ? 9.060 17.015 -2.822 1.00 96.75 340 GLN A CA 1
ATOM 2683 C C . GLN A 1 340 ? 8.273 17.016 -1.510 1.00 96.75 340 GLN A C 1
ATOM 2685 O O . GLN A 1 340 ? 7.615 18.002 -1.169 1.00 96.75 340 GLN A O 1
ATOM 2690 N N . LEU A 1 341 ? 8.327 15.906 -0.782 1.00 97.00 341 LEU A N 1
ATOM 2691 C CA . LEU A 1 341 ? 7.754 15.828 0.553 1.00 97.00 341 LEU A CA 1
ATOM 2692 C C . LEU A 1 341 ? 8.608 16.635 1.529 1.00 97.00 341 LEU A C 1
ATOM 2694 O O . LEU A 1 341 ? 9.828 16.724 1.383 1.00 97.00 341 LEU A O 1
ATOM 2698 N N . LYS A 1 342 ? 7.953 17.226 2.530 1.00 94.56 342 LYS A N 1
ATOM 2699 C CA . LYS A 1 342 ? 8.645 17.983 3.570 1.00 94.56 342 LYS A CA 1
ATOM 2700 C C . LYS A 1 342 ? 9.579 17.044 4.331 1.00 94.56 342 LYS A C 1
ATOM 2702 O O . LYS A 1 342 ? 9.131 16.026 4.849 1.00 94.56 342 LYS A O 1
ATOM 2707 N N . ASP A 1 343 ? 10.845 17.429 4.404 1.00 88.94 343 ASP A N 1
ATOM 2708 C CA . ASP A 1 343 ? 11.831 16.751 5.231 1.00 88.94 343 ASP A CA 1
ATOM 2709 C C . ASP A 1 343 ? 11.503 16.961 6.718 1.00 88.94 343 ASP A C 1
ATOM 2711 O O . ASP A 1 343 ? 11.255 18.086 7.167 1.00 88.94 343 ASP A O 1
ATOM 2715 N N . ASP A 1 344 ? 11.448 15.862 7.461 1.00 89.00 344 ASP A N 1
ATOM 2716 C CA . ASP A 1 344 ? 11.203 15.808 8.902 1.00 89.00 344 ASP A CA 1
ATOM 2717 C C . ASP A 1 344 ? 12.367 15.145 9.663 1.00 89.00 344 ASP A C 1
ATOM 2719 O O . ASP A 1 344 ? 12.231 14.821 10.842 1.00 89.00 344 ASP A O 1
ATOM 2723 N N . GLY A 1 345 ? 13.518 14.969 9.003 1.00 86.38 345 GLY A N 1
ATOM 2724 C CA . GLY A 1 345 ? 14.700 14.308 9.551 1.00 86.38 345 GLY A CA 1
ATOM 2725 C C . GLY A 1 345 ? 14.661 12.781 9.453 1.00 86.38 345 GLY A C 1
ATOM 2726 O O . GLY A 1 345 ? 15.655 12.136 9.785 1.00 86.38 345 GLY A O 1
ATOM 2727 N N . MET A 1 346 ? 13.556 12.194 8.979 1.00 90.38 346 MET A N 1
ATOM 2728 C CA . MET A 1 346 ? 13.464 10.769 8.666 1.00 90.38 346 MET A CA 1
ATOM 2729 C C . MET A 1 346 ? 13.672 10.523 7.172 1.00 90.38 346 MET A C 1
ATOM 2731 O O . MET A 1 346 ? 13.246 11.299 6.317 1.00 90.38 346 MET A O 1
ATOM 2735 N N . ILE A 1 347 ? 14.298 9.392 6.842 1.00 90.50 347 ILE A N 1
ATOM 2736 C CA . ILE A 1 347 ? 14.513 8.967 5.457 1.00 90.50 347 ILE A CA 1
ATOM 2737 C C . ILE A 1 347 ? 13.794 7.632 5.220 1.00 90.50 347 ILE A C 1
ATOM 2739 O O . ILE A 1 347 ? 14.136 6.632 5.855 1.00 90.50 347 ILE A O 1
ATOM 2743 N N . PRO A 1 348 ? 12.806 7.579 4.308 1.00 94.12 348 PRO A N 1
ATOM 2744 C CA . PRO A 1 348 ? 11.989 8.699 3.809 1.00 94.12 348 PRO A CA 1
ATOM 2745 C C . PRO A 1 348 ? 11.252 9.454 4.933 1.00 94.12 348 PRO A C 1
ATOM 2747 O O . PRO A 1 348 ? 11.135 8.909 6.032 1.00 94.12 348 PRO A O 1
ATOM 2750 N N . PRO A 1 349 ? 10.685 10.649 4.684 1.00 93.50 349 PRO A N 1
ATOM 2751 C CA . PRO A 1 349 ? 9.890 11.351 5.686 1.00 93.50 349 PRO A CA 1
ATOM 2752 C C . PRO A 1 349 ? 8.719 10.505 6.190 1.00 93.50 349 PRO A C 1
ATOM 2754 O O . PRO A 1 349 ? 8.175 9.684 5.451 1.00 93.50 349 PRO A O 1
ATOM 2757 N N . MET A 1 350 ? 8.265 10.725 7.423 1.00 91.06 350 MET A N 1
ATOM 2758 C CA . MET A 1 350 ? 7.124 9.995 8.001 1.00 91.06 350 MET A CA 1
ATOM 2759 C C . MET A 1 350 ? 5.808 10.266 7.268 1.00 91.06 350 MET A C 1
ATOM 2761 O O . MET A 1 350 ? 4.860 9.492 7.380 1.00 91.06 350 MET A O 1
ATOM 2765 N N . THR A 1 351 ? 5.749 11.361 6.511 1.00 91.56 351 THR A N 1
ATOM 2766 C CA . THR A 1 351 ? 4.614 11.697 5.641 1.00 91.56 351 THR A CA 1
ATOM 2767 C C . THR A 1 351 ? 4.597 10.923 4.321 1.00 91.56 351 THR A C 1
ATOM 2769 O O . THR A 1 351 ? 3.590 10.987 3.613 1.00 91.56 351 THR A O 1
ATOM 2772 N N . ALA A 1 352 ? 5.674 10.203 3.983 1.00 94.62 352 ALA A N 1
ATOM 2773 C CA . ALA A 1 352 ? 5.736 9.380 2.783 1.00 94.62 352 ALA A CA 1
ATOM 2774 C C . ALA A 1 352 ? 4.727 8.230 2.850 1.00 94.62 352 ALA A C 1
ATOM 2776 O O . ALA A 1 352 ? 4.542 7.588 3.886 1.00 94.62 352 ALA A O 1
ATOM 2777 N N . LYS A 1 353 ? 4.094 7.954 1.714 1.00 94.56 353 LYS A N 1
ATOM 2778 C CA . LYS A 1 353 ? 3.120 6.879 1.535 1.00 94.56 353 LYS A CA 1
ATOM 2779 C C . LYS A 1 353 ? 3.542 5.967 0.389 1.00 94.56 353 LYS A C 1
ATOM 2781 O O . LYS A 1 353 ? 4.218 6.435 -0.531 1.00 94.56 353 LYS A O 1
ATOM 2786 N N . PRO A 1 354 ? 3.120 4.692 0.380 1.00 96.56 354 PRO A N 1
ATOM 2787 C CA . PRO A 1 354 ? 3.409 3.805 -0.739 1.00 96.56 354 PRO A CA 1
ATOM 2788 C C . PRO A 1 354 ? 3.048 4.432 -2.090 1.00 96.56 354 PRO A C 1
ATOM 2790 O O . PRO A 1 354 ? 2.071 5.179 -2.209 1.00 96.56 354 PRO A O 1
ATOM 2793 N N . GLY A 1 355 ? 3.887 4.226 -3.099 1.00 96.31 355 GLY A N 1
ATOM 2794 C CA . GLY A 1 355 ? 3.750 4.879 -4.404 1.00 96.31 355 GLY A CA 1
ATOM 2795 C C . GLY A 1 355 ? 4.304 6.306 -4.494 1.00 96.31 355 GLY A C 1
ATOM 2796 O O . GLY A 1 355 ? 4.403 6.833 -5.602 1.00 96.31 355 GLY A O 1
ATOM 2797 N N . ASP A 1 356 ? 4.729 6.925 -3.387 1.00 97.81 356 ASP A N 1
ATOM 2798 C CA . ASP A 1 356 ? 5.705 8.018 -3.468 1.00 97.81 356 ASP A CA 1
ATOM 2799 C C . ASP A 1 356 ? 7.051 7.442 -3.936 1.00 97.81 356 ASP A C 1
ATOM 2801 O O . ASP A 1 356 ? 7.352 6.268 -3.707 1.00 97.81 356 ASP A O 1
ATOM 2805 N N . PHE A 1 357 ? 7.857 8.242 -4.624 1.00 97.25 357 PHE A N 1
ATOM 2806 C CA . PHE A 1 357 ? 9.127 7.798 -5.184 1.00 97.25 357 PHE A CA 1
ATOM 2807 C C . PHE A 1 357 ? 10.305 8.509 -4.532 1.00 97.25 357 PHE A C 1
ATOM 2809 O O . PHE A 1 357 ? 10.251 9.688 -4.188 1.00 97.25 357 PHE A O 1
ATOM 2816 N N . ILE A 1 358 ? 11.388 7.771 -4.368 1.00 95.75 358 ILE A N 1
ATOM 2817 C CA . ILE A 1 358 ? 12.647 8.240 -3.810 1.00 95.75 358 ILE A CA 1
ATOM 2818 C C . ILE A 1 358 ? 13.591 8.492 -4.976 1.00 95.75 358 ILE A C 1
ATOM 2820 O O . ILE A 1 358 ? 13.658 7.688 -5.906 1.00 95.75 358 ILE A O 1
ATOM 2824 N N . LEU A 1 359 ? 14.308 9.611 -4.922 1.00 94.12 359 LEU A N 1
ATOM 2825 C CA . LEU A 1 359 ? 15.386 9.921 -5.851 1.00 94.12 359 LEU A CA 1
ATOM 2826 C C . LEU A 1 359 ? 16.726 9.830 -5.139 1.00 94.12 359 LEU A C 1
ATOM 2828 O O . LEU A 1 359 ? 16.885 10.362 -4.034 1.00 94.12 359 LEU A O 1
ATOM 2832 N N . LEU A 1 360 ? 17.696 9.211 -5.808 1.00 91.06 360 LEU A N 1
ATOM 2833 C CA . LEU A 1 360 ? 19.093 9.250 -5.403 1.00 91.06 360 LEU A CA 1
ATOM 2834 C C . LEU A 1 360 ? 19.907 10.171 -6.313 1.00 91.06 360 LEU A C 1
ATOM 2836 O O . LEU A 1 360 ? 19.746 10.201 -7.536 1.00 91.06 360 LEU A O 1
ATOM 2840 N N . LYS A 1 361 ? 20.833 10.893 -5.693 1.00 80.38 361 LYS A N 1
ATOM 2841 C CA . LYS A 1 361 ? 21.845 11.725 -6.327 1.00 80.38 361 LYS A CA 1
ATOM 2842 C C . LYS A 1 361 ? 23.055 10.856 -6.664 1.00 80.38 361 LYS A C 1
ATOM 2844 O O . LYS A 1 361 ? 24.014 10.800 -5.901 1.00 80.38 361 LYS A O 1
ATOM 2849 N N . GLU A 1 362 ? 23.007 10.191 -7.810 1.00 66.88 362 GLU A N 1
ATOM 2850 C CA . GLU A 1 362 ? 24.142 9.414 -8.318 1.00 66.88 362 GLU A CA 1
ATOM 2851 C C . GLU A 1 362 ? 24.998 10.202 -9.324 1.00 66.88 362 GLU A C 1
ATOM 2853 O O . GLU A 1 362 ? 24.568 11.196 -9.919 1.00 66.88 362 GLU A O 1
ATOM 2858 N N . HIS A 1 363 ? 26.252 9.766 -9.470 1.00 56.50 363 HIS A N 1
ATOM 2859 C CA . HIS A 1 363 ? 27.286 10.412 -10.287 1.00 56.50 363 HIS A CA 1
ATOM 2860 C C . HIS A 1 363 ? 27.120 10.185 -11.801 1.00 56.50 363 HIS A C 1
ATOM 2862 O O . HIS A 1 363 ? 27.820 10.822 -12.585 1.00 56.50 363 HIS A O 1
ATOM 2868 N N . ASP A 1 364 ? 26.211 9.301 -12.216 1.00 61.19 364 ASP A N 1
ATOM 2869 C CA . ASP A 1 364 ? 26.078 8.814 -13.595 1.00 61.19 364 ASP A CA 1
ATOM 2870 C C . ASP A 1 364 ? 25.200 9.692 -14.510 1.00 61.19 364 ASP A C 1
ATOM 2872 O O . ASP A 1 364 ? 25.100 9.443 -15.709 1.00 61.19 364 ASP A O 1
ATOM 2876 N N . GLY A 1 365 ? 24.558 10.727 -13.959 1.00 56.00 365 GLY A N 1
ATOM 2877 C CA . GLY A 1 365 ? 23.749 11.693 -14.706 1.00 56.00 365 GLY A CA 1
ATOM 2878 C C . GLY A 1 365 ? 22.323 11.244 -15.059 1.00 56.00 365 GLY A C 1
ATOM 2879 O O . GLY A 1 365 ? 21.489 12.118 -15.318 1.00 56.00 365 GLY A O 1
ATOM 2880 N N . TRP A 1 366 ? 21.997 9.946 -15.003 1.00 63.53 366 TRP A N 1
ATOM 2881 C CA . TRP A 1 366 ? 20.639 9.435 -15.253 1.00 63.53 366 TRP A CA 1
ATOM 2882 C C . TRP A 1 366 ? 19.740 9.569 -14.024 1.00 63.53 366 TRP A C 1
ATOM 2884 O O . TRP A 1 366 ? 18.559 9.896 -14.171 1.00 63.53 366 TRP A O 1
ATOM 2894 N N . GLY A 1 367 ? 20.316 9.421 -12.826 1.00 68.00 367 GLY A N 1
ATOM 2895 C CA . GLY A 1 367 ? 19.612 9.468 -11.545 1.00 68.00 367 GLY A CA 1
ATOM 2896 C C . GLY A 1 367 ? 18.819 8.190 -11.272 1.00 68.00 367 GLY A C 1
ATOM 2897 O O . GLY A 1 367 ? 18.064 7.723 -12.124 1.00 68.00 367 GLY A O 1
ATOM 2898 N N . HIS A 1 368 ? 18.964 7.643 -10.064 1.00 86.81 368 HIS A N 1
ATOM 2899 C CA . HIS A 1 368 ? 18.268 6.428 -9.635 1.00 86.81 368 HIS A CA 1
ATOM 2900 C C . HIS A 1 368 ? 16.941 6.793 -8.968 1.00 86.81 368 HIS A C 1
ATOM 2902 O O . HIS A 1 368 ? 16.881 7.721 -8.155 1.00 86.81 368 HIS A O 1
ATOM 2908 N N . ALA A 1 369 ? 15.874 6.080 -9.322 1.00 92.44 369 ALA A N 1
ATOM 2909 C CA . ALA A 1 369 ? 14.549 6.292 -8.754 1.00 92.44 369 ALA A CA 1
ATOM 2910 C C . ALA A 1 369 ? 13.868 4.963 -8.442 1.00 92.44 369 ALA A C 1
ATOM 2912 O O . ALA A 1 369 ? 13.957 4.012 -9.216 1.00 92.44 369 ALA A O 1
ATOM 2913 N N . PHE A 1 370 ? 13.147 4.911 -7.330 1.00 94.38 370 PHE A N 1
ATOM 2914 C CA . PHE A 1 370 ? 12.377 3.736 -6.929 1.00 94.38 370 PHE A CA 1
ATOM 2915 C C . PHE A 1 370 ? 11.177 4.139 -6.090 1.00 94.38 370 PHE A C 1
ATOM 2917 O O . PHE A 1 370 ? 11.107 5.256 -5.576 1.00 94.38 370 PHE A O 1
ATOM 2924 N N . TYR A 1 371 ? 10.216 3.234 -5.950 1.00 97.81 371 TYR A N 1
ATOM 2925 C CA . TYR A 1 371 ? 9.066 3.488 -5.099 1.00 97.81 371 TYR A CA 1
ATOM 2926 C C . TYR A 1 371 ? 9.370 3.195 -3.642 1.00 97.81 371 TYR A C 1
ATOM 2928 O O . TYR A 1 371 ? 9.980 2.180 -3.318 1.00 97.81 371 TYR A O 1
ATOM 2936 N N . PHE A 1 372 ? 8.844 4.042 -2.767 1.00 97.75 372 PHE A N 1
ATOM 2937 C CA . PHE A 1 372 ? 8.614 3.698 -1.378 1.00 97.75 372 PHE A CA 1
ATOM 2938 C C . PHE A 1 372 ? 7.416 2.742 -1.285 1.00 97.75 372 PHE A C 1
ATOM 2940 O O . PHE A 1 372 ? 6.376 2.971 -1.907 1.00 97.75 372 PHE A O 1
ATOM 2947 N N . ALA A 1 373 ? 7.567 1.671 -0.511 1.00 96.31 373 ALA A N 1
ATOM 2948 C CA . ALA A 1 373 ? 6.579 0.605 -0.337 1.00 96.31 373 ALA A CA 1
ATOM 2949 C C . ALA A 1 373 ? 6.050 0.508 1.103 1.00 96.31 373 ALA A C 1
ATOM 2951 O O . ALA A 1 373 ? 5.349 -0.442 1.439 1.00 96.31 373 ALA A O 1
ATOM 2952 N N . GLY A 1 374 ? 6.381 1.483 1.954 1.00 94.50 374 GLY A N 1
ATOM 2953 C CA . GLY A 1 374 ? 6.014 1.496 3.366 1.00 94.50 374 GLY A CA 1
ATOM 2954 C C . GLY A 1 374 ? 7.197 1.164 4.268 1.00 94.50 374 GLY A C 1
ATOM 2955 O O . GLY A 1 374 ? 8.356 1.281 3.874 1.00 94.50 374 GLY A O 1
ATOM 2956 N N . ARG A 1 375 ? 6.906 0.778 5.508 1.00 91.88 375 ARG A N 1
ATOM 2957 C CA . ARG A 1 375 ? 7.911 0.367 6.495 1.00 91.88 375 ARG A CA 1
ATOM 2958 C C . ARG A 1 375 ? 7.568 -1.011 7.031 1.00 91.88 375 ARG A C 1
ATOM 2960 O O . ARG A 1 375 ? 6.391 -1.359 7.113 1.00 91.88 375 ARG A O 1
ATOM 2967 N N . ASP A 1 376 ? 8.585 -1.776 7.401 1.00 89.25 376 ASP A N 1
ATOM 2968 C CA . ASP A 1 376 ? 8.373 -3.008 8.153 1.00 89.25 376 ASP A CA 1
ATOM 2969 C C . ASP A 1 376 ? 8.008 -2.722 9.625 1.00 89.25 376 ASP A C 1
ATOM 2971 O O . ASP A 1 376 ? 7.874 -1.574 10.060 1.00 89.25 376 ASP A O 1
ATOM 2975 N N . LYS A 1 377 ? 7.829 -3.796 10.400 1.00 84.00 377 LYS A N 1
ATOM 2976 C CA . LYS A 1 377 ? 7.486 -3.742 11.830 1.00 84.00 377 LYS A CA 1
ATOM 2977 C C . LYS A 1 377 ? 8.528 -3.008 12.689 1.00 84.00 377 LYS A C 1
ATOM 2979 O O . LYS A 1 377 ? 8.165 -2.486 13.739 1.00 84.00 377 LYS A O 1
ATOM 2984 N N . ASP A 1 378 ? 9.783 -2.980 12.244 1.00 87.44 378 ASP A N 1
ATOM 2985 C CA . ASP A 1 378 ? 10.913 -2.368 12.944 1.00 87.44 378 ASP A CA 1
ATOM 2986 C C . ASP A 1 378 ? 11.118 -0.909 12.485 1.00 87.44 378 ASP A C 1
ATOM 2988 O O . ASP A 1 378 ? 11.965 -0.185 13.003 1.00 87.44 378 ASP A O 1
ATOM 2992 N N . GLY A 1 379 ? 10.291 -0.445 11.540 1.00 85.62 379 GLY A N 1
ATOM 2993 C CA . GLY A 1 379 ? 10.333 0.900 10.987 1.00 85.62 379 GLY A CA 1
ATOM 2994 C C . GLY A 1 379 ? 11.287 1.048 9.803 1.00 85.62 379 GLY A C 1
ATOM 2995 O O . GLY A 1 379 ? 11.433 2.165 9.299 1.00 85.62 379 GLY A O 1
ATOM 2996 N N . THR A 1 380 ? 11.899 -0.033 9.317 1.00 91.62 380 THR A N 1
ATOM 2997 C CA . THR A 1 380 ? 12.817 -0.002 8.172 1.00 91.62 380 THR A CA 1
ATOM 2998 C C . THR A 1 380 ? 12.051 0.348 6.896 1.00 91.62 380 THR A C 1
ATOM 3000 O O . THR A 1 380 ? 11.042 -0.300 6.603 1.00 91.62 380 THR A O 1
ATOM 3003 N N . PRO A 1 381 ? 12.494 1.345 6.107 1.00 94.81 381 PRO A N 1
ATOM 3004 C CA . PRO A 1 381 ? 11.907 1.634 4.804 1.00 94.81 381 PRO A CA 1
ATOM 3005 C C . PRO A 1 381 ? 11.967 0.430 3.863 1.00 94.81 381 PRO A C 1
ATOM 3007 O O . PRO A 1 381 ? 13.029 -0.156 3.652 1.00 94.81 381 PRO A O 1
ATOM 3010 N N . LEU A 1 382 ? 10.834 0.114 3.247 1.00 96.38 382 LEU A N 1
ATOM 3011 C CA . LEU A 1 382 ? 10.707 -0.860 2.172 1.00 96.38 382 LEU A CA 1
ATOM 3012 C C . LEU A 1 382 ? 10.597 -0.125 0.837 1.00 96.38 382 LEU A C 1
ATOM 3014 O O . LEU A 1 382 ? 9.974 0.938 0.749 1.00 96.38 382 LEU A O 1
ATOM 3018 N N . ILE A 1 383 ? 11.186 -0.700 -0.206 1.00 97.12 383 ILE A N 1
ATOM 3019 C CA . ILE A 1 383 ? 11.205 -0.130 -1.552 1.00 97.12 383 ILE A CA 1
ATOM 3020 C C . ILE A 1 383 ? 10.846 -1.176 -2.604 1.00 97.12 383 ILE A C 1
ATOM 3022 O O . ILE A 1 383 ? 11.040 -2.375 -2.390 1.00 97.12 383 ILE A O 1
ATOM 3026 N N . VAL A 1 384 ? 10.364 -0.706 -3.756 1.00 97.25 384 VAL A N 1
ATOM 3027 C CA . VAL A 1 384 ? 10.308 -1.499 -4.990 1.00 97.25 384 VAL A CA 1
ATOM 3028 C C . VAL A 1 384 ? 11.134 -0.809 -6.064 1.00 97.25 384 VAL A C 1
ATOM 3030 O O . VAL A 1 384 ? 10.884 0.353 -6.394 1.00 97.25 384 VAL A O 1
ATOM 3033 N N . GLU A 1 385 ? 12.105 -1.525 -6.619 1.00 93.88 385 GLU A N 1
ATOM 3034 C CA . GLU A 1 385 ? 13.057 -0.979 -7.584 1.00 93.88 385 GLU A CA 1
ATOM 3035 C C . GLU A 1 385 ? 13.376 -1.961 -8.706 1.00 93.88 385 GLU A C 1
ATOM 3037 O O . GLU A 1 385 ? 13.368 -3.170 -8.493 1.00 93.88 385 GLU A O 1
ATOM 3042 N N . ALA A 1 386 ? 13.746 -1.441 -9.877 1.00 90.56 386 ALA A N 1
ATOM 3043 C CA . ALA A 1 386 ? 14.524 -2.203 -10.846 1.00 90.56 386 ALA A CA 1
ATOM 3044 C C . ALA A 1 386 ? 16.000 -2.136 -10.417 1.00 90.56 386 ALA A C 1
ATOM 3046 O O . ALA A 1 386 ? 16.643 -1.093 -10.536 1.00 90.56 386 ALA A O 1
ATOM 3047 N N . SER A 1 387 ? 16.490 -3.227 -9.833 1.00 80.62 387 SER A N 1
ATOM 3048 C CA . SER A 1 387 ? 17.767 -3.309 -9.122 1.00 80.62 387 SER A CA 1
ATOM 3049 C C . SER A 1 387 ? 18.938 -3.574 -10.064 1.00 80.62 387 SER A C 1
ATOM 3051 O O . SER A 1 387 ? 18.823 -4.343 -11.018 1.00 80.62 387 SER A O 1
ATOM 3053 N N . GLY A 1 388 ? 20.118 -3.060 -9.700 1.00 69.88 388 GLY A N 1
ATOM 3054 C CA . GLY A 1 388 ? 21.399 -3.448 -10.306 1.00 69.88 388 GLY A CA 1
ATOM 3055 C C . GLY A 1 388 ? 21.752 -4.937 -10.146 1.00 69.88 388 GLY A C 1
ATOM 3056 O O . GLY A 1 388 ? 22.713 -5.403 -10.742 1.00 69.88 388 GLY A O 1
ATOM 3057 N N . GLU A 1 389 ? 20.955 -5.701 -9.393 1.00 78.69 389 GLU A N 1
ATOM 3058 C CA . GLU A 1 389 ? 20.986 -7.174 -9.338 1.00 78.69 389 GLU A CA 1
ATOM 3059 C C . GLU A 1 389 ? 20.277 -7.840 -10.531 1.00 78.69 389 GLU A C 1
ATOM 3061 O O . GLU A 1 389 ? 19.984 -9.033 -10.509 1.00 78.69 389 GLU A O 1
ATOM 3066 N N . GLY A 1 390 ? 19.982 -7.069 -11.579 1.00 82.81 390 GLY A N 1
ATOM 3067 C CA . GLY A 1 390 ? 19.492 -7.587 -12.851 1.00 82.81 390 GLY A CA 1
ATOM 3068 C C . GLY A 1 390 ? 17.977 -7.754 -12.929 1.00 82.81 390 GLY A C 1
ATOM 3069 O O . GLY A 1 390 ? 17.497 -8.249 -13.946 1.00 82.81 390 GLY A O 1
ATOM 3070 N N . LYS A 1 391 ? 17.207 -7.323 -11.919 1.00 90.38 391 LYS A N 1
ATOM 3071 C CA . LYS A 1 391 ? 15.745 -7.504 -11.896 1.00 90.38 391 LYS A CA 1
ATOM 3072 C C . LYS A 1 391 ? 14.973 -6.533 -11.008 1.00 90.38 391 LYS A C 1
ATOM 3074 O O . LYS A 1 391 ? 15.556 -5.853 -10.166 1.00 90.38 391 LYS A O 1
ATOM 3079 N N . VAL A 1 392 ? 13.650 -6.500 -11.168 1.00 91.56 392 VAL A N 1
ATOM 3080 C CA . VAL A 1 392 ? 12.739 -5.789 -10.258 1.00 91.56 392 VAL A CA 1
ATOM 3081 C C . VAL A 1 392 ? 12.585 -6.544 -8.933 1.00 91.56 392 VAL A C 1
ATOM 3083 O O . VAL A 1 392 ? 12.329 -7.745 -8.922 1.00 91.56 392 VAL A O 1
ATOM 3086 N N . LEU A 1 393 ? 12.744 -5.837 -7.813 1.00 93.62 393 LEU A N 1
ATOM 3087 C CA . LEU A 1 393 ? 12.750 -6.382 -6.455 1.00 93.62 393 LEU A CA 1
ATOM 3088 C C . LEU A 1 393 ? 11.892 -5.540 -5.512 1.00 93.62 393 LEU A C 1
ATOM 3090 O O . LEU A 1 393 ? 11.897 -4.314 -5.602 1.00 93.62 393 LEU A O 1
ATOM 3094 N N . ALA A 1 394 ? 11.247 -6.202 -4.549 1.00 94.06 394 ALA A N 1
ATOM 3095 C CA . ALA A 1 394 ? 10.678 -5.580 -3.355 1.00 94.06 394 ALA A CA 1
ATOM 3096 C C . ALA A 1 394 ? 11.523 -5.973 -2.133 1.00 94.06 394 ALA A C 1
ATOM 3098 O O . ALA A 1 394 ? 11.705 -7.165 -1.875 1.00 94.06 394 ALA A O 1
ATOM 3099 N N . ARG A 1 395 ? 12.087 -4.996 -1.411 1.00 94.38 395 ARG A N 1
ATOM 3100 C CA . ARG A 1 395 ? 13.057 -5.253 -0.329 1.00 94.38 395 ARG A CA 1
ATOM 3101 C C . ARG A 1 395 ? 13.225 -4.077 0.642 1.00 94.38 395 ARG A C 1
ATOM 3103 O O . ARG A 1 395 ? 12.816 -2.965 0.307 1.00 94.38 395 ARG A O 1
ATOM 3110 N N . PRO A 1 396 ? 13.863 -4.281 1.811 1.00 95.88 396 PRO A N 1
ATOM 3111 C CA . PRO A 1 396 ? 14.372 -3.182 2.627 1.00 95.88 396 PRO A CA 1
ATOM 3112 C C . PRO A 1 396 ? 15.333 -2.290 1.840 1.00 95.88 396 PRO A C 1
ATOM 3114 O O . PRO A 1 396 ? 16.115 -2.785 1.025 1.00 95.88 396 PRO A O 1
ATOM 3117 N N . MET A 1 397 ? 15.275 -0.981 2.085 1.00 92.94 397 MET A N 1
ATOM 3118 C CA . MET A 1 397 ? 16.150 -0.017 1.425 1.00 92.94 397 MET A CA 1
ATOM 3119 C C . MET A 1 397 ? 17.616 -0.266 1.819 1.00 92.94 397 MET A C 1
ATOM 3121 O O . MET A 1 397 ? 17.935 -0.174 3.005 1.00 92.94 397 MET A O 1
ATOM 3125 N N . PRO A 1 398 ? 18.517 -0.549 0.858 1.00 91.06 398 PRO A N 1
ATOM 3126 C CA . PRO A 1 398 ? 19.930 -0.785 1.147 1.00 91.06 398 PRO A CA 1
ATOM 3127 C C . PRO A 1 398 ? 20.621 0.399 1.842 1.00 91.06 398 PRO A C 1
ATOM 3129 O O . PRO A 1 398 ? 20.448 1.544 1.425 1.00 91.06 398 PRO A O 1
ATOM 3132 N N . ASP A 1 399 ? 21.505 0.121 2.806 1.00 90.94 399 ASP A N 1
ATOM 3133 C CA . ASP A 1 399 ? 22.244 1.139 3.583 1.00 90.94 399 ASP A CA 1
ATOM 3134 C C . ASP A 1 399 ? 23.002 2.151 2.711 1.00 90.94 399 ASP A C 1
ATOM 3136 O O . ASP A 1 399 ? 23.048 3.349 2.994 1.00 90.94 399 ASP A O 1
ATOM 3140 N N . ARG A 1 400 ? 23.558 1.687 1.588 1.00 88.12 400 ARG A N 1
ATOM 3141 C CA . ARG A 1 400 ? 24.266 2.552 0.636 1.00 88.12 400 ARG A CA 1
ATOM 3142 C C . ARG A 1 400 ? 23.372 3.661 0.060 1.00 88.12 400 ARG A C 1
ATOM 3144 O O . ARG A 1 400 ? 23.860 4.748 -0.219 1.00 88.12 400 ARG A O 1
ATOM 3151 N N . TYR A 1 401 ? 22.062 3.430 -0.074 1.00 90.25 401 TYR A N 1
ATOM 3152 C CA . TYR A 1 401 ? 21.142 4.407 -0.667 1.00 90.25 401 TYR A CA 1
ATOM 3153 C C . TYR A 1 401 ? 20.908 5.624 0.219 1.00 90.25 401 TYR A C 1
ATOM 3155 O O . TYR A 1 401 ? 20.657 6.705 -0.310 1.00 90.25 401 TYR A O 1
ATOM 3163 N N . TYR A 1 402 ? 21.076 5.505 1.537 1.00 90.62 402 TYR A N 1
ATOM 3164 C CA . TYR A 1 402 ? 20.965 6.655 2.435 1.00 90.62 402 TYR A CA 1
ATOM 3165 C C . TYR A 1 402 ? 22.045 7.709 2.152 1.00 90.62 402 TYR A C 1
ATOM 3167 O O . TYR A 1 402 ? 21.774 8.901 2.267 1.00 90.62 402 TYR A O 1
ATOM 3175 N N . GLN A 1 403 ? 23.242 7.297 1.713 1.00 88.31 403 GLN A N 1
ATOM 3176 C CA . GLN A 1 403 ? 24.338 8.217 1.376 1.00 88.31 403 GLN A CA 1
ATOM 3177 C C . GLN A 1 403 ? 24.050 9.048 0.120 1.00 88.31 403 GLN A C 1
ATOM 3179 O O . GLN A 1 403 ? 24.540 10.168 -0.013 1.00 88.31 403 GLN A O 1
ATOM 3184 N N . TRP A 1 404 ? 23.244 8.506 -0.794 1.00 88.94 404 TRP A N 1
ATOM 3185 C CA . TRP A 1 404 ? 22.878 9.161 -2.049 1.00 88.94 404 TRP A CA 1
ATOM 3186 C C . TRP A 1 404 ? 21.459 9.718 -2.032 1.00 88.94 404 TRP A C 1
ATOM 3188 O O . TRP A 1 404 ? 21.007 10.236 -3.046 1.00 88.94 404 TRP A O 1
ATOM 3198 N N . TYR A 1 405 ? 20.739 9.641 -0.914 1.00 91.62 405 TYR A N 1
ATOM 3199 C CA . TYR A 1 405 ? 19.359 10.104 -0.829 1.00 91.62 405 TYR A CA 1
ATOM 3200 C C . TYR A 1 405 ? 19.248 11.598 -1.166 1.00 91.62 405 TYR A C 1
ATOM 3202 O O . TYR A 1 405 ? 19.842 12.453 -0.511 1.00 91.62 405 TYR A O 1
ATOM 3210 N N . GLN A 1 406 ? 18.478 11.918 -2.208 1.00 91.44 406 GLN A N 1
ATOM 3211 C CA . GLN A 1 406 ? 18.232 13.296 -2.638 1.00 91.44 406 GLN A CA 1
ATOM 3212 C C . GLN A 1 406 ? 16.905 13.831 -2.095 1.00 91.44 406 GLN A C 1
ATOM 3214 O O . GLN A 1 406 ? 16.763 15.029 -1.852 1.00 91.44 406 GLN A O 1
ATOM 3219 N N . GLY A 1 407 ? 15.908 12.961 -1.961 1.00 93.69 407 GLY A N 1
ATOM 3220 C CA . GLY A 1 407 ? 14.583 13.339 -1.499 1.00 93.69 407 GLY A CA 1
ATOM 3221 C C . GLY A 1 407 ? 13.520 12.313 -1.859 1.00 93.69 407 GLY A C 1
ATOM 3222 O O . GLY A 1 407 ? 13.715 11.461 -2.727 1.00 93.69 407 GLY A O 1
ATOM 3223 N N . THR A 1 408 ? 12.370 12.448 -1.208 1.00 97.00 408 THR A N 1
ATOM 3224 C CA . THR A 1 408 ? 11.154 11.696 -1.516 1.00 97.00 408 THR A CA 1
ATOM 3225 C C . THR A 1 408 ? 10.148 12.637 -2.149 1.00 97.00 408 THR A C 1
ATOM 3227 O O . THR A 1 408 ? 9.976 13.774 -1.706 1.00 97.00 408 THR A O 1
ATOM 3230 N N . TYR A 1 4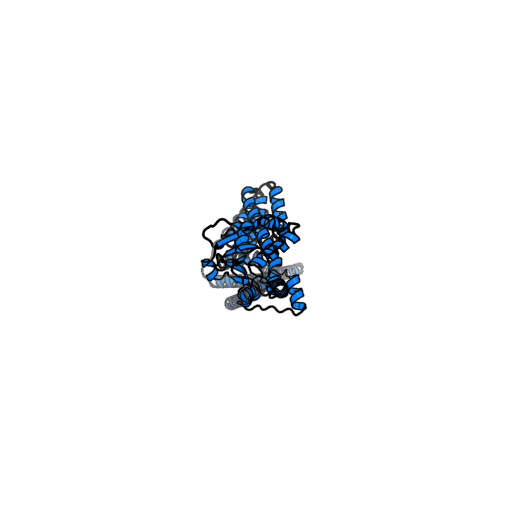09 ? 9.494 12.166 -3.197 1.00 97.50 409 TYR A N 1
ATOM 3231 C CA . TYR A 1 409 ? 8.631 12.950 -4.056 1.00 97.50 409 TYR A CA 1
ATOM 3232 C C . TYR A 1 409 ? 7.328 12.207 -4.302 1.00 97.50 409 TYR A C 1
ATOM 3234 O O . TYR A 1 409 ? 7.268 10.982 -4.370 1.00 97.50 409 TYR A O 1
ATOM 3242 N N . LYS A 1 410 ? 6.276 12.983 -4.509 1.00 96.94 410 LYS A N 1
ATOM 3243 C CA . LYS A 1 410 ? 4.962 12.499 -4.906 1.00 96.94 410 LYS A CA 1
ATOM 3244 C C . LYS A 1 410 ? 4.610 13.068 -6.270 1.00 96.94 410 LYS A C 1
ATOM 3246 O O . LYS A 1 410 ? 4.685 14.281 -6.448 1.00 96.94 410 LYS A O 1
ATOM 3251 N N . PHE A 1 411 ? 4.184 12.243 -7.223 1.00 97.50 411 PHE A N 1
ATOM 3252 C CA . PHE A 1 411 ? 3.672 12.760 -8.498 1.00 97.50 411 PHE A CA 1
ATOM 3253 C C . PHE A 1 411 ? 2.428 13.638 -8.297 1.00 97.50 411 PHE A C 1
ATOM 3255 O O . PHE A 1 411 ? 1.607 13.368 -7.422 1.00 97.50 411 PHE A O 1
ATOM 3262 N N . LYS A 1 412 ? 2.262 14.675 -9.128 1.00 95.38 412 LYS A N 1
ATOM 3263 C CA . LYS A 1 412 ? 1.213 15.701 -8.954 1.00 95.38 412 LYS A CA 1
ATOM 3264 C C . LYS A 1 412 ? -0.213 15.140 -8.846 1.00 95.38 412 LYS A C 1
ATOM 3266 O O . LYS A 1 412 ? -0.974 15.625 -8.016 1.00 95.38 412 LYS A O 1
ATOM 3271 N N . ASP A 1 413 ? -0.563 14.101 -9.610 1.00 96.38 413 ASP A N 1
ATOM 3272 C CA . ASP A 1 413 ? -1.904 13.491 -9.556 1.00 96.38 413 ASP A CA 1
ATOM 3273 C C . ASP A 1 413 ? -2.014 12.313 -8.575 1.00 96.38 413 ASP A C 1
ATOM 3275 O O . ASP A 1 413 ? -3.071 11.687 -8.482 1.00 96.38 413 ASP A O 1
ATOM 3279 N N . MET A 1 414 ? -0.962 11.995 -7.815 1.00 96.12 414 MET A N 1
ATOM 3280 C CA . MET A 1 414 ? -0.956 10.819 -6.940 1.00 96.12 414 MET A CA 1
ATOM 3281 C C . MET A 1 414 ? -2.037 10.887 -5.854 1.00 96.12 414 MET A C 1
ATOM 3283 O O . MET A 1 414 ? -2.675 9.878 -5.572 1.00 96.12 414 MET A O 1
ATOM 3287 N N . ASP A 1 415 ? -2.316 12.062 -5.280 1.00 94.75 415 ASP A N 1
ATOM 3288 C CA . ASP A 1 415 ? -3.400 12.197 -4.292 1.00 94.75 415 ASP A CA 1
ATOM 3289 C C . ASP A 1 415 ? -4.771 11.915 -4.914 1.00 94.75 415 ASP A C 1
ATOM 3291 O O . ASP A 1 415 ? -5.614 11.262 -4.304 1.00 94.75 415 ASP A O 1
ATOM 3295 N N . LYS A 1 416 ? -4.984 12.354 -6.159 1.00 95.00 416 LYS A N 1
ATOM 3296 C CA . LYS A 1 416 ? -6.215 12.088 -6.909 1.00 95.00 416 LYS A CA 1
ATOM 3297 C C . LYS A 1 416 ? -6.354 10.602 -7.242 1.00 95.00 416 LYS A C 1
ATOM 3299 O O . LYS A 1 416 ? -7.460 10.071 -7.183 1.00 95.00 416 LYS A O 1
ATOM 3304 N N . ILE A 1 417 ? -5.250 9.937 -7.585 1.00 96.19 417 ILE A N 1
ATOM 3305 C CA . ILE A 1 417 ? -5.206 8.485 -7.804 1.00 96.19 417 ILE A CA 1
ATOM 3306 C C . ILE A 1 417 ? -5.552 7.750 -6.505 1.00 96.19 417 ILE A C 1
ATOM 3308 O O . ILE A 1 417 ? -6.471 6.935 -6.504 1.00 96.19 417 ILE A O 1
ATOM 3312 N N . ARG A 1 418 ? -4.885 8.086 -5.393 1.00 95.00 418 ARG A N 1
ATOM 3313 C CA . ARG A 1 418 ? -5.162 7.528 -4.060 1.00 95.00 418 ARG A CA 1
ATOM 3314 C C . ARG A 1 418 ? -6.624 7.701 -3.674 1.00 95.00 418 ARG A C 1
ATOM 3316 O O . ARG A 1 418 ? -7.270 6.743 -3.272 1.00 95.00 418 ARG A O 1
ATOM 3323 N N . GLU A 1 419 ? -7.179 8.898 -3.854 1.00 91.94 419 GLU A N 1
ATOM 3324 C CA . GLU A 1 419 ? -8.584 9.160 -3.541 1.00 91.94 419 GLU A CA 1
ATOM 3325 C C . GLU A 1 419 ? -9.530 8.256 -4.331 1.00 91.94 419 GLU A C 1
ATOM 3327 O O . GLU A 1 419 ? -10.446 7.680 -3.754 1.00 91.94 419 GLU A O 1
ATOM 3332 N N . LYS A 1 420 ? -9.314 8.113 -5.642 1.00 93.31 420 LYS A N 1
ATOM 3333 C CA . LYS A 1 420 ? -10.182 7.297 -6.498 1.00 93.31 420 LYS A CA 1
ATOM 3334 C C . LYS A 1 420 ? -10.056 5.806 -6.214 1.00 93.31 420 LYS A C 1
ATOM 3336 O O . LYS A 1 420 ? -11.059 5.100 -6.231 1.00 93.31 420 LYS A O 1
ATOM 3341 N N . MET A 1 421 ? -8.836 5.322 -6.001 1.00 93.00 421 MET A N 1
ATOM 3342 C CA . MET A 1 421 ? -8.574 3.887 -5.911 1.00 93.00 421 MET A CA 1
ATOM 3343 C C . MET A 1 421 ? -8.717 3.320 -4.502 1.00 93.00 421 MET A C 1
ATOM 3345 O O . MET A 1 421 ? -8.901 2.113 -4.357 1.00 93.00 421 MET A O 1
ATOM 3349 N N . SER A 1 422 ? -8.661 4.168 -3.477 1.00 91.69 422 SER A N 1
ATOM 3350 C CA . SER A 1 422 ? -8.862 3.758 -2.089 1.00 91.69 422 SER A CA 1
ATOM 3351 C C . SER A 1 422 ? -10.310 3.875 -1.630 1.00 91.69 422 SER A C 1
ATOM 3353 O O . SER A 1 422 ? -10.551 3.868 -0.432 1.00 91.69 422 SER A O 1
ATOM 3355 N N . GLN A 1 423 ? -11.278 3.999 -2.540 1.00 86.44 423 GLN A N 1
ATOM 3356 C CA . GLN A 1 423 ? -12.690 3.914 -2.170 1.00 86.44 423 GLN A CA 1
ATOM 3357 C C . GLN A 1 423 ? -13.047 2.475 -1.746 1.00 86.44 423 GLN A C 1
ATOM 3359 O O . GLN A 1 423 ? -12.418 1.517 -2.217 1.00 86.44 423 GLN A O 1
ATOM 3364 N N . PRO A 1 424 ? -14.041 2.302 -0.859 1.00 81.50 424 PRO A N 1
ATOM 3365 C CA . PRO A 1 424 ? -14.554 0.980 -0.531 1.00 81.50 424 PRO A CA 1
ATOM 3366 C C . PRO A 1 424 ? -15.177 0.327 -1.776 1.00 81.50 424 PRO A C 1
ATOM 3368 O O . PRO A 1 424 ? -15.644 1.031 -2.673 1.00 81.50 424 PRO A O 1
ATOM 3371 N N . ASN A 1 425 ? -15.130 -1.008 -1.827 1.00 64.31 425 ASN A N 1
ATOM 3372 C CA . ASN A 1 425 ? -15.599 -1.800 -2.972 1.00 64.31 425 ASN A CA 1
ATOM 3373 C C . ASN A 1 425 ? -17.108 -1.680 -3.212 1.00 64.31 425 ASN A C 1
ATOM 3375 O O . ASN A 1 425 ? -17.863 -1.527 -2.222 1.00 64.31 425 ASN A O 1
#

Foldseek 3Di:
DDDDDDDPPPPVVVVVVVVVVVVVVVCVLQVNLPDDQAPALVSLVVQLVVLVVVLVVVVVCVVVVNDDLVVSVNSVSSNVSSVVSNVVRVVVVVPPDDDDDDDDDDDDDDDDDDDFDDFDVVLVVLLVQLCLLPVCLQPQLRQNPVVQVVCCVVPVDHDLSNLSNQLSVCVVVLVLVSSLVSLVVSCVVPVLRSNSLSSNLVSCRRVVNNVVSVVSSVSSLVVSLQVLLLVVLCVLQVLQVVVQFFADVVDQDASVRLVVLVVVVAAADDPPVNCCVQFAPLVPRHGPDPVSVVNVNSHTHAAFQNSLQNSVCVLCVVVVHHRPDPDRDQSVCCCVQWDFDDDPPDVQHPPDGWSWKWWFQDPSPSTGMWTFSAADPVRFTWIWGNDPVTGTDIGGDDPVRVVRTPGITDGPCNVVSSVVSSRRD